Protein AF-0000000070379034 (afdb_homodimer)

Secondary structure (DSSP, 8-state):
--TTTGGGGGGGGGG----------STHHHHHHHHHHHHHHHHHHHHHHHHHHHHHHHHHH-----HHHHHHHHHTT-EEEE-TTBSEEEEEEEETTEEEEEEEE------GGGS-------------S--------SEEEEEEEEE-TTS-EEEEEEEEETTEEEEEEEEEES-HHHHHHS-HHHHHHHS----BGGGS-HHHHHHHHHHHHHTT-SHHHHHHHHHHHHHHHHHHHHHHHHHHHHHH-/-GGGG--------------------HHHHHHHHHHHHHHHHHHHHHHHHHHHHHHHHHHHH-----HHHHHHHHHTTPEEEE-TT-SEEEEEEEETTEEEEEEEE------TT-S-----------------------EEEEEEEEE-TTS-EEEEEEEEETTEEEEEEEEEES-HHHHHHS-HHHHHHHB----BGGGS-HHHHHHHHHHHHHTT-SHHHHHHHHHHHHHHHHHHHHHHHHHHHHHH-

Solvent-accessible surface area (backbone atoms only — not comparable to full-atom values): 28304 Å² total; per-residue (Å²): 116,65,44,79,60,59,67,74,72,68,75,72,73,70,75,74,80,79,76,82,71,85,72,82,67,78,76,55,67,69,56,57,60,52,56,44,40,52,45,32,50,51,28,45,51,50,29,46,51,38,43,50,52,52,46,53,52,51,60,73,69,54,76,84,79,54,62,66,58,57,51,49,30,61,78,67,54,43,43,81,47,73,49,87,67,39,42,52,38,35,38,34,35,76,43,86,77,28,41,37,37,38,40,36,49,44,39,75,69,52,60,81,73,75,55,74,80,70,77,77,85,76,87,70,81,80,79,73,89,67,78,77,68,64,51,64,61,48,47,41,60,34,36,38,34,47,27,41,83,86,48,43,25,44,35,37,38,33,35,26,48,76,26,37,79,43,73,54,29,46,34,79,35,74,47,62,72,63,55,71,69,43,50,70,65,58,48,62,71,75,40,90,51,55,62,56,39,86,74,47,57,67,68,57,45,52,52,52,54,50,51,44,39,73,61,66,56,41,45,66,49,32,41,49,50,29,51,49,18,40,50,48,31,52,53,44,48,51,49,48,45,51,51,51,47,59,71,70,103,126,82,71,67,70,75,62,75,87,76,79,81,74,81,75,80,77,77,77,82,66,81,65,81,53,68,70,57,54,59,56,54,54,48,55,50,46,48,50,51,50,53,52,48,52,52,51,44,53,51,45,50,51,50,46,52,52,41,59,72,52,51,76,83,80,53,62,67,56,59,50,50,30,63,76,66,54,44,44,80,47,72,49,88,86,47,59,51,38,35,38,36,35,75,44,77,79,28,39,36,37,37,41,35,47,45,40,74,70,53,59,78,68,79,55,77,77,76,75,78,87,74,85,70,76,82,82,68,81,70,72,74,72,52,54,66,62,46,47,40,60,35,37,37,34,48,26,41,83,89,48,42,26,43,35,38,38,34,36,26,50,75,28,37,78,44,72,56,29,48,32,80,36,76,48,61,71,62,54,70,71,45,50,69,65,60,49,63,69,55,38,64,48,54,59,59,39,87,74,47,56,67,66,44,47,51,28,52,52,45,36,45,38,37,61,64,57,41,44,67,50,32,41,49,51,30,50,48,18,39,52,47,32,47,52,44,50,52,50,48,44,52,50,50,48,59,70,69,100

Organism: Tetrahymena thermophila (strain SB210) (NCBI:txid312017)

Radius of gyration: 31.01 Å; Cα contacts (8 Å, |Δi|>4): 616; chains: 2; bounding box: 99×69×65 Å

Structure (mmCIF, N/CA/C/O backbone):
data_AF-0000000070379034-model_v1
#
loop_
_entity.id
_entity.type
_entity.pdbx_description
1 polymer Glycoprotein
#
loop_
_atom_site.group_PDB
_atom_site.id
_atom_site.type_symbol
_atom_site.label_atom_id
_atom_site.label_alt_id
_atom_site.label_comp_id
_atom_site.label_asym_id
_atom_site.label_entity_id
_atom_site.label_seq_id
_atom_site.pdbx_PDB_ins_code
_atom_site.Cartn_x
_atom_site.Cartn_y
_atom_site.Cartn_z
_atom_site.occupancy
_atom_site.B_iso_or_equiv
_atom_site.auth_seq_id
_atom_site.auth_comp_id
_atom_site.auth_asym_id
_atom_site.auth_atom_id
_atom_site.pdbx_PDB_model_num
ATOM 1 N N . MET A 1 1 ? -13.336 20.688 19.938 1 31.77 1 MET A N 1
ATOM 2 C CA . MET A 1 1 ? -12.781 19.406 20.406 1 31.77 1 MET A CA 1
ATOM 3 C C . MET A 1 1 ? -11.273 19.359 20.172 1 31.77 1 MET A C 1
ATOM 5 O O . MET A 1 1 ? -10.531 18.875 21.031 1 31.77 1 MET A O 1
ATOM 9 N N . ILE A 1 2 ? -10.852 19.969 18.969 1 40.72 2 ILE A N 1
ATOM 10 C CA . ILE A 1 2 ? -9.43 19.891 18.656 1 40.72 2 ILE A CA 1
ATOM 11 C C . ILE A 1 2 ? -8.664 20.922 19.484 1 40.72 2 ILE A C 1
ATOM 13 O O . ILE A 1 2 ? -7.59 20.625 20.016 1 40.72 2 ILE A O 1
ATOM 17 N N . SER A 1 3 ? -9.109 22.25 19.719 1 46.12 3 SER A N 1
ATOM 18 C CA . SER A 1 3 ? -8.438 23.281 20.516 1 46.12 3 SER A CA 1
ATOM 19 C C . SER A 1 3 ? -8.367 22.875 21.984 1 46.12 3 SER A C 1
ATOM 21 O O . SER A 1 3 ? -7.5 23.344 22.734 1 46.12 3 SER A O 1
ATOM 23 N N . LYS A 1 4 ? -9.289 22.219 22.547 1 44.69 4 LYS A N 1
ATOM 24 C CA . LYS A 1 4 ? -9.234 21.844 23.969 1 44.69 4 LYS A CA 1
ATOM 25 C C . LYS A 1 4 ? -8.07 20.891 24.234 1 44.69 4 LYS A C 1
ATOM 27 O O . LYS A 1 4 ? -7.633 20.75 25.375 1 44.69 4 LYS A O 1
ATOM 32 N N . ILE A 1 5 ? -7.758 20.219 23.188 1 41.56 5 ILE A N 1
ATOM 33 C CA . ILE A 1 5 ? -6.723 19.203 23.375 1 41.56 5 ILE A CA 1
ATOM 34 C C . ILE A 1 5 ? -5.344 19.828 23.172 1 41.56 5 ILE A C 1
ATOM 36 O O . ILE A 1 5 ? -4.344 19.328 23.688 1 41.56 5 ILE A O 1
ATOM 40 N N . ALA A 1 6 ? -5.137 21.016 22.516 1 39.44 6 ALA A N 1
ATOM 41 C CA . ALA A 1 6 ? -3.84 21.547 22.094 1 39.44 6 ALA A CA 1
ATOM 42 C C . ALA A 1 6 ? -3.146 22.266 23.25 1 39.44 6 ALA A C 1
ATOM 44 O O . ALA A 1 6 ? -2.047 22.797 23.078 1 39.44 6 ALA A O 1
ATOM 45 N N . LYS A 1 7 ? -3.654 22.609 24.422 1 36.44 7 LYS A N 1
ATOM 46 C CA . LYS A 1 7 ? -2.922 23.5 25.312 1 36.44 7 LYS A CA 1
ATOM 47 C C . LYS A 1 7 ? -1.653 22.844 25.844 1 36.44 7 LYS A C 1
ATOM 49 O O . LYS A 1 7 ? -0.78 23.516 26.406 1 36.44 7 LYS A O 1
ATOM 54 N N . SER A 1 8 ? -1.613 21.547 26.078 1 32.91 8 SER A N 1
ATOM 55 C CA . SER A 1 8 ? -0.533 21.172 26.969 1 32.91 8 SER A CA 1
ATOM 56 C C . SER A 1 8 ? 0.808 21.141 26.25 1 32.91 8 SER A C 1
ATOM 58 O O . SER A 1 8 ? 1.825 20.766 26.828 1 32.91 8 SER A O 1
ATOM 60 N N . ALA A 1 9 ? 0.907 21.203 24.938 1 32.06 9 ALA A N 1
ATOM 61 C CA . ALA A 1 9 ? 2.221 20.891 24.375 1 32.06 9 ALA A CA 1
ATOM 62 C C . ALA A 1 9 ? 3.166 22.078 24.516 1 32.06 9 ALA A C 1
ATOM 64 O O . ALA A 1 9 ? 4.227 22.109 23.891 1 32.06 9 ALA A O 1
ATOM 65 N N . SER A 1 10 ? 2.869 23.25 25.266 1 30.36 10 SER A N 1
ATOM 66 C CA . SER A 1 10 ? 3.734 24.422 25.125 1 30.36 10 SER A CA 1
ATOM 67 C C . SER A 1 10 ? 5.133 24.141 25.672 1 30.36 10 SER A C 1
ATOM 69 O O . SER A 1 10 ? 6.074 24.891 25.391 1 30.36 10 SER A O 1
ATOM 71 N N . ASN A 1 11 ? 5.297 23.359 26.734 1 30.5 11 ASN A N 1
ATOM 72 C CA . ASN A 1 11 ? 6.41 23.703 27.625 1 30.5 11 ASN A CA 1
ATOM 73 C C . ASN A 1 11 ? 7.75 23.328 27 1 30.5 11 ASN A C 1
ATOM 75 O O . ASN A 1 11 ? 8.789 23.391 27.656 1 30.5 11 ASN A O 1
ATOM 79 N N . ILE A 1 12 ? 7.824 22.656 25.938 1 30.64 12 ILE A N 1
ATOM 80 C CA . ILE A 1 12 ? 9.094 21.938 25.828 1 30.64 12 ILE A CA 1
ATOM 81 C C . ILE A 1 12 ? 10.203 22.922 25.438 1 30.64 12 ILE A C 1
ATOM 83 O O . ILE A 1 12 ? 11.383 22.656 25.688 1 30.64 12 ILE A O 1
ATOM 87 N N . PHE A 1 13 ? 9.93 24.047 24.672 1 28.86 13 PHE A N 1
ATOM 88 C CA . PHE A 1 13 ? 11.07 24.484 23.875 1 28.86 13 PHE A CA 1
ATOM 89 C C . PHE A 1 13 ? 12.047 25.281 24.734 1 28.86 13 PHE A C 1
ATOM 91 O O . PHE A 1 13 ? 13.055 25.797 24.219 1 28.86 13 PHE A O 1
ATOM 98 N N . LEU A 1 14 ? 11.758 25.812 25.984 1 28.25 14 LEU A N 1
ATOM 99 C CA . LEU A 1 14 ? 12.477 27.047 26.281 1 28.25 14 LEU A CA 1
ATOM 100 C C . LEU A 1 14 ? 13.961 26.766 26.531 1 28.25 14 LEU A C 1
ATOM 102 O O . LEU A 1 14 ? 14.703 27.656 26.922 1 28.25 14 LEU A O 1
ATOM 106 N N . ARG A 1 15 ? 14.531 25.641 26.703 1 30.02 15 ARG A N 1
ATOM 107 C CA . ARG A 1 15 ? 15.727 25.812 27.516 1 30.02 15 ARG A CA 1
ATOM 108 C C . ARG A 1 15 ? 16.875 26.406 26.703 1 30.02 15 ARG A C 1
ATOM 110 O O . ARG A 1 15 ? 18.047 26.25 27.062 1 30.02 15 ARG A O 1
ATOM 117 N N . SER A 1 16 ? 16.75 26.922 25.438 1 25.8 16 SER A N 1
ATOM 118 C CA . SER A 1 16 ? 18.031 27.141 24.781 1 25.8 16 SER A CA 1
ATOM 119 C C . SER A 1 16 ? 18.766 28.344 25.375 1 25.8 16 SER A C 1
ATOM 121 O O . SER A 1 16 ? 18.203 29.438 25.453 1 25.8 16 SER A O 1
ATOM 123 N N . LYS A 1 17 ? 19.641 28.203 26.406 1 30.34 17 LYS A N 1
ATOM 124 C CA . LYS A 1 17 ? 20.594 29.219 26.844 1 30.34 17 LYS A CA 1
ATOM 125 C C . LYS A 1 17 ? 21.406 29.75 25.656 1 30.34 17 LYS A C 1
ATOM 127 O O . LYS A 1 17 ? 22.016 28.969 24.922 1 30.34 17 LYS A O 1
ATOM 132 N N . ALA A 1 18 ? 21.234 31.016 25.156 1 30.17 18 ALA A N 1
ATOM 133 C CA . ALA A 1 18 ? 21.719 31.938 24.125 1 30.17 18 ALA A CA 1
ATOM 134 C C . ALA A 1 18 ? 23.219 32.188 24.297 1 30.17 18 ALA A C 1
ATOM 136 O O . ALA A 1 18 ? 23.656 32.969 25.141 1 30.17 18 ALA A O 1
ATOM 137 N N . VAL A 1 19 ? 24.109 31.203 24.344 1 29.89 19 VAL A N 1
ATOM 138 C CA . VAL A 1 19 ? 25.469 31.734 24.375 1 29.89 19 VAL A CA 1
ATOM 139 C C . VAL A 1 19 ? 25.766 32.469 23.078 1 29.89 19 VAL A C 1
ATOM 141 O O . VAL A 1 19 ? 25.547 31.938 21.984 1 29.89 19 VAL A O 1
ATOM 144 N N . ALA A 1 20 ? 25.891 33.812 22.969 1 28.97 20 ALA A N 1
ATOM 145 C CA . ALA A 1 20 ? 26.172 34.906 22.031 1 28.97 20 ALA A CA 1
ATOM 146 C C . ALA A 1 20 ? 27.5 34.656 21.312 1 28.97 20 ALA A C 1
ATOM 148 O O . ALA A 1 20 ? 28.562 35.062 21.812 1 28.97 20 ALA A O 1
ATOM 149 N N . GLN A 1 21 ? 28.031 33.469 20.922 1 32.16 21 GLN A N 1
ATOM 150 C CA . GLN A 1 21 ? 29.344 33.594 20.297 1 32.16 21 GLN A CA 1
ATOM 151 C C . GLN A 1 21 ? 29.25 34.375 18.984 1 32.16 21 GLN A C 1
ATOM 153 O O . GLN A 1 21 ? 28.25 34.281 18.281 1 32.16 21 GLN A O 1
ATOM 158 N N . THR A 1 22 ? 30.031 35.344 18.641 1 30.55 22 THR A N 1
ATOM 159 C CA . THR A 1 22 ? 30.344 36.281 17.562 1 30.55 22 THR A CA 1
ATOM 160 C C . THR A 1 22 ? 30.547 35.531 16.25 1 30.55 22 THR A C 1
ATOM 162 O O . THR A 1 22 ? 31.484 34.719 16.125 1 30.55 22 THR A O 1
ATOM 165 N N . PHE A 1 23 ? 29.453 35.031 15.578 1 31.28 23 PHE A N 1
ATOM 166 C CA . PHE A 1 23 ? 29.578 34.281 14.328 1 31.28 23 PHE A CA 1
ATOM 167 C C . PHE A 1 23 ? 30.078 35.188 13.203 1 31.28 23 PHE A C 1
ATOM 169 O O . PHE A 1 23 ? 29.469 36.219 12.914 1 31.28 23 PHE A O 1
ATOM 176 N N . ASN A 1 24 ? 31.391 35.312 12.992 1 35.88 24 ASN A N 1
ATOM 177 C CA . ASN A 1 24 ? 31.984 35.812 11.75 1 35.88 24 ASN A CA 1
ATOM 178 C C . ASN A 1 24 ? 31.266 35.25 10.531 1 35.88 24 ASN A C 1
ATOM 180 O O . ASN A 1 24 ? 31.266 34.031 10.305 1 35.88 24 ASN A O 1
ATOM 184 N N . GLY A 1 25 ? 30.25 35.812 9.953 1 32.25 25 GLY A N 1
ATOM 185 C CA . GLY A 1 25 ? 29.062 35.594 9.148 1 32.25 25 GLY A CA 1
ATOM 186 C C . GLY A 1 25 ? 29.391 35.156 7.723 1 32.25 25 GLY A C 1
ATOM 187 O O . GLY A 1 25 ? 28.5 34.75 6.977 1 32.25 25 GLY A O 1
ATOM 188 N N . ALA A 1 26 ? 30.406 35.75 7.066 1 37.97 26 ALA A N 1
ATOM 189 C CA . ALA A 1 26 ? 30.469 35.688 5.605 1 37.97 26 ALA A CA 1
ATOM 190 C C . ALA A 1 26 ? 30.766 34.281 5.121 1 37.97 26 ALA A C 1
ATOM 192 O O . ALA A 1 26 ? 30.328 33.875 4.047 1 37.97 26 ALA A O 1
ATOM 193 N N . ARG A 1 27 ? 31.797 33.594 5.555 1 40 27 ARG A N 1
ATOM 194 C CA . ARG A 1 27 ? 32.312 32.344 5.004 1 40 27 ARG A CA 1
ATOM 195 C C . ARG A 1 27 ? 31.328 31.219 5.199 1 40 27 ARG A C 1
ATOM 197 O O . ARG A 1 27 ? 31.594 30.078 4.84 1 40 27 ARG A O 1
ATOM 204 N N . ALA A 1 28 ? 30.344 31.297 6.008 1 38.84 28 ALA A N 1
ATOM 205 C CA . ALA A 1 28 ? 29.531 30.219 6.562 1 38.84 28 ALA A CA 1
ATOM 206 C C . ALA A 1 28 ? 28.5 29.75 5.551 1 38.84 28 ALA A C 1
ATOM 208 O O . ALA A 1 28 ? 27.938 28.656 5.695 1 38.84 28 ALA A O 1
ATOM 209 N N . LEU A 1 29 ? 28.078 30.484 4.574 1 41.53 29 LEU A N 1
ATOM 210 C CA . LEU A 1 29 ? 27.031 30.062 3.648 1 41.53 29 LEU A CA 1
ATOM 211 C C . LEU A 1 29 ? 27.531 28.938 2.736 1 41.53 29 LEU A C 1
ATOM 213 O O . LEU A 1 29 ? 26.766 28.062 2.33 1 41.53 29 LEU A O 1
ATOM 217 N N . ALA A 1 30 ? 28.75 29.047 2.193 1 42.5 30 ALA A N 1
ATOM 218 C CA . ALA A 1 30 ? 29.281 28.125 1.202 1 42.5 30 ALA A CA 1
ATOM 219 C C . ALA A 1 30 ? 29.547 26.75 1.822 1 42.5 30 ALA A C 1
ATOM 221 O O . ALA A 1 30 ? 29.547 25.734 1.122 1 42.5 30 ALA A O 1
ATOM 222 N N . ALA A 1 31 ? 30 26.656 2.982 1 43.81 31 ALA A N 1
ATOM 223 C CA . ALA A 1 31 ? 30.469 25.453 3.68 1 43.81 31 ALA A CA 1
ATOM 224 C C . ALA A 1 31 ? 29.312 24.531 4.012 1 43.81 31 ALA A C 1
ATOM 226 O O . ALA A 1 31 ? 29.484 23.297 4.035 1 43.81 31 ALA A O 1
ATOM 227 N N . PHE A 1 32 ? 28.109 24.984 4.352 1 46.91 32 PHE A N 1
ATOM 228 C CA . PHE A 1 32 ? 26.953 24.188 4.766 1 46.91 32 PHE A CA 1
ATOM 229 C C . PHE A 1 32 ? 26.469 23.312 3.623 1 46.91 32 PHE A C 1
ATOM 231 O O . PHE A 1 32 ? 26.078 22.156 3.84 1 46.91 32 PHE A O 1
ATOM 238 N N . ASN A 1 33 ? 26.469 23.875 2.256 1 54.59 33 ASN A N 1
ATOM 239 C CA . ASN A 1 33 ? 25.969 23.141 1.101 1 54.59 33 ASN A CA 1
ATOM 240 C C . ASN A 1 33 ? 26.891 21.969 0.75 1 54.59 33 ASN A C 1
ATOM 242 O O . ASN A 1 33 ? 26.422 20.906 0.327 1 54.59 33 ASN A O 1
ATOM 246 N N . PHE A 1 34 ? 28.188 22.266 0.954 1 54.06 34 PHE A N 1
ATOM 247 C CA . PHE A 1 34 ? 29.172 21.266 0.569 1 54.06 34 PHE A CA 1
ATOM 248 C C . PHE A 1 34 ? 29.062 20.031 1.474 1 54.06 34 PHE A C 1
ATOM 250 O O . PHE A 1 34 ? 29.156 18.906 1.004 1 54.06 34 PHE A O 1
ATOM 257 N N . SER A 1 35 ? 28.922 20.203 2.848 1 60.06 35 SER A N 1
ATOM 258 C CA . SER A 1 35 ? 28.859 19.125 3.822 1 60.06 35 SER A CA 1
ATOM 259 C C . SER A 1 35 ? 27.609 18.266 3.617 1 60.06 35 SER A C 1
ATOM 261 O O . SER A 1 35 ? 27.672 17.031 3.707 1 60.06 35 SER A O 1
ATOM 263 N N . SER A 1 36 ? 26.578 18.906 3.086 1 77 36 SER A N 1
ATOM 264 C CA . SER A 1 36 ? 25.328 18.188 2.881 1 77 36 SER A CA 1
ATOM 265 C C . SER A 1 36 ? 25.406 17.281 1.649 1 77 36 SER A C 1
ATOM 267 O O . SER A 1 36 ? 24.969 16.141 1.689 1 77 36 SER A O 1
ATOM 269 N N . LEU A 1 37 ? 26.203 17.797 0.725 1 85.62 37 LEU A N 1
ATOM 270 C CA . LEU A 1 37 ? 26.328 17.031 -0.508 1 85.62 37 LEU A CA 1
ATOM 271 C C . LEU A 1 37 ? 27.234 15.82 -0.301 1 85.62 37 LEU A C 1
ATOM 273 O O . LEU A 1 37 ? 26.969 14.734 -0.824 1 85.62 37 LEU A O 1
ATOM 277 N N . GLU A 1 38 ? 28.281 16.078 0.484 1 88.81 38 GLU A N 1
ATOM 278 C CA . GLU A 1 38 ? 29.203 14.977 0.774 1 88.81 38 GLU A CA 1
ATOM 279 C C . GLU A 1 38 ? 28.5 13.867 1.562 1 88.81 38 GLU A C 1
ATOM 281 O O . GLU A 1 38 ? 28.734 12.688 1.313 1 88.81 38 GLU A O 1
ATOM 286 N N . LYS A 1 39 ? 27.703 14.289 2.492 1 89.81 39 LYS A N 1
ATOM 287 C CA . LYS A 1 39 ? 26.969 13.32 3.289 1 89.81 39 LYS A CA 1
ATOM 288 C C . LYS A 1 39 ? 26.016 12.5 2.418 1 89.81 39 LYS A C 1
ATOM 290 O O . LYS A 1 39 ? 25.906 11.281 2.578 1 89.81 39 LYS A O 1
ATOM 295 N N . VAL A 1 40 ? 25.406 13.141 1.482 1 92.5 40 VAL A N 1
ATOM 296 C CA . VAL A 1 40 ? 24.469 12.477 0.58 1 92.5 40 VAL A CA 1
ATOM 297 C C . VAL A 1 40 ? 25.234 11.492 -0.312 1 92.5 40 VAL A C 1
ATOM 299 O O . VAL A 1 40 ? 24.812 10.344 -0.475 1 92.5 40 VAL A O 1
ATOM 302 N N . ASN A 1 41 ? 26.312 11.945 -0.799 1 93.5 41 ASN A N 1
ATOM 303 C CA . ASN A 1 41 ? 27.094 11.102 -1.687 1 93.5 41 ASN A CA 1
ATOM 304 C C . ASN A 1 41 ? 27.609 9.859 -0.964 1 93.5 41 ASN A C 1
ATOM 306 O O . ASN A 1 41 ? 27.609 8.766 -1.527 1 93.5 41 ASN A O 1
ATOM 310 N N . LYS A 1 42 ? 28.078 10.07 0.245 1 94.25 42 LYS A N 1
ATOM 311 C CA . LYS A 1 42 ? 28.578 8.953 1.031 1 94.25 42 LYS A CA 1
ATOM 312 C C . LYS A 1 42 ? 27.469 7.938 1.317 1 94.25 42 LYS A C 1
ATOM 314 O O . LYS A 1 42 ? 27.688 6.73 1.188 1 94.25 42 LYS A O 1
ATOM 319 N N . ALA A 1 43 ? 26.359 8.438 1.736 1 94.69 43 ALA A N 1
ATOM 320 C CA . ALA A 1 43 ? 25.234 7.559 2.025 1 94.69 43 ALA A CA 1
ATOM 321 C C . ALA A 1 43 ? 24.781 6.812 0.773 1 94.69 43 ALA A C 1
ATOM 323 O O . ALA A 1 43 ? 24.453 5.625 0.834 1 94.69 43 ALA A O 1
ATOM 324 N N . GLN A 1 44 ? 24.734 7.516 -0.319 1 95.31 44 GLN A N 1
ATOM 325 C CA . GLN A 1 44 ? 24.359 6.898 -1.586 1 95.31 44 GLN A CA 1
ATOM 326 C C . GLN A 1 44 ? 25.328 5.785 -1.968 1 95.31 44 GLN A C 1
ATOM 328 O O . GLN A 1 44 ? 24.922 4.727 -2.439 1 95.31 44 GLN A O 1
ATOM 333 N N . SER A 1 45 ? 26.594 6.07 -1.778 1 96.31 45 SER A N 1
ATOM 334 C CA . SER A 1 45 ? 27.609 5.078 -2.096 1 96.31 45 SER A CA 1
ATOM 335 C C . SER A 1 45 ? 27.453 3.834 -1.225 1 96.31 45 SER A C 1
ATOM 337 O O . SER A 1 45 ? 27.594 2.709 -1.712 1 96.31 45 SER A O 1
ATOM 339 N N . ARG A 1 46 ? 27.203 4.07 0.025 1 96.44 46 ARG A N 1
ATOM 340 C CA . ARG A 1 46 ? 26.984 2.955 0.939 1 96.44 46 ARG A CA 1
ATOM 341 C C . ARG A 1 46 ? 25.766 2.135 0.52 1 96.44 46 ARG A C 1
ATOM 343 O O . ARG A 1 46 ? 25.797 0.902 0.557 1 96.44 46 ARG A O 1
ATOM 350 N N . LEU A 1 47 ? 24.766 2.809 0.175 1 97.5 47 LEU A N 1
ATOM 351 C CA . LEU A 1 47 ? 23.531 2.135 -0.26 1 97.5 47 LEU A CA 1
ATOM 352 C C . LEU A 1 47 ? 23.781 1.343 -1.54 1 97.5 47 LEU A C 1
ATOM 354 O O . LEU A 1 47 ? 23.328 0.203 -1.665 1 97.5 47 LEU A O 1
ATOM 358 N N . LEU A 1 48 ? 24.484 1.986 -2.418 1 97.5 48 LEU A N 1
ATOM 359 C CA . LEU A 1 48 ? 24.812 1.318 -3.674 1 97.5 48 LEU A CA 1
ATOM 360 C C . LEU A 1 48 ? 25.562 0.016 -3.418 1 97.5 48 LEU A C 1
ATOM 362 O O . LEU A 1 48 ? 25.25 -1.018 -4.008 1 97.5 48 LEU A O 1
ATOM 366 N N . LYS A 1 49 ? 26.5 0.037 -2.543 1 97.38 49 LYS A N 1
ATOM 367 C CA . LYS A 1 49 ? 27.281 -1.151 -2.215 1 97.38 49 LYS A CA 1
ATOM 368 C C . LYS A 1 49 ? 26.406 -2.227 -1.578 1 97.38 49 LYS A C 1
ATOM 370 O O . LYS A 1 49 ? 26.562 -3.412 -1.884 1 97.38 49 LYS A O 1
ATOM 375 N N . ALA A 1 50 ? 25.578 -1.793 -0.679 1 97.5 50 ALA A N 1
ATOM 376 C CA . ALA A 1 50 ? 24.688 -2.734 -0.022 1 97.5 50 ALA A CA 1
ATOM 377 C C . ALA A 1 50 ? 23.766 -3.418 -1.036 1 97.5 50 ALA A C 1
ATOM 379 O O . ALA A 1 50 ? 23.531 -4.625 -0.956 1 97.5 50 ALA A O 1
ATOM 380 N N . VAL A 1 51 ? 23.25 -2.67 -1.987 1 97.81 51 VAL A N 1
ATOM 381 C CA . VAL A 1 51 ? 22.359 -3.189 -3.018 1 97.81 51 VAL A CA 1
ATOM 382 C C . VAL A 1 51 ? 23.125 -4.172 -3.908 1 97.81 51 VAL A C 1
ATOM 384 O O . VAL A 1 51 ? 22.609 -5.246 -4.234 1 97.81 51 VAL A O 1
ATOM 387 N N . GLU A 1 52 ? 24.312 -3.803 -4.246 1 97.44 52 GLU A N 1
ATOM 388 C CA . GLU A 1 52 ? 25.141 -4.664 -5.09 1 97.44 52 GLU A CA 1
ATOM 389 C C . GLU A 1 52 ? 25.406 -6.004 -4.41 1 97.44 52 GLU A C 1
ATOM 391 O O . GLU A 1 52 ? 25.312 -7.059 -5.047 1 97.44 52 GLU A O 1
ATOM 396 N N . LYS A 1 53 ? 25.75 -5.91 -3.209 1 96.75 53 LYS A N 1
ATOM 397 C CA . LYS A 1 53 ? 26 -7.133 -2.451 1 96.75 53 LYS A CA 1
ATOM 398 C C . LYS A 1 53 ? 24.766 -8.016 -2.393 1 96.75 53 LYS A C 1
ATOM 400 O O . LYS A 1 53 ? 24.844 -9.234 -2.592 1 96.75 53 LYS A O 1
ATOM 405 N N . GLU A 1 54 ? 23.641 -7.395 -2.025 1 96.25 54 GLU A N 1
ATOM 406 C CA . GLU A 1 54 ? 22.391 -8.148 -1.938 1 96.25 54 GLU A CA 1
ATOM 407 C C . GLU A 1 54 ? 22.016 -8.75 -3.289 1 96.25 54 GLU A C 1
ATOM 409 O O . GLU A 1 54 ? 21.609 -9.906 -3.365 1 96.25 54 GLU A O 1
ATOM 414 N N . LEU A 1 55 ? 22.141 -7.969 -4.336 1 96.38 55 LEU A N 1
ATOM 415 C CA . LEU A 1 55 ? 21.812 -8.438 -5.68 1 96.38 55 LEU A CA 1
ATOM 416 C C . LEU A 1 55 ? 22.688 -9.633 -6.059 1 96.38 55 LEU A C 1
ATOM 418 O O . LEU A 1 55 ? 22.172 -10.641 -6.566 1 96.38 55 LEU A O 1
ATOM 422 N N . LYS A 1 56 ? 23.953 -9.547 -5.82 1 96.38 56 LYS A N 1
ATOM 423 C CA . LYS A 1 56 ? 24.875 -10.641 -6.113 1 96.38 56 LYS A CA 1
ATOM 424 C C . LYS A 1 56 ? 24.5 -11.898 -5.34 1 96.38 56 LYS A C 1
ATOM 426 O O . LYS A 1 56 ? 24.484 -13 -5.902 1 96.38 56 LYS A O 1
ATOM 431 N N . TYR A 1 57 ? 24.172 -11.719 -4.105 1 95 57 TYR A N 1
ATOM 432 C CA . TYR A 1 57 ? 23.766 -12.836 -3.26 1 95 57 TYR A CA 1
ATOM 433 C C . TYR A 1 57 ? 22.531 -13.523 -3.828 1 95 57 TYR A C 1
ATOM 435 O O . TYR A 1 57 ? 22.484 -14.75 -3.941 1 95 57 TYR A O 1
ATOM 443 N N . GLU A 1 58 ? 21.5 -12.727 -4.125 1 93.5 58 GLU A N 1
ATOM 444 C CA . GLU A 1 58 ? 20.25 -13.273 -4.641 1 93.5 58 GLU A CA 1
ATOM 445 C C . GLU A 1 58 ? 20.453 -13.969 -5.98 1 93.5 58 GLU A C 1
ATOM 447 O O . GLU A 1 58 ? 19.875 -15.023 -6.234 1 93.5 58 GLU A O 1
ATOM 452 N N . GLU A 1 59 ? 21.281 -13.414 -6.824 1 93.31 59 GLU A N 1
ATOM 453 C CA . GLU A 1 59 ? 21.547 -13.992 -8.141 1 93.31 59 GLU A CA 1
ATOM 454 C C . GLU A 1 59 ? 22.297 -15.312 -8.023 1 93.31 59 GLU A C 1
ATOM 456 O O . GLU A 1 59 ? 22.016 -16.266 -8.766 1 93.31 59 GLU A O 1
ATOM 461 N N . GLU A 1 60 ? 23.188 -15.398 -7.125 1 93.44 60 GLU A N 1
ATOM 462 C CA . GLU A 1 60 ? 23.984 -16.609 -6.934 1 93.44 60 GLU A CA 1
ATOM 463 C C . GLU A 1 60 ? 23.141 -17.734 -6.328 1 93.44 60 GLU A C 1
ATOM 465 O O . GLU A 1 60 ? 23.422 -18.906 -6.551 1 93.44 60 GLU A O 1
ATOM 470 N N . ASN A 1 61 ? 22.094 -17.344 -5.609 1 90.56 61 ASN A N 1
ATOM 471 C CA . ASN A 1 61 ? 21.312 -18.359 -4.895 1 90.56 61 ASN A CA 1
ATOM 472 C C . ASN A 1 61 ? 19.984 -18.641 -5.594 1 90.56 61 ASN A C 1
ATOM 474 O O . ASN A 1 61 ? 19.203 -19.469 -5.141 1 90.56 61 ASN A O 1
ATOM 478 N N . TYR A 1 62 ? 19.703 -17.875 -6.582 1 88.94 62 TYR A N 1
ATOM 479 C CA . TYR A 1 62 ? 18.469 -18.094 -7.316 1 88.94 62 TYR A CA 1
ATOM 480 C C . TYR A 1 62 ? 18.625 -19.219 -8.336 1 88.94 62 TYR A C 1
ATOM 482 O O . TYR A 1 62 ? 19.547 -19.203 -9.148 1 88.94 62 TYR A O 1
ATOM 490 N N . ASP A 1 63 ? 17.812 -20.266 -8.109 1 79.31 63 ASP A N 1
ATOM 491 C CA . ASP A 1 63 ? 17.766 -21.359 -9.086 1 79.31 63 ASP A CA 1
ATOM 492 C C . ASP A 1 63 ? 16.594 -21.172 -10.055 1 79.31 63 ASP A C 1
ATOM 494 O O . ASP A 1 63 ? 15.461 -21.531 -9.742 1 79.31 63 ASP A O 1
ATOM 498 N N . ALA A 1 64 ? 16.766 -20.438 -11.156 1 68.5 64 ALA A N 1
ATOM 499 C CA . ALA A 1 64 ? 15.75 -20.078 -12.141 1 68.5 64 ALA A CA 1
ATOM 500 C C . ALA A 1 64 ? 15.188 -21.312 -12.82 1 68.5 64 ALA A C 1
ATOM 502 O O . ALA A 1 64 ? 14.023 -21.344 -13.227 1 68.5 64 ALA A O 1
ATOM 503 N N . THR A 1 65 ? 16.016 -22.281 -13.039 1 64.25 65 THR A N 1
ATOM 504 C CA . THR A 1 65 ? 15.703 -23.297 -14.039 1 64.25 65 THR A CA 1
ATOM 505 C C . THR A 1 65 ? 15.086 -24.531 -13.383 1 64.25 65 THR A C 1
ATOM 507 O O . THR A 1 65 ? 15.758 -25.547 -13.203 1 64.25 65 THR A O 1
ATOM 510 N N . ASP A 1 66 ? 14.047 -24.219 -12.656 1 73.25 66 ASP A N 1
ATOM 511 C CA . ASP A 1 66 ? 13.422 -25.469 -12.219 1 73.25 66 ASP A CA 1
ATOM 512 C C . ASP A 1 66 ? 12.641 -26.109 -13.359 1 73.25 66 ASP A C 1
ATOM 514 O O . ASP A 1 66 ? 11.508 -25.719 -13.648 1 73.25 66 ASP A O 1
ATOM 518 N N . PRO A 1 67 ? 13.234 -27.031 -14.18 1 80.44 67 PRO A N 1
ATOM 519 C CA . PRO A 1 67 ? 12.586 -27.703 -15.305 1 80.44 67 PRO A CA 1
ATOM 520 C C . PRO A 1 67 ? 11.258 -28.359 -14.922 1 80.44 67 PRO A C 1
ATOM 522 O O . PRO A 1 67 ? 10.398 -28.547 -15.781 1 80.44 67 PRO A O 1
ATOM 525 N N . SER A 1 68 ? 11.172 -28.594 -13.633 1 85.25 68 SER A N 1
ATOM 526 C CA . SER A 1 68 ? 9.969 -29.281 -13.164 1 85.25 68 SER A CA 1
ATOM 527 C C . SER A 1 68 ? 8.727 -28.438 -13.375 1 85.25 68 SER A C 1
ATOM 529 O O . SER A 1 68 ? 7.645 -28.953 -13.641 1 85.25 68 SER A O 1
ATOM 531 N N . LEU A 1 69 ? 8.898 -27.172 -13.398 1 87.69 69 LEU A N 1
ATOM 532 C CA . LEU A 1 69 ? 7.746 -26.297 -13.555 1 87.69 69 LEU A CA 1
ATOM 533 C C . LEU A 1 69 ? 7.258 -26.281 -15 1 87.69 69 LEU A C 1
ATOM 535 O O . LEU A 1 69 ? 6.055 -26.359 -15.258 1 87.69 69 LEU A O 1
ATOM 539 N N . LYS A 1 70 ? 8.188 -26.266 -15.898 1 88.12 70 LYS A N 1
ATOM 540 C CA . LYS A 1 70 ? 7.84 -26.297 -17.312 1 88.12 70 LYS A CA 1
ATOM 541 C C . LYS A 1 70 ? 7.188 -27.625 -17.703 1 88.12 70 LYS A C 1
ATOM 543 O O . LYS A 1 70 ? 6.211 -27.656 -18.438 1 88.12 70 LYS A O 1
ATOM 548 N N . GLU A 1 71 ? 7.73 -28.656 -17.203 1 92.88 71 GLU A N 1
ATOM 549 C CA . GLU A 1 71 ? 7.18 -29.984 -17.453 1 92.88 71 GLU A CA 1
ATOM 550 C C . GLU A 1 71 ? 5.75 -30.094 -16.922 1 92.88 71 GLU A C 1
ATOM 552 O O . GLU A 1 71 ? 4.879 -30.672 -17.578 1 92.88 71 GLU A O 1
ATOM 557 N N . PHE A 1 72 ? 5.52 -29.578 -15.836 1 95.31 72 PHE A N 1
ATOM 558 C CA . PHE A 1 72 ? 4.191 -29.609 -15.234 1 95.31 72 PHE A CA 1
ATOM 559 C C . PHE A 1 72 ? 3.18 -28.891 -16.125 1 95.31 72 PHE A C 1
ATOM 561 O O . PHE A 1 72 ? 2.08 -29.391 -16.359 1 95.31 72 PHE A O 1
ATOM 568 N N . LEU A 1 73 ? 3.541 -27.734 -16.594 1 96 73 LEU A N 1
ATOM 569 C CA . LEU A 1 73 ? 2.646 -26.953 -17.438 1 96 73 LEU A CA 1
ATOM 570 C C . LEU A 1 73 ? 2.289 -27.719 -18.703 1 96 73 LEU A C 1
ATOM 572 O O . LEU A 1 73 ? 1.121 -27.781 -19.094 1 96 73 LEU A O 1
ATOM 576 N N . GLU A 1 74 ? 3.277 -28.375 -19.297 1 95.25 74 GLU A N 1
ATOM 577 C CA . GLU A 1 74 ? 3.064 -29.125 -20.531 1 95.25 74 GLU A CA 1
ATOM 578 C C . GLU A 1 74 ? 2.191 -30.359 -20.281 1 95.25 74 GLU A C 1
ATOM 580 O O . GLU A 1 74 ? 1.247 -30.609 -21.031 1 95.25 74 GLU A O 1
ATOM 585 N N . GLU A 1 75 ? 2.477 -31.016 -19.219 1 95.38 75 GLU A N 1
ATOM 586 C CA . GLU A 1 75 ? 1.755 -32.25 -18.891 1 95.38 75 GLU A CA 1
ATOM 587 C C . GLU A 1 75 ? 0.285 -31.953 -18.609 1 95.38 75 GLU A C 1
ATOM 589 O O . GLU A 1 75 ? -0.582 -32.781 -18.891 1 95.38 75 GLU A O 1
ATOM 594 N N . ASN A 1 76 ? -0.002 -30.797 -18.109 1 95.5 76 ASN A N 1
ATOM 595 C CA . ASN A 1 76 ? -1.363 -30.484 -17.688 1 95.5 76 ASN A CA 1
ATOM 596 C C . ASN A 1 76 ? -2.043 -29.531 -18.672 1 95.5 76 ASN A C 1
ATOM 598 O O . ASN A 1 76 ? -3.141 -29.031 -18.406 1 95.5 76 ASN A O 1
ATOM 602 N N . LYS A 1 77 ? -1.299 -29.234 -19.766 1 96.38 77 LYS A N 1
ATOM 603 C CA . LYS A 1 77 ? -1.811 -28.375 -20.844 1 96.38 77 LYS A CA 1
ATOM 604 C C . LYS A 1 77 ? -2.209 -27 -20.312 1 96.38 77 LYS A C 1
ATOM 606 O O . LYS A 1 77 ? -3.287 -26.5 -20.625 1 96.38 77 LYS A O 1
ATOM 611 N N . LEU A 1 78 ? -1.36 -26.516 -19.453 1 97.62 78 LEU A N 1
ATOM 612 C CA . LEU A 1 78 ? -1.557 -25.203 -18.875 1 97.62 78 LEU A CA 1
ATOM 613 C C . LEU A 1 78 ? -0.724 -24.156 -19.609 1 97.62 78 LEU A C 1
ATOM 615 O O . LEU A 1 78 ? 0.438 -24.391 -19.938 1 97.62 78 LEU A O 1
ATOM 619 N N . ILE A 1 79 ? -1.393 -23.047 -19.828 1 97.44 79 ILE A N 1
ATOM 620 C CA . ILE A 1 79 ? -0.7 -21.906 -20.422 1 97.44 79 ILE A CA 1
ATOM 621 C C . ILE A 1 79 ? -0.479 -20.844 -19.359 1 97.44 79 ILE A C 1
ATOM 623 O O . ILE A 1 79 ? -1.434 -20.375 -18.719 1 97.44 79 ILE A O 1
ATOM 627 N N . LEU A 1 80 ? 0.761 -20.5 -19.219 1 97 80 LEU A N 1
ATOM 628 C CA . LEU A 1 80 ? 1.138 -19.5 -18.219 1 97 80 LEU A CA 1
ATOM 629 C C . LEU A 1 80 ? 1.191 -18.109 -18.828 1 97 80 LEU A C 1
ATOM 631 O O . LEU A 1 80 ? 1.848 -17.906 -19.859 1 97 80 LEU A O 1
ATOM 635 N N . LYS A 1 81 ? 0.479 -17.203 -18.234 1 96 81 LYS A N 1
ATOM 636 C CA . LYS A 1 81 ? 0.51 -15.797 -18.641 1 96 81 LYS A CA 1
ATOM 637 C C . LYS A 1 81 ? 0.93 -14.906 -17.484 1 96 81 LYS A C 1
ATOM 639 O O . LYS A 1 81 ? 0.291 -14.906 -16.422 1 96 81 LYS A O 1
ATOM 644 N N . GLU A 1 82 ? 2.096 -14.172 -17.656 1 91.75 82 GLU A N 1
ATOM 645 C CA . GLU A 1 82 ? 2.508 -13.227 -16.625 1 91.75 82 GLU A CA 1
ATOM 646 C C . GLU A 1 82 ? 3.295 -12.062 -17.234 1 91.75 82 GLU A C 1
ATOM 648 O O . GLU A 1 82 ? 3.83 -12.172 -18.328 1 91.75 82 GLU A O 1
ATOM 653 N N . ASP A 1 83 ? 3.186 -10.945 -16.547 1 88.06 83 ASP A N 1
ATOM 654 C CA . ASP A 1 83 ? 4.012 -9.773 -16.828 1 88.06 83 ASP A CA 1
ATOM 655 C C . ASP A 1 83 ? 5.145 -9.641 -15.805 1 88.06 83 ASP A C 1
ATOM 657 O O . ASP A 1 83 ? 4.934 -9.836 -14.602 1 88.06 83 ASP A O 1
ATOM 661 N N . GLU A 1 84 ? 6.262 -9.258 -16.281 1 87.38 84 GLU A N 1
ATOM 662 C CA . GLU A 1 84 ? 7.461 -9.219 -15.445 1 87.38 84 GLU A CA 1
ATOM 663 C C . GLU A 1 84 ? 7.336 -8.164 -14.352 1 87.38 84 GLU A C 1
ATOM 665 O O . GLU A 1 84 ? 8.008 -8.242 -13.32 1 87.38 84 GLU A O 1
ATOM 670 N N . ASN A 1 85 ? 6.496 -7.203 -14.516 1 86.31 85 ASN A N 1
ATOM 671 C CA . ASN A 1 85 ? 6.402 -6.113 -13.547 1 86.31 85 ASN A CA 1
ATOM 672 C C . ASN A 1 85 ? 5.16 -6.25 -12.672 1 86.31 85 AS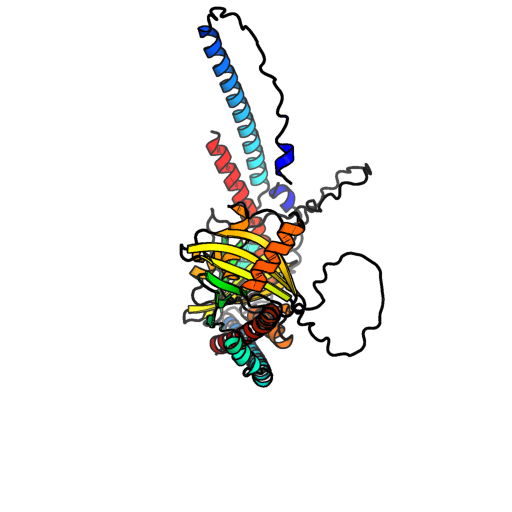N A C 1
ATOM 674 O O . ASN A 1 85 ? 4.949 -5.445 -11.766 1 86.31 85 ASN A O 1
ATOM 678 N N . SER A 1 86 ? 4.41 -7.184 -13 1 88.12 86 SER A N 1
ATOM 679 C CA . SER A 1 86 ? 3.15 -7.348 -12.281 1 88.12 86 SER A CA 1
ATOM 6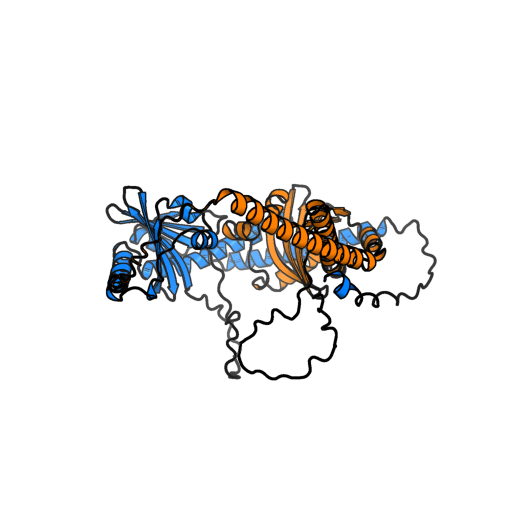80 C C . SER A 1 86 ? 3.25 -8.445 -11.227 1 88.12 86 SER A C 1
ATOM 682 O O . SER A 1 86 ? 4.008 -9.406 -11.398 1 88.12 86 SER A O 1
ATOM 684 N N . ILE A 1 87 ? 2.447 -8.297 -10.188 1 91.44 87 ILE A N 1
ATOM 685 C CA . ILE A 1 87 ? 2.416 -9.328 -9.164 1 91.44 87 ILE A CA 1
ATOM 686 C C . ILE A 1 87 ? 1.443 -10.43 -9.57 1 91.44 87 ILE A C 1
ATOM 688 O O . ILE A 1 87 ? 1.406 -11.5 -8.953 1 91.44 87 ILE A O 1
ATOM 692 N N . PHE A 1 88 ? 0.686 -10.273 -10.648 1 92.69 88 PHE A N 1
ATOM 693 C CA . PHE A 1 88 ? -0.371 -11.203 -11.031 1 92.69 88 PHE A CA 1
ATOM 694 C C . PHE A 1 88 ? 0.159 -12.258 -11.984 1 92.69 88 PHE A C 1
ATOM 696 O O . PHE A 1 88 ? 0.961 -11.961 -12.875 1 92.69 88 PHE A O 1
ATOM 703 N N . ILE A 1 89 ? -0.361 -13.461 -11.742 1 95.25 89 ILE A N 1
ATOM 704 C CA . ILE A 1 89 ? -0.065 -14.609 -12.594 1 95.25 89 ILE A CA 1
ATOM 705 C C . ILE A 1 89 ? -1.366 -15.297 -13.008 1 95.25 89 ILE A C 1
ATOM 707 O O . ILE A 1 89 ? -2.293 -15.422 -12.203 1 95.25 89 ILE A O 1
ATOM 711 N N . GLU A 1 90 ? -1.381 -15.719 -14.273 1 97.12 90 GLU A N 1
ATOM 712 C CA . GLU A 1 90 ? -2.568 -16.422 -14.742 1 97.12 90 GLU A CA 1
ATOM 713 C C . GLU A 1 90 ? -2.193 -17.75 -15.406 1 97.12 90 GLU A C 1
ATOM 715 O O . GLU A 1 90 ? -1.216 -17.812 -16.156 1 97.12 90 GLU A O 1
ATOM 720 N N . LEU A 1 91 ? -3.02 -18.75 -15.125 1 98.19 91 LEU A N 1
ATOM 721 C CA . LEU A 1 91 ? -2.992 -20 -15.852 1 98.19 91 LEU A CA 1
ATOM 722 C C . LEU A 1 91 ? -4.273 -20.203 -16.656 1 98.19 91 LEU A C 1
ATOM 724 O O . LEU A 1 91 ? -5.363 -19.891 -16.188 1 98.19 91 LEU A O 1
ATOM 728 N N . HIS A 1 92 ? -4.07 -20.703 -17.828 1 98.25 92 HIS A N 1
ATOM 729 C CA . HIS A 1 92 ? -5.211 -20.953 -18.688 1 98.25 92 HIS A CA 1
ATOM 730 C C . HIS A 1 92 ? -5.207 -22.406 -19.188 1 98.25 92 HIS A C 1
ATOM 732 O O . HIS A 1 92 ? -4.148 -22.969 -19.469 1 98.25 92 HIS A O 1
ATOM 738 N N . LYS A 1 93 ? -6.328 -22.984 -19.312 1 97.5 93 LYS A N 1
ATOM 739 C CA . LYS A 1 93 ? -6.465 -24.297 -19.938 1 97.5 93 LYS A CA 1
ATOM 740 C C . LYS A 1 93 ? -7.879 -24.516 -20.453 1 97.5 93 LYS A C 1
ATOM 742 O O . LYS A 1 93 ? -8.828 -23.891 -19.969 1 97.5 93 LYS A O 1
ATOM 747 N N . ASP A 1 94 ? -7.98 -25.359 -21.375 1 97.69 94 ASP A N 1
ATOM 748 C CA . ASP A 1 94 ? -9.281 -25.766 -21.891 1 97.69 94 ASP A CA 1
ATOM 749 C C . ASP A 1 94 ? -9.805 -27 -21.172 1 97.69 94 ASP A C 1
ATOM 751 O O . ASP A 1 94 ? -9.047 -27.906 -20.859 1 97.69 94 ASP A O 1
ATOM 755 N N . ALA A 1 95 ? -11.062 -26.984 -20.844 1 96.88 95 ALA A N 1
ATOM 756 C CA . ALA A 1 95 ? -11.773 -28.141 -20.297 1 96.88 95 ALA A CA 1
ATOM 757 C C . ALA A 1 95 ? -13.07 -28.391 -21.062 1 96.88 95 ALA A C 1
ATOM 759 O O . ALA A 1 95 ? -14.133 -27.906 -20.656 1 96.88 95 ALA A O 1
ATOM 760 N N . GLY A 1 96 ? -13 -29.219 -22.047 1 96.19 96 GLY A N 1
ATOM 761 C CA . GLY A 1 96 ? -14.141 -29.328 -22.938 1 96.19 96 GLY A CA 1
ATOM 762 C C . GLY A 1 96 ? -14.492 -28.031 -23.641 1 96.19 96 GLY A C 1
ATOM 763 O O . GLY A 1 96 ? -13.648 -27.422 -24.297 1 96.19 96 GLY A O 1
ATOM 764 N N . GLU A 1 97 ? -15.703 -27.609 -23.453 1 97.19 97 GLU A N 1
ATOM 765 C CA . GLU A 1 97 ? -16.156 -26.375 -24.078 1 97.19 97 GLU A CA 1
ATOM 766 C C . GLU A 1 97 ? -15.859 -25.172 -23.188 1 97.19 97 GLU A C 1
ATOM 768 O O . GLU A 1 97 ? -15.977 -24.031 -23.641 1 97.19 97 GLU A O 1
ATOM 773 N N . ASN A 1 98 ? -15.461 -25.438 -22 1 97.88 98 ASN A N 1
ATOM 774 C CA . ASN A 1 98 ? -15.203 -24.359 -21.062 1 97.88 98 ASN A CA 1
ATOM 775 C C . ASN A 1 98 ? -13.734 -23.953 -21.062 1 97.88 98 ASN A C 1
ATOM 777 O O . ASN A 1 98 ? -12.867 -24.734 -21.422 1 97.88 98 ASN A O 1
ATOM 781 N N . LYS A 1 99 ? -13.539 -22.688 -20.703 1 98.06 99 LYS A N 1
ATOM 782 C CA . LYS A 1 99 ? -12.195 -22.188 -20.469 1 98.06 99 LYS A CA 1
ATOM 783 C C . LYS A 1 99 ? -11.945 -21.984 -18.969 1 98.06 99 LYS A C 1
ATOM 785 O O . LYS A 1 99 ? -12.781 -21.406 -18.266 1 98.06 99 LYS A O 1
ATOM 790 N N . VAL A 1 100 ? -10.844 -22.469 -18.562 1 98.69 100 VAL A N 1
ATOM 791 C CA . VAL A 1 100 ? -10.492 -22.344 -17.141 1 98.69 100 VAL A CA 1
ATOM 792 C C . VAL A 1 100 ? -9.352 -21.344 -16.984 1 98.69 100 VAL A C 1
ATOM 794 O O . VAL A 1 100 ? -8.336 -21.422 -17.688 1 98.69 100 VAL A O 1
ATOM 797 N N . GLN A 1 101 ? -9.555 -20.375 -16.141 1 98.31 101 GLN A N 1
ATOM 798 C CA . GLN A 1 101 ? -8.539 -19.391 -15.828 1 98.31 101 GLN A CA 1
ATOM 799 C C . GLN A 1 101 ? -8.266 -19.344 -14.328 1 98.31 101 GLN A C 1
ATOM 801 O O . GLN A 1 101 ? -9.195 -19.219 -13.523 1 98.31 101 GLN A O 1
ATOM 806 N N . ILE A 1 102 ? -7.047 -19.453 -13.984 1 98.5 102 ILE A N 1
ATOM 807 C CA . ILE A 1 102 ? -6.637 -19.375 -12.586 1 98.5 102 ILE A CA 1
ATOM 808 C C . ILE A 1 102 ? -5.797 -18.125 -12.352 1 98.5 102 ILE A C 1
ATOM 810 O O . ILE A 1 102 ? -4.773 -17.922 -13.008 1 98.5 102 ILE A O 1
ATOM 814 N N . LEU A 1 103 ? -6.246 -17.312 -11.461 1 96.94 103 LEU A N 1
ATOM 815 C CA . LEU A 1 103 ? -5.562 -16.062 -11.148 1 96.94 103 LEU A CA 1
ATOM 816 C C . LEU A 1 103 ? -4.973 -16.109 -9.75 1 96.94 103 LEU A C 1
ATOM 818 O O . LEU A 1 103 ? -5.672 -16.422 -8.781 1 96.94 103 LEU A O 1
ATOM 822 N N . PHE A 1 104 ? -3.707 -15.836 -9.609 1 95.12 104 PHE A N 1
ATOM 823 C CA . PHE A 1 104 ? -3.062 -15.719 -8.312 1 95.12 104 PHE A CA 1
ATOM 824 C C . PHE A 1 104 ? -1.947 -14.68 -8.344 1 95.12 104 PHE A C 1
ATOM 826 O O . PHE A 1 104 ? -1.735 -14.023 -9.367 1 95.12 104 PHE A O 1
ATOM 833 N N . GLN A 1 105 ? -1.322 -14.461 -7.156 1 92.69 105 GLN A N 1
ATOM 834 C CA . GLN A 1 105 ? -0.362 -13.367 -7.055 1 92.69 105 GLN A CA 1
ATOM 835 C C . GLN A 1 105 ? 0.938 -13.844 -6.406 1 92.69 105 GLN A C 1
ATOM 837 O O . GLN A 1 105 ? 0.963 -14.867 -5.727 1 92.69 105 GLN A O 1
ATOM 842 N N . SER A 1 106 ? 1.955 -13.023 -6.645 1 92.56 106 SER A N 1
ATOM 843 C CA . SER A 1 106 ? 3.205 -13.266 -5.934 1 92.56 106 SER A CA 1
ATOM 844 C C . SER A 1 106 ? 3.014 -13.156 -4.426 1 92.56 106 SER A C 1
ATOM 846 O O . SER A 1 106 ? 2.141 -12.422 -3.959 1 92.56 106 SER A O 1
ATOM 848 N N . ARG A 1 107 ? 3.846 -13.93 -3.666 1 88.38 107 ARG A N 1
ATOM 849 C CA . ARG A 1 107 ? 3.719 -13.914 -2.211 1 88.38 107 ARG A CA 1
ATOM 850 C C . ARG A 1 107 ? 5.086 -13.945 -1.541 1 88.38 107 ARG A C 1
ATOM 852 O O . ARG A 1 107 ? 6 -14.625 -2.016 1 88.38 107 ARG A O 1
ATOM 859 N N . SER A 1 108 ? 5.152 -13.117 -0.46 1 80.88 108 SER A N 1
ATOM 860 C CA . SER A 1 108 ? 6.359 -13.172 0.359 1 80.88 108 SER A CA 1
ATOM 861 C C . SER A 1 108 ? 6.32 -14.352 1.322 1 80.88 108 SER A C 1
ATOM 863 O O . SER A 1 108 ? 5.25 -14.734 1.796 1 80.88 108 SER A O 1
ATOM 865 N N . PRO A 1 109 ? 7.406 -14.938 1.538 1 70.12 109 PRO A N 1
ATOM 866 C CA . PRO A 1 109 ? 7.422 -16.031 2.51 1 70.12 109 PRO A CA 1
ATOM 867 C C . PRO A 1 109 ? 7.008 -15.586 3.91 1 70.12 109 PRO A C 1
ATOM 869 O O . PRO A 1 109 ? 7.285 -14.445 4.305 1 70.12 109 PRO A O 1
ATOM 872 N N . GLN A 1 110 ? 5.828 -16.016 4.496 1 58.59 110 GLN A N 1
ATOM 873 C CA . GLN A 1 110 ? 5.363 -15.641 5.824 1 58.59 110 GLN A CA 1
ATOM 874 C C . GLN A 1 110 ? 6.43 -15.914 6.879 1 58.59 110 GLN A C 1
ATOM 876 O O . GLN A 1 110 ? 7.07 -16.969 6.863 1 58.59 110 GLN A O 1
ATOM 881 N N . THR A 1 111 ? 7.09 -14.938 7.48 1 48.69 111 THR A N 1
ATOM 882 C CA . THR A 1 111 ? 7.867 -15.172 8.695 1 48.69 111 THR A CA 1
ATOM 883 C C . THR A 1 111 ? 6.949 -15.453 9.875 1 48.69 111 THR A C 1
ATOM 885 O O . THR A 1 111 ? 5.777 -15.062 9.875 1 48.69 111 THR A O 1
ATOM 888 N N . ASP A 1 112 ? 7.184 -16.531 10.812 1 39.03 112 ASP A N 1
ATOM 889 C CA . ASP A 1 112 ? 6.488 -16.969 12.016 1 39.03 112 ASP A CA 1
ATOM 890 C C . ASP A 1 112 ? 5.879 -15.781 12.758 1 39.03 112 ASP A C 1
ATOM 892 O O . ASP A 1 112 ? 5.035 -15.961 13.641 1 39.03 112 ASP A O 1
ATOM 896 N N . ASP A 1 113 ? 6.406 -14.625 12.648 1 38.66 113 ASP A N 1
ATOM 897 C CA . ASP A 1 113 ? 6.074 -13.656 13.695 1 38.66 113 ASP A CA 1
ATOM 898 C C . ASP A 1 113 ? 4.633 -13.172 13.547 1 38.66 113 ASP A C 1
ATOM 900 O O . ASP A 1 113 ? 4.102 -12.508 14.445 1 38.66 113 ASP A O 1
ATOM 904 N N . TYR A 1 114 ? 4.133 -13.086 12.477 1 36.5 114 TYR A N 1
ATOM 905 C CA . TYR A 1 114 ? 2.785 -12.531 12.539 1 36.5 114 TYR A CA 1
ATOM 906 C C . TYR A 1 114 ? 1.792 -13.555 13.07 1 36.5 114 TYR A C 1
ATOM 908 O O . TYR A 1 114 ? 0.841 -13.93 12.375 1 36.5 114 TYR A O 1
ATOM 916 N N . GLN A 1 115 ? 2.201 -14.664 13.789 1 32.62 115 GLN A N 1
ATOM 917 C CA . GLN A 1 115 ? 1.107 -15.297 14.516 1 32.62 115 GLN A CA 1
ATOM 918 C C . GLN A 1 115 ? 0.295 -14.273 15.297 1 32.62 115 GLN A C 1
ATOM 920 O O . GLN A 1 115 ? 0.855 -13.477 16.062 1 32.62 115 GLN A O 1
ATOM 925 N N . GLY A 1 116 ? -0.687 -13.789 14.859 1 30.59 116 GLY A N 1
ATOM 926 C CA . GLY A 1 116 ? -1.582 -13.102 15.773 1 30.59 116 GLY A CA 1
ATOM 927 C C . GLY A 1 116 ? -1.46 -13.578 17.203 1 30.59 116 GLY A C 1
ATOM 928 O O . GLY A 1 116 ? -1.211 -14.758 17.453 1 30.59 116 GLY A O 1
ATOM 929 N N . GLU A 1 117 ? -0.905 -12.766 18.203 1 29.78 117 GLU A N 1
ATOM 930 C CA . GLU A 1 117 ? -1.03 -12.852 19.656 1 29.78 117 GLU A CA 1
ATOM 931 C C . GLU A 1 117 ? -2.387 -13.422 20.062 1 29.78 117 GLU A C 1
ATOM 933 O O . GLU A 1 117 ? -3.369 -12.68 20.172 1 29.78 117 GLU A O 1
ATOM 938 N N . GLU A 1 118 ? -2.994 -14.461 19.625 1 27.8 118 GLU A N 1
ATOM 939 C CA . GLU A 1 118 ? -3.805 -15 20.719 1 27.8 118 GLU A CA 1
ATOM 940 C C . GLU A 1 118 ? -2.963 -15.242 21.969 1 27.8 118 GLU A C 1
ATOM 942 O O . GLU A 1 118 ? -1.839 -15.734 21.875 1 27.8 118 GLU A O 1
ATOM 947 N N . GLU A 1 119 ? -3.143 -14.562 23.188 1 27 119 GLU A N 1
ATOM 948 C CA . GLU A 1 119 ? -2.678 -14.625 24.578 1 27 119 GLU A CA 1
ATOM 949 C C . GLU A 1 119 ? -2.416 -16.062 25 1 27 119 GLU A C 1
ATOM 951 O O . GLU A 1 119 ? -2.223 -16.344 26.188 1 27 119 GLU A O 1
ATOM 956 N N . GLY A 1 120 ? -2.756 -17.219 24.531 1 26.5 120 GLY A N 1
ATOM 957 C CA . GLY A 1 120 ? -2.445 -18.188 25.578 1 26.5 120 GLY A CA 1
ATOM 958 C C . GLY A 1 120 ? -1.013 -18.094 26.062 1 26.5 120 GLY A C 1
ATOM 959 O O . GLY A 1 120 ? -0.201 -17.359 25.5 1 26.5 120 GLY A O 1
ATOM 960 N N . GLN A 1 121 ? -0.563 -19.172 27.031 1 24.3 121 GLN A N 1
ATOM 961 C CA . GLN A 1 121 ? 0.471 -19.594 27.969 1 24.3 121 GLN A CA 1
ATOM 962 C C . GLN A 1 121 ? 1.854 -19.547 27.312 1 24.3 121 GLN A C 1
ATOM 964 O O . GLN A 1 121 ? 1.979 -19.625 26.094 1 24.3 121 GLN A O 1
ATOM 969 N N . GLU A 1 122 ? 3.004 -19.344 28.25 1 26.36 122 GLU A N 1
ATOM 970 C CA . GLU A 1 122 ? 4.426 -19.172 28.516 1 26.36 122 GLU A CA 1
ATOM 971 C C . GLU A 1 122 ? 5.258 -20.219 27.781 1 26.36 122 GLU A C 1
ATOM 973 O O . GLU A 1 122 ? 6.41 -20.469 28.141 1 26.36 122 GLU A O 1
ATOM 978 N N . GLN A 1 123 ? 4.828 -21.234 27 1 24.11 123 GLN A N 1
ATOM 979 C CA . GLN A 1 123 ? 5.887 -22.25 26.953 1 24.11 123 GLN A CA 1
ATOM 980 C C . GLN A 1 123 ? 7.184 -21.656 26.406 1 24.11 123 GLN A C 1
ATOM 982 O O . GLN A 1 123 ? 7.191 -21.016 25.359 1 24.11 123 GLN A O 1
ATOM 987 N N . GLN A 1 124 ? 8.312 -21.484 27.266 1 25.78 124 GLN A N 1
ATOM 988 C CA . GLN A 1 124 ? 9.75 -21.266 27.391 1 25.78 124 GLN A CA 1
ATOM 989 C C . GLN A 1 124 ? 10.516 -21.984 26.297 1 25.78 124 GLN A C 1
ATOM 991 O O . GLN A 1 124 ? 11.727 -22.172 26.406 1 25.78 124 GLN A O 1
ATOM 996 N N . GLN A 1 125 ? 10.031 -22.906 25.422 1 25.77 125 GLN A N 1
ATOM 997 C CA . GLN A 1 125 ? 11.102 -23.766 24.938 1 25.77 125 GLN A CA 1
ATOM 998 C C . GLN A 1 125 ? 12.227 -22.953 24.312 1 25.77 125 GLN A C 1
ATOM 1000 O O . GLN A 1 125 ? 11.984 -21.938 23.656 1 25.77 125 GLN A O 1
ATOM 1005 N N . GLN A 1 126 ? 13.523 -23.109 24.719 1 26.3 126 GLN A N 1
ATOM 1006 C CA . GLN A 1 126 ? 14.945 -22.922 24.438 1 26.3 126 GLN A CA 1
ATOM 1007 C C . GLN A 1 126 ? 15.25 -23.062 22.953 1 26.3 126 GLN A C 1
ATOM 1009 O O . GLN A 1 126 ? 15.359 -24.172 22.438 1 26.3 126 GLN A O 1
ATOM 1014 N N . GLN A 1 127 ? 14.547 -22.359 22.016 1 26 127 GLN A N 1
ATOM 1015 C CA . GLN A 1 127 ? 14.789 -22.641 20.594 1 26 127 GLN A CA 1
ATOM 1016 C C . GLN A 1 127 ? 16.266 -22.422 20.234 1 26 127 GLN A C 1
ATOM 1018 O O . GLN A 1 127 ? 16.797 -21.328 20.422 1 26 127 GLN A O 1
ATOM 1023 N N . GLU A 1 128 ? 17.125 -23.453 20.156 1 28.38 128 GLU A N 1
ATOM 1024 C CA . GLU A 1 128 ? 18.438 -23.781 19.594 1 28.38 128 GLU A CA 1
ATOM 1025 C C . GLU A 1 128 ? 18.688 -23 18.312 1 28.38 128 GLU A C 1
ATOM 1027 O O . GLU A 1 128 ? 17.75 -22.5 17.688 1 28.38 128 GLU A O 1
ATOM 1032 N N . GLY A 1 129 ? 20 -22.906 17.75 1 30.39 129 GLY A N 1
ATOM 1033 C CA . GLY A 1 129 ? 20.828 -22.359 16.688 1 30.39 129 GLY A CA 1
ATOM 1034 C C . GLY A 1 129 ? 20.203 -22.484 15.312 1 30.39 129 GLY A C 1
ATOM 1035 O O . GLY A 1 129 ? 20.891 -22.312 14.297 1 30.39 129 GLY A O 1
ATOM 1036 N N . GLU A 1 130 ? 19.281 -23.406 15.078 1 30.08 130 GLU A N 1
ATOM 1037 C CA . GLU A 1 130 ? 18.859 -23.828 13.742 1 30.08 130 GLU A CA 1
ATOM 1038 C C . GLU A 1 130 ? 18.422 -22.641 12.898 1 30.08 130 GLU A C 1
ATOM 1040 O O . GLU A 1 130 ? 17.828 -21.688 13.414 1 30.08 130 GLU A O 1
ATOM 1045 N N . GLU A 1 131 ? 19.078 -22.312 11.719 1 34.03 131 GLU A N 1
ATOM 1046 C CA . GLU A 1 131 ? 18.719 -21.484 10.57 1 34.03 131 GLU A CA 1
ATOM 1047 C C . GLU A 1 131 ? 17.203 -21.328 10.461 1 34.03 131 GLU A C 1
ATOM 1049 O O . GLU A 1 131 ? 16.469 -22.328 10.359 1 34.03 131 GLU A O 1
ATOM 1054 N N . GLU A 1 132 ? 16.578 -20.594 11.172 1 34.66 132 GLU A N 1
ATOM 1055 C CA . GLU A 1 132 ? 15.141 -20.312 11.188 1 34.66 132 GLU A CA 1
ATOM 1056 C C . GLU A 1 132 ? 14.539 -20.438 9.789 1 34.66 132 GLU A C 1
ATOM 1058 O O . GLU A 1 132 ? 14.797 -19.594 8.922 1 34.66 132 GLU A O 1
ATOM 1063 N N . GLN A 1 133 ? 14.516 -21.578 9.141 1 36.25 133 GLN A N 1
ATOM 1064 C CA . GLN A 1 133 ? 13.828 -21.922 7.898 1 36.25 133 GLN A CA 1
ATOM 1065 C C . GLN A 1 133 ? 12.547 -21.109 7.742 1 36.25 133 GLN A C 1
ATOM 1067 O O . GLN A 1 133 ? 11.617 -21.219 8.547 1 36.25 133 GLN A O 1
ATOM 1072 N N . GLN A 1 134 ? 12.578 -19.812 7.258 1 43.16 134 GLN A N 1
ATOM 1073 C CA . GLN A 1 134 ? 11.398 -19.141 6.723 1 43.16 134 GLN A CA 1
ATOM 1074 C C . GLN A 1 134 ? 10.344 -20.141 6.285 1 43.16 134 GLN A C 1
ATOM 1076 O O . GLN A 1 134 ? 10.578 -20.953 5.383 1 43.16 134 GLN A O 1
ATOM 1081 N N . ASN A 1 135 ? 9.711 -20.703 7.109 1 44.25 135 ASN A N 1
ATOM 1082 C CA . ASN A 1 135 ? 8.609 -21.609 6.793 1 44.25 135 ASN A CA 1
ATOM 1083 C C . ASN A 1 135 ? 7.801 -21.125 5.598 1 44.25 135 ASN A C 1
ATOM 1085 O O . ASN A 1 135 ? 7.164 -20.062 5.672 1 44.25 135 ASN A O 1
ATOM 1089 N N . MET A 1 136 ? 8.438 -21.156 4.324 1 57.69 136 MET A N 1
ATOM 1090 C CA . MET A 1 136 ? 7.621 -21.031 3.117 1 57.69 136 MET A CA 1
ATOM 1091 C C . MET A 1 136 ? 6.281 -21.734 3.287 1 57.69 136 MET A C 1
ATOM 1093 O O . MET A 1 136 ? 6.191 -22.953 3.137 1 57.69 136 MET A O 1
ATOM 1097 N N . GLN A 1 137 ? 5.453 -21.109 4.113 1 65.75 137 GLN A N 1
ATOM 1098 C CA . GLN A 1 137 ? 4.156 -21.766 4.273 1 65.75 137 GLN A CA 1
ATOM 1099 C C . GLN A 1 137 ? 3.516 -22.047 2.92 1 65.75 137 GLN A C 1
ATOM 1101 O O . GLN A 1 137 ? 3.459 -21.172 2.055 1 65.75 137 GLN A O 1
ATOM 1106 N N . ASP A 1 138 ? 3.365 -23.25 2.555 1 86.25 138 ASP A N 1
ATOM 1107 C CA . ASP A 1 138 ? 2.641 -23.766 1.393 1 86.25 138 ASP A CA 1
ATOM 1108 C C . ASP A 1 138 ? 1.197 -23.266 1.385 1 86.25 138 ASP A C 1
ATOM 1110 O O . ASP A 1 138 ? 0.274 -24.016 1.708 1 86.25 138 ASP A O 1
ATOM 1114 N N . TYR A 1 139 ? 1.126 -21.922 1.161 1 92.5 139 TYR A N 1
ATOM 1115 C CA . TYR A 1 139 ? -0.167 -21.25 1.118 1 92.5 139 TYR A CA 1
ATOM 1116 C C . TYR A 1 139 ? -0.243 -20.297 -0.062 1 92.5 139 TYR A C 1
ATOM 1118 O O . TYR A 1 139 ? 0.75 -19.656 -0.41 1 92.5 139 TYR A O 1
ATOM 1126 N N . CYS A 1 140 ? -1.443 -20.172 -0.662 1 95.5 140 CYS A N 1
ATOM 1127 C CA . CYS A 1 140 ? -1.666 -19.141 -1.664 1 95.5 140 CYS A CA 1
ATOM 1128 C C . CYS A 1 140 ? -3.152 -18.953 -1.943 1 95.5 140 CYS A C 1
ATOM 1130 O O . CYS A 1 140 ? -3.881 -19.938 -2.109 1 95.5 140 CYS A O 1
ATOM 1132 N N . ASP A 1 141 ? -3.564 -17.734 -1.977 1 94.44 141 ASP A N 1
ATOM 1133 C CA . ASP A 1 141 ? -4.914 -17.438 -2.439 1 94.44 141 ASP A CA 1
ATOM 1134 C C . ASP A 1 141 ? -4.977 -17.375 -3.965 1 94.44 141 ASP A C 1
ATOM 1136 O O . ASP A 1 141 ? -4.051 -16.891 -4.609 1 94.44 141 ASP A O 1
ATOM 1140 N N . PHE A 1 142 ? -6.098 -17.828 -4.488 1 96.25 142 PHE A N 1
ATOM 1141 C CA . PHE A 1 142 ? -6.266 -17.75 -5.938 1 96.25 142 PHE A CA 1
ATOM 1142 C C . PHE A 1 142 ? -7.742 -17.797 -6.312 1 96.25 142 PHE A C 1
ATOM 1144 O O . PHE A 1 142 ? -8.586 -18.188 -5.5 1 96.25 142 PHE A O 1
ATOM 1151 N N . ILE A 1 143 ? -8.031 -17.375 -7.512 1 96.12 143 ILE A N 1
ATOM 1152 C CA . ILE A 1 143 ? -9.391 -17.406 -8.055 1 96.12 143 ILE A CA 1
ATOM 1153 C C . ILE A 1 143 ? -9.422 -18.25 -9.32 1 96.12 143 ILE A C 1
ATOM 1155 O O . ILE A 1 143 ? -8.523 -18.156 -10.164 1 96.12 143 ILE A O 1
ATOM 1159 N N . VAL A 1 144 ? -10.453 -19.062 -9.391 1 98.44 144 VAL A N 1
ATOM 1160 C CA . VAL A 1 144 ? -10.633 -19.875 -10.586 1 98.44 144 VAL A CA 1
ATOM 1161 C C . VAL A 1 144 ? -11.906 -19.453 -11.32 1 98.44 144 VAL A C 1
ATOM 1163 O O . VAL A 1 144 ? -12.992 -19.438 -10.742 1 98.44 144 VAL A O 1
ATOM 1166 N N . TYR A 1 145 ? -11.727 -19.141 -12.562 1 98 145 TYR A N 1
ATOM 1167 C CA . TYR A 1 145 ? -12.859 -18.844 -13.422 1 98 145 TYR A CA 1
ATOM 1168 C C . TYR A 1 145 ? -13.133 -20.016 -14.375 1 98 145 TYR A C 1
ATOM 1170 O O . TYR A 1 145 ? -12.242 -20.453 -15.094 1 98 145 TYR A O 1
ATOM 1178 N N . ILE A 1 146 ? -14.289 -20.562 -14.312 1 98.62 146 ILE A N 1
ATOM 1179 C CA . ILE A 1 146 ? -14.766 -21.484 -15.336 1 98.62 146 ILE A CA 1
ATOM 1180 C C . ILE A 1 146 ? -15.734 -20.766 -16.266 1 98.62 146 ILE A C 1
ATOM 1182 O O . ILE A 1 146 ? -16.859 -20.453 -15.898 1 98.62 146 ILE A O 1
ATOM 1186 N N . VAL A 1 147 ? -15.266 -20.547 -17.469 1 98.31 147 VAL A N 1
ATOM 1187 C CA . VAL A 1 147 ? -15.961 -19.672 -18.406 1 98.31 147 VAL A CA 1
ATOM 1188 C C . VAL A 1 147 ? -16.656 -20.5 -19.484 1 98.31 147 VAL A C 1
ATOM 1190 O O . VAL A 1 147 ? -16.016 -21.312 -20.172 1 98.31 147 VAL A O 1
ATOM 1193 N N . LYS A 1 148 ? -17.906 -20.281 -19.625 1 97.62 148 LYS A N 1
ATOM 1194 C CA . LYS A 1 148 ? -18.672 -20.938 -20.672 1 97.62 148 LYS A CA 1
ATOM 1195 C C . LYS A 1 148 ? -18.484 -20.25 -22.016 1 97.62 148 LYS A C 1
ATOM 1197 O O . LYS A 1 148 ? -18.016 -19.109 -22.078 1 97.62 148 LYS A O 1
ATOM 1202 N N . PRO A 1 149 ? -18.906 -20.891 -23.031 1 96.5 149 PRO A N 1
ATOM 1203 C CA . PRO A 1 149 ? -18.75 -20.312 -24.359 1 96.5 149 PRO A CA 1
ATOM 1204 C C . PRO A 1 149 ? -19.484 -18.984 -24.516 1 96.5 149 PRO A C 1
ATOM 1206 O O . PRO A 1 149 ? -19.062 -18.125 -25.297 1 96.5 149 PRO A O 1
ATOM 1209 N N . ASN A 1 150 ? -20.5 -18.766 -23.797 1 94.75 150 ASN A N 1
ATOM 1210 C CA . ASN A 1 150 ? -21.281 -17.547 -23.922 1 94.75 150 ASN A CA 1
ATOM 1211 C C . ASN A 1 150 ? -20.672 -16.406 -23.109 1 94.75 150 ASN A C 1
ATOM 1213 O O . ASN A 1 150 ? -21.219 -15.305 -23.062 1 94.75 150 ASN A O 1
ATOM 1217 N N . GLY A 1 151 ? -19.656 -16.656 -22.391 1 94 151 GLY A N 1
ATOM 1218 C CA . GLY A 1 151 ? -18.922 -15.617 -21.688 1 94 151 GLY A CA 1
ATOM 1219 C C . GLY A 1 151 ? -19.234 -15.57 -20.203 1 94 151 GLY A C 1
ATOM 1220 O O . GLY A 1 151 ? -18.5 -14.953 -19.438 1 94 151 GLY A O 1
ATOM 1221 N N . LYS A 1 152 ? -20.297 -16.203 -19.812 1 95.31 152 LYS A N 1
ATOM 1222 C CA . LYS A 1 152 ? -20.641 -16.25 -18.391 1 95.31 152 LYS A CA 1
ATOM 1223 C C . LYS A 1 152 ? -19.688 -17.188 -17.641 1 95.31 152 LYS A C 1
ATOM 1225 O O . LYS A 1 152 ? -19.219 -18.172 -18.188 1 95.31 152 LYS A O 1
ATOM 1230 N N . ALA A 1 153 ? -19.438 -16.797 -16.359 1 97.06 153 ALA A N 1
ATOM 1231 C CA . ALA A 1 153 ? -18.453 -17.594 -15.633 1 97.06 153 ALA A CA 1
ATOM 1232 C C . ALA A 1 153 ? -18.859 -17.797 -14.172 1 97.06 153 ALA A C 1
ATOM 1234 O O . ALA A 1 153 ? -19.625 -17 -13.625 1 97.06 153 ALA A O 1
ATOM 1235 N N . ILE A 1 154 ? -18.453 -18.891 -13.672 1 96.62 154 ILE A N 1
ATOM 1236 C CA . ILE A 1 154 ? -18.453 -19.094 -12.227 1 96.62 154 ILE A CA 1
ATOM 1237 C C . ILE A 1 154 ? -17.047 -18.859 -11.672 1 96.62 154 ILE A C 1
ATOM 1239 O O . ILE A 1 154 ? -16.062 -19.344 -12.234 1 96.62 154 ILE A O 1
ATOM 1243 N N . ALA A 1 155 ? -16.984 -18.062 -10.641 1 95.62 155 ALA A N 1
ATOM 1244 C CA . ALA A 1 155 ? -15.695 -17.75 -10.008 1 95.62 155 ALA A CA 1
ATOM 1245 C C . ALA A 1 155 ? -15.586 -18.422 -8.641 1 95.62 155 ALA A C 1
ATOM 1247 O O . ALA A 1 155 ? -16.438 -18.203 -7.766 1 95.62 155 ALA A O 1
ATOM 1248 N N . TYR A 1 156 ? -14.555 -19.219 -8.469 1 96.25 156 TYR A N 1
ATOM 1249 C CA . TYR A 1 156 ? -14.234 -19.844 -7.191 1 96.25 156 TYR A CA 1
ATOM 1250 C C . TYR A 1 156 ? -13.172 -19.047 -6.453 1 96.25 156 TYR A C 1
ATOM 1252 O O . TYR A 1 156 ? -12.047 -18.906 -6.938 1 96.25 156 TYR A O 1
ATOM 1260 N N . ASP A 1 157 ? -13.445 -18.484 -5.363 1 94.06 157 ASP A N 1
ATOM 1261 C CA . ASP A 1 157 ? -12.438 -17.953 -4.457 1 94.06 157 ASP A CA 1
ATOM 1262 C C . ASP A 1 157 ? -11.805 -19.047 -3.619 1 94.06 157 ASP A C 1
ATOM 1264 O O . ASP A 1 157 ? -12.484 -19.703 -2.826 1 94.06 157 ASP A O 1
ATOM 1268 N N . CYS A 1 158 ? -10.523 -19.172 -3.793 1 96.44 158 CYS A N 1
ATOM 1269 C CA . CYS A 1 158 ? -9.898 -20.344 -3.188 1 96.44 158 CYS A CA 1
ATOM 1270 C C . CYS A 1 158 ? -8.625 -19.969 -2.449 1 96.44 158 CYS A C 1
ATOM 1272 O O . CYS A 1 158 ? -8.07 -18.891 -2.674 1 96.44 158 CYS A O 1
ATOM 1274 N N . SER A 1 159 ? -8.227 -20.844 -1.562 1 96 159 SER A N 1
ATOM 1275 C CA . SER A 1 159 ? -6.91 -20.828 -0.928 1 96 159 SER A CA 1
ATOM 1276 C C . SER A 1 159 ? -6.289 -22.219 -0.899 1 96 159 SER A C 1
ATOM 1278 O O . SER A 1 159 ? -7.004 -23.234 -0.812 1 96 159 SER A O 1
ATOM 1280 N N . SER A 1 160 ? -5.043 -22.234 -1.027 1 96.44 160 SER A N 1
ATOM 1281 C CA . SER A 1 160 ? -4.332 -23.5 -0.896 1 96.44 160 SER A CA 1
ATOM 1282 C C . SER A 1 160 ? -3.486 -23.531 0.373 1 96.44 160 SER A C 1
ATOM 1284 O O . SER A 1 160 ? -2.98 -22.5 0.813 1 96.44 160 SER A O 1
ATOM 1286 N N . PHE A 1 161 ? -3.396 -24.703 0.962 1 92.94 161 PHE A N 1
ATOM 1287 C CA . PHE A 1 161 ? -2.52 -24.984 2.092 1 92.94 161 PHE A CA 1
ATOM 1288 C C . PHE A 1 161 ? -1.948 -26.406 1.99 1 92.94 161 PHE A C 1
ATOM 1290 O O . PHE A 1 161 ? -2.693 -27.375 2.025 1 92.94 161 PHE A O 1
ATOM 1297 N N . ASP A 1 162 ? -0.714 -26.469 1.904 1 94.06 162 ASP A N 1
ATOM 1298 C CA . ASP A 1 162 ? -0.064 -27.766 1.733 1 94.06 162 ASP A CA 1
ATOM 1299 C C . ASP A 1 162 ? -0.704 -28.547 0.593 1 94.06 162 ASP A C 1
ATOM 1301 O O . ASP A 1 162 ? -1.073 -29.719 0.767 1 94.06 162 ASP A O 1
ATOM 1305 N N . SER A 1 163 ? -0.975 -27.797 -0.436 1 94.5 163 SER A N 1
ATOM 1306 C CA . SER A 1 163 ? -1.418 -28.344 -1.716 1 94.5 163 SER A CA 1
ATOM 1307 C C . SER A 1 163 ? -2.881 -28.766 -1.657 1 94.5 163 SER A C 1
ATOM 1309 O O . SER A 1 163 ? -3.4 -29.359 -2.607 1 94.5 163 SER A O 1
ATOM 1311 N N . GLU A 1 164 ? -3.471 -28.469 -0.562 1 96.19 164 GLU A N 1
ATOM 1312 C CA . GLU A 1 164 ? -4.91 -28.688 -0.487 1 96.19 164 GLU A CA 1
ATOM 1313 C C . GLU A 1 164 ? -5.688 -27.422 -0.851 1 96.19 164 GLU A C 1
ATOM 1315 O O . GLU A 1 164 ? -5.301 -26.328 -0.467 1 96.19 164 GLU A O 1
ATOM 1320 N N . ILE A 1 165 ? -6.824 -27.609 -1.485 1 97.81 165 ILE A N 1
ATOM 1321 C CA . ILE A 1 165 ? -7.598 -26.469 -1.946 1 97.81 165 ILE A CA 1
ATOM 1322 C C . ILE A 1 165 ? -8.805 -26.25 -1.031 1 97.81 165 ILE A C 1
ATOM 1324 O O . ILE A 1 165 ? -9.547 -27.203 -0.74 1 97.81 165 ILE A O 1
ATOM 1328 N N . GLN A 1 166 ? -8.914 -25.125 -0.562 1 96.62 166 GLN A N 1
ATOM 1329 C CA . GLN A 1 166 ? -10.086 -24.703 0.19 1 96.62 166 GLN A CA 1
ATOM 1330 C C . GLN A 1 166 ? -10.914 -23.703 -0.609 1 96.62 166 GLN A C 1
ATOM 1332 O O . GLN A 1 166 ? -10.406 -22.656 -1.037 1 96.62 166 GLN A O 1
ATOM 1337 N N . VAL A 1 167 ? -12.164 -24 -0.751 1 96.62 167 VAL A N 1
ATOM 1338 C CA . VAL A 1 167 ? -13.07 -23.078 -1.425 1 96.62 167 VAL A CA 1
ATOM 1339 C C . VAL A 1 167 ? -13.711 -22.141 -0.4 1 96.62 167 VAL A C 1
ATOM 1341 O O . VAL A 1 167 ? -14.328 -22.609 0.565 1 96.62 167 VAL A O 1
ATOM 1344 N N . ASN A 1 168 ? -13.609 -20.891 -0.622 1 92.62 168 ASN A N 1
ATOM 1345 C CA . ASN A 1 168 ? -14.117 -19.906 0.327 1 92.62 168 ASN A CA 1
ATOM 1346 C C . ASN A 1 168 ? -15.469 -19.344 -0.109 1 92.62 168 ASN A C 1
ATOM 1348 O O . ASN A 1 168 ? -16.297 -18.984 0.729 1 92.62 168 ASN A O 1
ATOM 1352 N N . GLY A 1 169 ? -15.586 -19.219 -1.379 1 91.12 169 GLY A N 1
ATOM 1353 C CA . GLY A 1 169 ? -16.812 -18.672 -1.916 1 91.12 169 GLY A CA 1
ATOM 1354 C C . GLY A 1 169 ? -16.938 -18.828 -3.418 1 91.12 169 GLY A C 1
ATOM 1355 O O . GLY A 1 169 ? -15.961 -19.141 -4.098 1 91.12 169 GLY A O 1
ATOM 1356 N N . ILE A 1 170 ? -18.156 -18.688 -3.824 1 93.56 170 ILE A N 1
ATOM 1357 C CA . ILE A 1 170 ? -18.453 -18.828 -5.246 1 93.56 170 ILE A CA 1
ATOM 1358 C C . ILE A 1 170 ? -19.344 -17.656 -5.703 1 93.56 170 ILE A C 1
ATOM 1360 O O . ILE A 1 170 ? -20.297 -17.281 -5.012 1 93.56 170 ILE A O 1
ATOM 1364 N N . THR A 1 171 ? -18.969 -17.141 -6.863 1 90.25 171 THR A N 1
ATOM 1365 C CA . THR A 1 171 ? -19.75 -16.031 -7.414 1 90.25 171 THR A CA 1
ATOM 1366 C C . THR A 1 171 ? -19.969 -16.219 -8.914 1 90.25 171 THR A C 1
ATOM 1368 O O . THR A 1 171 ? -19.094 -16.75 -9.609 1 90.25 171 THR A O 1
ATOM 1371 N N . LEU A 1 172 ? -21.094 -15.82 -9.367 1 92 172 LEU A N 1
ATOM 1372 C CA . LEU A 1 172 ? -21.328 -15.789 -10.805 1 92 172 LEU A CA 1
ATOM 1373 C C . LEU A 1 172 ? -20.875 -14.461 -11.398 1 92 172 LEU A C 1
ATOM 1375 O O . LEU A 1 172 ? -21.109 -13.398 -10.812 1 92 172 LEU A O 1
ATOM 1379 N N . VAL A 1 173 ? -20.234 -14.586 -12.492 1 90.94 173 VAL A N 1
ATOM 1380 C CA . VAL A 1 173 ? -19.609 -13.406 -13.086 1 90.94 173 VAL A CA 1
ATOM 1381 C C . VAL A 1 173 ? -20.031 -13.258 -14.539 1 90.94 173 VAL A C 1
ATOM 1383 O O . VAL A 1 173 ? -19.953 -14.211 -15.32 1 90.94 173 VAL A O 1
ATOM 1386 N N . ASP A 1 174 ? -20.391 -12.039 -14.867 1 90.25 174 ASP A N 1
ATOM 1387 C CA . ASP A 1 174 ? -20.797 -11.773 -16.25 1 90.25 174 ASP A CA 1
ATOM 1388 C C . ASP A 1 174 ? -19.609 -11.359 -17.094 1 90.25 174 ASP A C 1
ATOM 1390 O O . ASP A 1 174 ? -19.578 -11.617 -18.297 1 90.25 174 ASP A O 1
ATOM 1394 N N . ASP A 1 175 ? -18.672 -10.719 -16.438 1 91.25 175 ASP A N 1
ATOM 1395 C CA . ASP A 1 175 ? -17.469 -10.227 -17.125 1 91.25 175 ASP A CA 1
ATOM 1396 C C . ASP A 1 175 ? -16.219 -10.531 -16.328 1 91.25 175 ASP A C 1
ATOM 1398 O O . ASP A 1 175 ? -15.875 -9.812 -15.383 1 91.25 175 ASP A O 1
ATOM 1402 N N . VAL A 1 176 ? -15.484 -11.484 -16.812 1 92.88 176 VAL A N 1
ATOM 1403 C CA . VAL A 1 176 ? -14.328 -12 -16.094 1 92.88 176 VAL A CA 1
ATOM 1404 C C . VAL A 1 176 ? -13.258 -10.914 -16 1 92.88 176 VAL A C 1
ATOM 1406 O O . VAL A 1 176 ? -12.648 -10.727 -14.953 1 92.88 176 VAL A O 1
ATOM 1409 N N . GLU A 1 177 ? -13.047 -10.203 -17.078 1 90.31 177 GLU A N 1
ATOM 1410 C CA . GLU A 1 177 ? -12 -9.188 -17.109 1 90.31 177 GLU A CA 1
ATOM 1411 C C . GLU A 1 177 ? -12.273 -8.078 -16.094 1 90.31 177 GLU A C 1
ATOM 1413 O O . GLU A 1 177 ? -11.367 -7.605 -15.414 1 90.31 177 GLU A O 1
ATOM 1418 N N . SER A 1 178 ? -13.508 -7.703 -16.062 1 86.94 178 SER A N 1
ATOM 1419 C CA . SER A 1 178 ? -13.898 -6.691 -15.078 1 86.94 178 SER A CA 1
ATOM 1420 C C . SER A 1 178 ? -13.734 -7.207 -13.648 1 86.94 178 SER A C 1
ATOM 1422 O O . SER A 1 178 ? -13.312 -6.461 -12.766 1 86.94 178 SER A O 1
ATOM 1424 N N . HIS A 1 179 ? -14.023 -8.406 -13.438 1 88.81 179 HIS A N 1
ATOM 1425 C CA . HIS A 1 179 ? -13.914 -9.008 -12.117 1 88.81 179 HIS A CA 1
ATOM 1426 C C . HIS A 1 179 ? -12.461 -9.109 -11.672 1 88.81 179 HIS A C 1
ATOM 1428 O O . HIS A 1 179 ? -12.148 -8.891 -10.5 1 88.81 179 HIS A O 1
ATOM 1434 N N . LYS A 1 180 ? -11.602 -9.391 -12.586 1 88.44 180 LYS A N 1
ATOM 1435 C CA . LYS A 1 180 ? -10.172 -9.5 -12.297 1 88.44 180 LYS A CA 1
ATOM 1436 C C . LYS A 1 180 ? -9.609 -8.172 -11.797 1 88.44 180 LYS A C 1
ATOM 1438 O O . LYS A 1 180 ? -8.727 -8.148 -10.938 1 88.44 180 LYS A O 1
ATOM 1443 N N . GLN A 1 181 ? -10.117 -7.117 -12.32 1 81 181 GLN A N 1
ATOM 1444 C CA . GLN A 1 181 ? -9.578 -5.785 -12.062 1 81 181 GLN A CA 1
ATOM 1445 C C . GLN A 1 181 ? -10.117 -5.223 -10.75 1 81 181 GLN A C 1
ATOM 1447 O O . GLN A 1 181 ? -9.531 -4.301 -10.18 1 81 181 GLN A O 1
ATOM 1452 N N . SER A 1 182 ? -11.148 -5.758 -10.398 1 74.81 182 SER A N 1
ATOM 1453 C CA . SER A 1 182 ? -11.758 -5.234 -9.18 1 74.81 182 SER A CA 1
ATOM 1454 C C . SER A 1 182 ? -11.047 -5.758 -7.941 1 74.81 182 SER A C 1
ATOM 1456 O O . SER A 1 182 ? -10.711 -6.941 -7.859 1 74.81 182 SER A O 1
ATOM 1458 N N . ASN A 1 183 ? -10.703 -4.707 -7.156 1 64.94 183 ASN A N 1
ATOM 1459 C CA . ASN A 1 183 ? -10.125 -5.168 -5.898 1 64.94 183 ASN A CA 1
ATOM 1460 C C . ASN A 1 183 ? -11.133 -5.953 -5.07 1 64.94 183 ASN A C 1
ATOM 1462 O O . ASN A 1 183 ? -12.344 -5.793 -5.242 1 64.94 183 ASN A O 1
ATOM 1466 N N . ARG A 1 184 ? -10.609 -6.84 -4.355 1 62.69 184 ARG A N 1
ATOM 1467 C CA . ARG A 1 184 ? -11.43 -7.723 -3.537 1 62.69 184 ARG A CA 1
ATOM 1468 C C . ARG A 1 184 ? -12.461 -6.93 -2.736 1 62.69 184 ARG A C 1
ATOM 1470 O O . ARG A 1 184 ? -13.609 -7.348 -2.609 1 62.69 184 ARG A O 1
ATOM 1477 N N . TYR A 1 185 ? -11.984 -5.793 -2.342 1 60 185 TYR A N 1
ATOM 1478 C CA . TYR A 1 185 ? -12.859 -4.996 -1.488 1 60 185 TYR A CA 1
ATOM 1479 C C . TYR A 1 185 ? -14.016 -4.414 -2.285 1 60 185 TYR A C 1
ATOM 1481 O O . TYR A 1 185 ? -15.156 -4.383 -1.807 1 60 185 TYR A O 1
ATOM 1489 N N . ASP A 1 186 ? -13.703 -3.986 -3.418 1 64.44 186 ASP A N 1
ATOM 1490 C CA . ASP A 1 186 ? -14.75 -3.439 -4.277 1 64.44 186 ASP A CA 1
ATOM 1491 C C . ASP A 1 186 ? -15.766 -4.516 -4.652 1 64.44 186 ASP A C 1
ATOM 1493 O O . ASP A 1 186 ? -16.969 -4.242 -4.711 1 64.44 186 ASP A O 1
ATOM 1497 N N . ARG A 1 187 ? -15.328 -5.73 -4.754 1 66.31 187 ARG A N 1
ATOM 1498 C CA . ARG A 1 187 ? -16.203 -6.84 -5.133 1 66.31 187 ARG A CA 1
ATOM 1499 C C . ARG A 1 187 ? -17.156 -7.191 -4.008 1 66.31 187 ARG A C 1
ATOM 1501 O O . ARG A 1 187 ? -18.328 -7.484 -4.254 1 66.31 187 ARG A O 1
ATOM 1508 N N . LEU A 1 188 ? -16.594 -7.074 -2.877 1 62.84 188 LEU A N 1
ATOM 1509 C CA . LEU A 1 188 ? -17.375 -7.48 -1.712 1 62.84 188 LEU A CA 1
ATOM 1510 C C . LEU A 1 188 ? -18.438 -6.434 -1.378 1 62.84 188 LEU A C 1
ATOM 1512 O O . LEU A 1 188 ? -19.5 -6.77 -0.833 1 62.84 188 LEU A O 1
ATOM 1516 N N . ALA A 1 189 ? -18.156 -5.215 -1.758 1 60.34 189 ALA A N 1
ATOM 1517 C CA . ALA A 1 189 ? -19.031 -4.113 -1.353 1 60.34 189 ALA A CA 1
ATOM 1518 C C . ALA A 1 189 ? -20.219 -3.977 -2.301 1 60.34 189 ALA A C 1
ATOM 1520 O O . ALA A 1 189 ? -21.297 -3.533 -1.896 1 60.34 189 ALA A O 1
ATOM 1521 N N . ASN A 1 190 ? -20.094 -4.324 -3.512 1 61.19 190 ASN A N 1
ATOM 1522 C CA . ASN A 1 190 ? -21.094 -3.9 -4.484 1 61.19 190 ASN A CA 1
ATOM 1523 C C . ASN A 1 190 ? -21.984 -5.062 -4.922 1 61.19 190 ASN A C 1
ATOM 1525 O O . ASN A 1 190 ? -22.969 -4.859 -5.625 1 61.19 190 ASN A O 1
ATOM 1529 N N . SER A 1 191 ? -21.688 -6.254 -4.605 1 65.31 191 SER A N 1
ATOM 1530 C CA . SER A 1 191 ? -22.5 -7.344 -5.137 1 65.31 191 SER A CA 1
ATOM 1531 C C . SER A 1 191 ? -22.562 -8.516 -4.16 1 65.31 191 SER A C 1
ATOM 1533 O O . SER A 1 191 ? -21.703 -8.648 -3.287 1 65.31 191 SER A O 1
ATOM 1535 N N . TYR A 1 192 ? -23.844 -9.039 -4.203 1 74.06 192 TYR A N 1
ATOM 1536 C CA . TYR A 1 192 ? -23.906 -10.289 -3.459 1 74.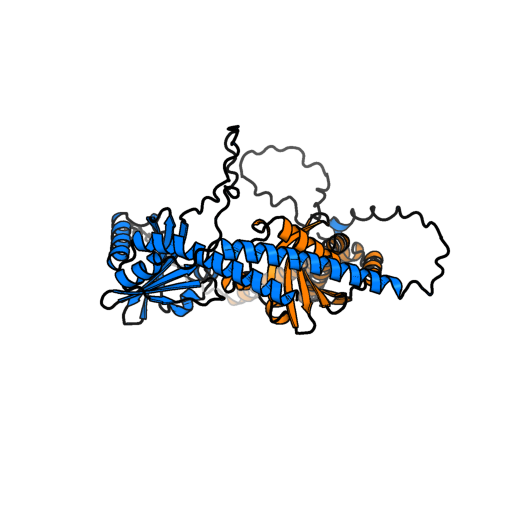06 192 TYR A CA 1
ATOM 1537 C C . TYR A 1 192 ? -22.859 -11.281 -3.965 1 74.06 192 TYR A C 1
ATOM 1539 O O . TYR A 1 192 ? -22.875 -11.672 -5.133 1 74.06 192 TYR A O 1
ATOM 1547 N N . ASN A 1 193 ? -21.922 -11.562 -3.16 1 73.06 193 ASN A N 1
ATOM 1548 C CA . ASN A 1 193 ? -20.812 -12.422 -3.543 1 73.06 193 ASN A CA 1
ATOM 1549 C C . ASN A 1 193 ? -21.078 -13.883 -3.211 1 73.06 193 ASN A C 1
ATOM 1551 O O . ASN A 1 193 ? -20.172 -14.703 -3.186 1 73.06 193 ASN A O 1
ATOM 1555 N N . GLY A 1 194 ? -22.391 -14.211 -3.102 1 75.31 194 GLY A N 1
ATOM 1556 C CA . GLY A 1 194 ? -22.734 -15.578 -2.742 1 75.31 194 GLY A CA 1
ATOM 1557 C C . GLY A 1 194 ? -22.578 -15.859 -1.259 1 75.31 194 GLY A C 1
ATOM 1558 O O . GLY A 1 194 ? -22.031 -15.039 -0.518 1 75.31 194 GLY A O 1
ATOM 1559 N N . PRO A 1 195 ? -23.219 -16.906 -0.845 1 80.38 195 PRO A N 1
ATOM 1560 C CA . PRO A 1 195 ? -23.094 -17.297 0.562 1 80.38 195 PRO A CA 1
ATOM 1561 C C . PRO A 1 195 ? -21.688 -17.797 0.916 1 80.38 195 PRO A C 1
ATOM 1563 O O . PRO A 1 195 ? -20.906 -18.109 0.024 1 80.38 195 PRO A O 1
ATOM 1566 N N . ASP A 1 196 ? -21.469 -17.766 2.133 1 86.94 196 ASP A N 1
ATOM 1567 C CA . ASP A 1 196 ? -20.25 -18.438 2.598 1 86.94 196 ASP A CA 1
ATOM 1568 C C . ASP A 1 196 ? -20.281 -19.922 2.238 1 86.94 196 ASP A C 1
ATOM 1570 O O . ASP A 1 196 ? -21.25 -20.625 2.551 1 86.94 196 ASP A O 1
ATOM 1574 N N . PHE A 1 197 ? -19.266 -20.359 1.613 1 92.69 197 PHE A N 1
ATOM 1575 C CA . PHE A 1 197 ? -19.188 -21.719 1.106 1 92.69 197 PHE A CA 1
ATOM 1576 C C . PHE A 1 197 ? -19.453 -22.734 2.219 1 92.69 197 PHE A C 1
ATOM 1578 O O . PHE A 1 197 ? -20.141 -23.734 2.006 1 92.69 197 PHE A O 1
ATOM 1585 N N . HIS A 1 198 ? -19.016 -22.391 3.451 1 91.44 198 HIS A N 1
ATOM 1586 C CA . HIS A 1 198 ? -19.094 -23.344 4.555 1 91.44 198 HIS A CA 1
ATOM 1587 C C . HIS A 1 198 ? -20.5 -23.391 5.148 1 91.44 198 HIS A C 1
ATOM 1589 O O . HIS A 1 198 ? -20.812 -24.297 5.93 1 91.44 198 HIS A O 1
ATOM 1595 N N . ASN A 1 199 ? -21.281 -22.484 4.688 1 91.25 199 ASN A N 1
ATOM 1596 C CA . ASN A 1 199 ? -22.672 -22.469 5.145 1 91.25 199 ASN A CA 1
ATOM 1597 C C . ASN A 1 199 ? -23.578 -23.25 4.203 1 91.25 199 ASN A C 1
ATOM 1599 O O . ASN A 1 199 ? -24.766 -23.469 4.504 1 91.25 199 ASN A O 1
ATOM 1603 N N . LEU A 1 200 ? -23.062 -23.672 3.158 1 93 200 LEU A N 1
ATOM 1604 C CA . LEU A 1 200 ? -23.844 -24.453 2.203 1 93 200 LEU A CA 1
ATOM 1605 C C . LEU A 1 200 ? -24.047 -25.875 2.713 1 93 200 LEU A C 1
ATOM 1607 O O . LEU A 1 200 ? -23.297 -26.359 3.551 1 93 200 LEU A O 1
ATOM 1611 N N . ASP A 1 201 ? -25.109 -26.562 2.141 1 95.44 201 ASP A N 1
ATOM 1612 C CA . ASP A 1 201 ? -25.328 -27.984 2.379 1 95.44 201 ASP A CA 1
ATOM 1613 C C . ASP A 1 201 ? -24.078 -28.797 1.998 1 95.44 201 ASP A C 1
ATOM 1615 O O . ASP A 1 201 ? -23.453 -28.531 0.973 1 95.44 201 ASP A O 1
ATOM 1619 N N . GLU A 1 202 ? -23.781 -29.781 2.814 1 95.94 202 GLU A N 1
ATOM 1620 C CA . GLU A 1 202 ? -22.578 -30.578 2.629 1 95.94 202 GLU A CA 1
ATOM 1621 C C . GLU A 1 202 ? -22.531 -31.219 1.246 1 95.94 202 GLU A C 1
ATOM 1623 O O . GLU A 1 202 ? -21.469 -31.328 0.632 1 95.94 202 GLU A O 1
ATOM 1628 N N . ARG A 1 203 ? -23.641 -31.672 0.793 1 97.31 203 ARG A N 1
ATOM 1629 C CA . ARG A 1 203 ? -23.703 -32.312 -0.52 1 97.31 203 ARG A CA 1
ATOM 1630 C C . ARG A 1 203 ? -23.359 -31.297 -1.625 1 97.31 203 ARG A C 1
ATOM 1632 O O . ARG A 1 203 ? -22.672 -31.641 -2.59 1 97.31 203 ARG A O 1
ATOM 1639 N N . LEU A 1 204 ? -23.875 -30.109 -1.482 1 96.44 204 LEU A N 1
ATOM 1640 C CA . LEU A 1 204 ? -23.594 -29.047 -2.445 1 96.44 204 LEU A CA 1
ATOM 1641 C C . LEU A 1 204 ? -22.109 -28.672 -2.416 1 96.44 204 LEU A C 1
ATOM 1643 O O . LEU A 1 204 ? -21.484 -28.5 -3.467 1 96.44 204 LEU A O 1
ATOM 1647 N N . GLN A 1 205 ? -21.531 -28.547 -1.233 1 96.62 205 GLN A N 1
ATOM 1648 C CA . GLN A 1 205 ? -20.109 -28.266 -1.103 1 96.62 205 GLN A CA 1
ATOM 1649 C C . GLN A 1 205 ? -19.281 -29.312 -1.838 1 96.62 205 GLN A C 1
ATOM 1651 O O . GLN A 1 205 ? -18.406 -28.969 -2.641 1 96.62 205 GLN A O 1
ATOM 1656 N N . THR A 1 206 ? -19.609 -30.562 -1.557 1 97.5 206 THR A N 1
ATOM 1657 C CA . THR A 1 206 ? -18.875 -31.672 -2.15 1 97.5 206 THR A CA 1
ATOM 1658 C C . THR A 1 206 ? -18.984 -31.641 -3.674 1 97.5 206 THR A C 1
ATOM 1660 O O . THR A 1 206 ? -17.969 -31.797 -4.371 1 97.5 206 THR A O 1
ATOM 1663 N N . ALA A 1 207 ? -20.172 -31.422 -4.184 1 98 207 ALA A N 1
ATOM 1664 C CA . ALA A 1 207 ? -20.406 -31.375 -5.625 1 98 207 ALA A CA 1
ATOM 1665 C C . ALA A 1 207 ? -19.625 -30.234 -6.27 1 98 207 ALA A C 1
ATOM 1667 O O . ALA A 1 207 ? -19.078 -30.391 -7.371 1 98 207 ALA A O 1
ATOM 1668 N N . LEU A 1 208 ? -19.562 -29.125 -5.582 1 97.38 208 LEU A N 1
ATOM 1669 C CA . LEU A 1 208 ? -18.859 -27.953 -6.102 1 97.38 208 LEU A CA 1
ATOM 1670 C C . LEU A 1 208 ? -17.359 -28.219 -6.152 1 97.38 208 LEU A C 1
ATOM 1672 O O . LEU A 1 208 ? -16.688 -27.859 -7.129 1 97.38 208 LEU A O 1
ATOM 1676 N N . VAL A 1 209 ? -16.828 -28.797 -5.145 1 97.56 209 VAL A N 1
ATOM 1677 C CA . VAL A 1 209 ? -15.406 -29.125 -5.102 1 97.56 209 VAL A CA 1
ATOM 1678 C C . VAL A 1 209 ? -15.078 -30.156 -6.18 1 97.56 209 VAL A C 1
ATOM 1680 O O . VAL A 1 209 ? -14.055 -30.047 -6.859 1 97.56 209 VAL A O 1
ATOM 1683 N N . GLU A 1 210 ? -15.953 -31.156 -6.348 1 98.12 210 GLU A N 1
ATOM 1684 C CA . GLU A 1 210 ? -15.758 -32.156 -7.379 1 98.12 210 GLU A CA 1
ATOM 1685 C C . GLU A 1 210 ? -15.758 -31.547 -8.773 1 98.12 210 GLU A C 1
ATOM 1687 O O . GLU A 1 210 ? -14.992 -31.953 -9.648 1 98.12 210 GLU A O 1
ATOM 1692 N N . TYR A 1 211 ? -16.609 -30.609 -8.984 1 98.12 211 TYR A N 1
ATOM 1693 C CA . TYR A 1 211 ? -16.641 -29.906 -10.266 1 98.12 211 TYR A CA 1
ATOM 1694 C C . TYR A 1 211 ? -15.328 -29.188 -10.539 1 98.12 211 TYR A C 1
ATOM 1696 O O . TYR A 1 211 ? -14.781 -29.281 -11.641 1 98.12 211 TYR A O 1
ATOM 1704 N N . LEU A 1 212 ? -14.812 -28.531 -9.555 1 98.12 212 LEU A N 1
ATOM 1705 C CA . LEU A 1 212 ? -13.539 -27.828 -9.656 1 98.12 212 LEU A CA 1
ATOM 1706 C C . LEU A 1 212 ? -12.414 -28.797 -10.031 1 98.12 212 LEU A C 1
ATOM 1708 O O . LEU A 1 212 ? -11.641 -28.531 -10.945 1 98.12 212 LEU A O 1
ATOM 1712 N N . LYS A 1 213 ? -12.383 -29.922 -9.43 1 97.56 213 LYS A N 1
ATOM 1713 C CA . LYS A 1 213 ? -11.375 -30.938 -9.711 1 97.56 213 LYS A CA 1
ATOM 1714 C C . LYS A 1 213 ? -11.539 -31.5 -11.125 1 97.56 213 LYS A C 1
ATOM 1716 O O . LYS A 1 213 ? -10.547 -31.781 -11.805 1 97.56 213 LYS A O 1
ATOM 1721 N N . SER A 1 214 ? -12.742 -31.625 -11.57 1 97.75 214 SER A N 1
ATOM 1722 C CA . SER A 1 214 ? -13.047 -32.219 -12.867 1 97.75 214 SER A CA 1
ATOM 1723 C C . SER A 1 214 ? -12.516 -31.375 -14.008 1 97.75 214 SER A C 1
ATOM 1725 O O . SER A 1 214 ? -12.266 -31.875 -15.109 1 97.75 214 SER A O 1
ATOM 1727 N N . VAL A 1 215 ? -12.344 -30.109 -13.719 1 97.62 215 VAL A N 1
ATOM 1728 C CA . VAL A 1 215 ? -11.844 -29.25 -14.781 1 97.62 215 VAL A CA 1
ATOM 1729 C C . VAL A 1 215 ? -10.336 -29.094 -14.648 1 97.62 215 VAL A C 1
ATOM 1731 O O . VAL A 1 215 ? -9.734 -28.25 -15.32 1 97.62 215 VAL A O 1
ATOM 1734 N N . GLY A 1 216 ? -9.719 -29.797 -13.766 1 97 216 GLY A N 1
ATOM 1735 C CA . GLY A 1 216 ? -8.273 -29.891 -13.711 1 97 216 GLY A CA 1
ATOM 1736 C C . GLY A 1 216 ? -7.656 -29.062 -12.602 1 97 216 GLY A C 1
ATOM 1737 O O . GLY A 1 216 ? -6.434 -28.922 -12.523 1 97 216 GLY A O 1
ATOM 1738 N N . VAL A 1 217 ? -8.422 -28.469 -11.766 1 98.44 217 VAL A N 1
ATOM 1739 C CA . VAL A 1 217 ? -7.906 -27.703 -10.633 1 98.44 217 VAL A CA 1
ATOM 1740 C C . VAL A 1 217 ? -7.867 -28.578 -9.391 1 98.44 217 VAL A C 1
ATOM 1742 O O . VAL A 1 217 ? -8.867 -28.703 -8.672 1 98.44 217 VAL A O 1
ATOM 1745 N N . ASN A 1 218 ? -6.758 -29.219 -9.195 1 97.69 218 ASN A N 1
ATOM 1746 C CA . ASN A 1 218 ? -6.578 -30.203 -8.125 1 97.69 218 ASN A CA 1
ATOM 1747 C C . ASN A 1 218 ? -5.367 -29.859 -7.262 1 97.69 218 ASN A C 1
ATOM 1749 O O . ASN A 1 218 ? -4.832 -28.75 -7.336 1 97.69 218 ASN A O 1
ATOM 1753 N N . GLU A 1 219 ? -4.938 -30.828 -6.508 1 97.19 219 GLU A N 1
ATOM 1754 C CA . GLU A 1 219 ? -3.861 -30.625 -5.547 1 97.19 219 GLU A CA 1
ATOM 1755 C C . GLU A 1 219 ? -2.539 -30.328 -6.254 1 97.19 219 GLU A C 1
ATOM 1757 O O . GLU A 1 219 ? -1.709 -29.578 -5.742 1 97.19 219 GLU A O 1
ATOM 1762 N N . ASP A 1 220 ? -2.416 -30.906 -7.402 1 96.69 220 ASP A N 1
ATOM 1763 C CA . ASP A 1 220 ? -1.2 -30.656 -8.172 1 96.69 220 ASP A CA 1
ATOM 1764 C C . ASP A 1 220 ? -1.118 -29.188 -8.609 1 96.69 220 ASP A C 1
ATOM 1766 O O . ASP A 1 220 ? -0.056 -28.578 -8.531 1 96.69 220 ASP A O 1
ATOM 1770 N N . VAL A 1 221 ? -2.209 -28.719 -9.031 1 97.62 221 VAL A N 1
ATOM 1771 C CA . VAL A 1 221 ? -2.268 -27.328 -9.438 1 97.62 221 VAL A CA 1
ATOM 1772 C C . VAL A 1 221 ? -2.045 -26.422 -8.219 1 97.62 221 VAL A C 1
ATOM 1774 O O . VAL A 1 221 ? -1.34 -25.422 -8.305 1 97.62 221 VAL A O 1
ATOM 1777 N N . ALA A 1 222 ? -2.627 -26.797 -7.121 1 97.44 222 ALA A N 1
ATOM 1778 C CA . ALA A 1 222 ? -2.418 -26.062 -5.887 1 97.44 222 ALA A CA 1
ATOM 1779 C C . ALA A 1 222 ? -0.937 -26 -5.52 1 97.44 222 ALA A C 1
ATOM 1781 O O . ALA A 1 222 ? -0.419 -24.953 -5.145 1 97.44 222 ALA A O 1
ATOM 1782 N N . ALA A 1 223 ? -0.297 -27.125 -5.633 1 95.25 223 ALA A N 1
ATOM 1783 C CA . ALA A 1 223 ? 1.135 -27.172 -5.355 1 95.25 223 ALA A CA 1
ATOM 1784 C C . ALA A 1 223 ? 1.914 -26.25 -6.277 1 95.25 223 ALA A C 1
ATOM 1786 O O . ALA A 1 223 ? 2.824 -25.547 -5.832 1 95.25 223 ALA A O 1
ATOM 1787 N N . PHE A 1 224 ? 1.574 -26.312 -7.52 1 95.88 224 PHE A N 1
ATOM 1788 C CA . PHE A 1 224 ? 2.223 -25.438 -8.5 1 95.88 224 PHE A CA 1
ATOM 1789 C C . PHE A 1 224 ? 2.059 -23.984 -8.117 1 95.88 224 PHE A C 1
ATOM 1791 O O . PHE A 1 224 ? 3.033 -23.219 -8.102 1 95.88 224 PHE A O 1
ATOM 1798 N N . ILE A 1 225 ? 0.832 -23.562 -7.785 1 96.31 225 ILE A N 1
ATOM 1799 C CA . ILE A 1 225 ? 0.489 -22.188 -7.457 1 96.31 225 ILE A CA 1
ATOM 1800 C C . ILE A 1 225 ? 1.28 -21.734 -6.23 1 96.31 225 ILE A C 1
ATOM 1802 O O . ILE A 1 225 ? 1.818 -20.625 -6.207 1 96.31 225 ILE A O 1
ATOM 1806 N N . GLU A 1 226 ? 1.332 -22.547 -5.223 1 94.06 226 GLU A N 1
ATOM 1807 C CA . GLU A 1 226 ? 2.064 -22.219 -4 1 94.06 226 GLU A CA 1
ATOM 1808 C C . GLU A 1 226 ? 3.543 -21.984 -4.289 1 94.06 226 GLU A C 1
ATOM 1810 O O . GLU A 1 226 ? 4.125 -21 -3.816 1 94.06 226 GLU A O 1
ATOM 1815 N N . HIS A 1 227 ? 4.059 -22.828 -5.109 1 92.56 227 HIS A N 1
ATOM 1816 C CA . HIS A 1 227 ? 5.48 -22.719 -5.426 1 92.56 227 HIS A CA 1
ATOM 1817 C C . HIS A 1 227 ? 5.758 -21.547 -6.348 1 92.56 227 HIS A C 1
ATOM 1819 O O . HIS A 1 227 ? 6.668 -20.75 -6.094 1 92.56 227 HIS A O 1
ATOM 1825 N N . TYR A 1 228 ? 4.988 -21.438 -7.355 1 94.12 228 TYR A N 1
ATOM 1826 C CA . TYR A 1 228 ? 5.25 -20.438 -8.383 1 94.12 228 TYR A CA 1
ATOM 1827 C C . TYR A 1 228 ? 5.016 -19.031 -7.852 1 94.12 228 TYR A C 1
ATOM 1829 O O . TYR A 1 228 ? 5.668 -18.078 -8.281 1 94.12 228 TYR A O 1
ATOM 1837 N N . SER A 1 229 ? 4.098 -18.875 -6.895 1 93.94 229 SER A N 1
ATOM 1838 C CA . SER A 1 229 ? 3.859 -17.578 -6.281 1 93.94 229 SER A CA 1
ATOM 1839 C C . SER A 1 229 ? 5.102 -17.078 -5.551 1 93.94 229 SER A C 1
ATOM 1841 O O . SER A 1 229 ? 5.406 -15.883 -5.582 1 93.94 229 SER A O 1
ATOM 1843 N N . LEU A 1 230 ? 5.801 -17.984 -4.914 1 91.44 230 LEU A N 1
ATOM 1844 C CA . LEU A 1 230 ? 7.035 -17.641 -4.215 1 91.44 230 LEU A CA 1
ATOM 1845 C C . LEU A 1 230 ? 8.148 -17.312 -5.207 1 91.44 230 LEU A C 1
ATOM 1847 O O . LEU A 1 230 ? 8.922 -16.375 -4.996 1 91.44 230 LEU A O 1
ATOM 1851 N N . ASP A 1 231 ? 8.195 -18.109 -6.23 1 92 231 ASP A N 1
ATOM 1852 C CA . ASP A 1 231 ? 9.195 -17.875 -7.27 1 92 231 ASP A CA 1
ATOM 1853 C C . ASP A 1 231 ? 9.008 -16.5 -7.91 1 92 231 ASP A C 1
ATOM 1855 O O . ASP A 1 231 ? 9.984 -15.789 -8.133 1 92 231 ASP A O 1
ATOM 1859 N N . LYS A 1 232 ? 7.758 -16.188 -8.25 1 93.06 232 LYS A N 1
ATOM 1860 C CA . LYS A 1 232 ? 7.445 -14.891 -8.828 1 93.06 232 LYS A CA 1
ATOM 1861 C C . LYS A 1 232 ? 7.898 -13.758 -7.91 1 93.06 232 LYS A C 1
ATOM 1863 O O . LYS A 1 232 ? 8.492 -12.781 -8.375 1 93.06 232 LYS A O 1
ATOM 1868 N N . GLU A 1 233 ? 7.66 -13.875 -6.645 1 92.25 233 GLU A N 1
ATOM 1869 C CA . GLU A 1 233 ? 8.094 -12.867 -5.676 1 92.25 233 GLU A CA 1
ATOM 1870 C C . GLU A 1 233 ? 9.609 -12.695 -5.707 1 92.25 233 GLU A C 1
ATOM 1872 O O . GLU A 1 233 ? 10.109 -11.57 -5.66 1 92.25 233 GLU A O 1
ATOM 1877 N N . GLN A 1 234 ? 10.266 -13.789 -5.758 1 91.44 234 GLN A N 1
ATOM 1878 C CA . GLN A 1 234 ? 11.719 -13.758 -5.789 1 91.44 234 GLN A CA 1
ATOM 1879 C C . GLN A 1 234 ? 12.227 -13.016 -7.027 1 91.44 234 GLN A C 1
ATOM 1881 O O . GLN A 1 234 ? 13.148 -12.203 -6.938 1 91.44 234 GLN A O 1
ATOM 1886 N N . ARG A 1 235 ? 11.664 -13.281 -8.086 1 93.44 235 ARG A N 1
ATOM 1887 C CA . ARG A 1 235 ? 12.055 -12.617 -9.328 1 93.44 235 ARG A CA 1
ATOM 1888 C C . ARG A 1 235 ? 11.758 -11.125 -9.266 1 93.44 235 ARG A C 1
ATOM 1890 O O . ARG A 1 235 ? 12.57 -10.305 -9.695 1 93.44 235 ARG A O 1
ATOM 1897 N N . LEU A 1 236 ? 10.586 -10.844 -8.742 1 93.56 236 LEU A N 1
ATOM 1898 C CA . LEU A 1 236 ? 10.219 -9.438 -8.594 1 93.56 236 LEU A CA 1
ATOM 1899 C C . LEU A 1 236 ? 11.172 -8.719 -7.645 1 93.56 236 LEU A C 1
ATOM 1901 O O . LEU A 1 236 ? 11.547 -7.57 -7.887 1 93.56 236 LEU A O 1
ATOM 1905 N N . TYR A 1 237 ? 11.57 -9.422 -6.613 1 94.31 237 TYR A N 1
ATOM 1906 C CA . TYR A 1 237 ? 12.516 -8.859 -5.648 1 94.31 237 TYR A CA 1
ATOM 1907 C C . TYR A 1 237 ? 13.852 -8.555 -6.309 1 94.31 237 TYR A C 1
ATOM 1909 O O . TYR A 1 237 ? 14.398 -7.461 -6.148 1 94.31 237 TYR A O 1
ATOM 1917 N N . MET A 1 238 ? 14.336 -9.422 -7.039 1 95.25 238 MET A N 1
ATOM 1918 C CA . MET A 1 238 ? 15.609 -9.227 -7.73 1 95.25 238 MET A CA 1
ATOM 1919 C C . MET A 1 238 ? 15.508 -8.086 -8.742 1 95.25 238 MET A C 1
ATOM 1921 O O . MET A 1 238 ? 16.438 -7.285 -8.875 1 95.25 238 MET A O 1
ATOM 1925 N N . LYS A 1 239 ? 14.453 -8.062 -9.445 1 95.06 239 LYS A N 1
ATOM 1926 C CA . LYS A 1 239 ? 14.234 -6.965 -10.391 1 95.06 239 LYS A CA 1
ATOM 1927 C C . LYS A 1 239 ? 14.211 -5.617 -9.672 1 95.06 239 LYS A C 1
ATOM 1929 O O . LYS A 1 239 ? 14.773 -4.637 -10.164 1 95.06 239 LYS A O 1
ATOM 1934 N N . TRP A 1 240 ? 13.539 -5.539 -8.594 1 95 240 TRP A N 1
ATOM 1935 C CA . TRP A 1 240 ? 13.5 -4.336 -7.77 1 95 240 TRP A CA 1
ATOM 1936 C C . TRP A 1 240 ? 14.906 -3.906 -7.371 1 95 240 TRP A C 1
ATOM 1938 O O . TRP A 1 240 ? 15.266 -2.732 -7.5 1 95 240 TRP A O 1
ATOM 1948 N N . LEU A 1 241 ? 15.688 -4.844 -6.898 1 96.44 241 LEU A N 1
ATOM 1949 C CA . LEU A 1 241 ? 17.062 -4.559 -6.52 1 96.44 241 LEU A CA 1
ATOM 1950 C C . LEU A 1 241 ? 17.844 -3.977 -7.695 1 96.44 241 LEU A C 1
ATOM 1952 O O . LEU A 1 241 ? 18.594 -3.018 -7.527 1 96.44 241 LEU A O 1
ATOM 1956 N N . LYS A 1 242 ? 17.641 -4.586 -8.82 1 96.5 242 LYS A N 1
ATOM 1957 C CA . LYS A 1 242 ? 18.312 -4.102 -10.023 1 96.5 242 LYS A CA 1
ATOM 1958 C C . LYS A 1 242 ? 17.891 -2.672 -10.352 1 96.5 242 LYS A C 1
ATOM 1960 O O . LYS A 1 242 ? 18.734 -1.841 -10.719 1 96.5 242 LYS A O 1
ATOM 1965 N N . ASN A 1 243 ? 16.625 -2.434 -10.289 1 95.25 243 ASN A N 1
ATOM 1966 C CA . ASN A 1 243 ? 16.125 -1.095 -10.562 1 95.25 243 ASN A CA 1
ATOM 1967 C C . ASN A 1 243 ? 16.656 -0.076 -9.562 1 95.25 243 ASN A C 1
ATOM 1969 O O . ASN A 1 243 ? 16.984 1.05 -9.938 1 95.25 243 ASN A O 1
ATOM 1973 N N . VAL A 1 244 ? 16.719 -0.439 -8.305 1 96.19 244 VAL A N 1
ATOM 1974 C CA . VAL A 1 244 ? 17.281 0.435 -7.281 1 96.19 244 VAL A CA 1
ATOM 1975 C C . VAL A 1 244 ? 18.75 0.706 -7.598 1 96.19 244 VAL A C 1
ATOM 1977 O O . VAL A 1 244 ? 19.219 1.843 -7.484 1 96.19 244 VAL A O 1
ATOM 1980 N N . HIS A 1 245 ? 19.453 -0.318 -7.934 1 96.94 245 HIS A N 1
ATOM 1981 C CA . HIS A 1 245 ? 20.859 -0.18 -8.336 1 96.94 245 HIS A CA 1
ATOM 1982 C C . HIS A 1 245 ? 21 0.849 -9.453 1 96.94 245 HIS A C 1
ATOM 1984 O O . HIS A 1 245 ? 21.859 1.735 -9.375 1 96.94 245 HIS A O 1
ATOM 1990 N N . THR A 1 246 ? 20.188 0.721 -10.438 1 96 246 THR A N 1
ATOM 1991 C CA . THR A 1 246 ? 20.219 1.628 -11.578 1 96 246 THR A CA 1
ATOM 1992 C C . THR A 1 246 ? 19.891 3.055 -11.148 1 96 246 THR A C 1
ATOM 1994 O O . THR A 1 246 ? 20.531 4.008 -11.609 1 96 246 THR A O 1
ATOM 1997 N N . PHE A 1 247 ? 18.938 3.229 -10.32 1 96.56 247 PHE A N 1
ATOM 1998 C CA . PHE A 1 247 ? 18.547 4.539 -9.812 1 96.56 247 PHE A CA 1
ATOM 1999 C C . PHE A 1 247 ? 19.703 5.215 -9.102 1 96.56 247 PHE A C 1
ATOM 2001 O O . PHE A 1 247 ? 19.906 6.422 -9.242 1 96.56 247 PHE A O 1
ATOM 2008 N N . LEU A 1 248 ? 20.469 4.453 -8.328 1 95.31 248 LEU A N 1
ATOM 2009 C CA . LEU A 1 248 ? 21.516 5 -7.469 1 95.31 248 LEU A CA 1
ATOM 2010 C C . LEU A 1 248 ? 22.766 5.32 -8.273 1 95.31 248 LEU A C 1
ATOM 2012 O O . LEU A 1 248 ? 23.641 6.055 -7.805 1 95.31 248 LEU A O 1
ATOM 2016 N N . GLN A 1 249 ? 22.844 4.746 -9.398 1 90.69 249 GLN A N 1
ATOM 2017 C CA . GLN A 1 249 ? 24 5.039 -10.242 1 90.69 249 GLN A CA 1
ATOM 2018 C C . GLN A 1 249 ? 23.891 6.43 -10.859 1 90.69 249 GLN A C 1
ATOM 2020 O O . GLN A 1 249 ? 24.891 7.141 -10.977 1 90.69 249 GLN A O 1
ATOM 2025 N N . MET B 1 1 ? -32.312 -25.781 1.341 1 24.28 1 MET B N 1
ATOM 2026 C CA . MET B 1 1 ? -32.594 -25.844 2.77 1 24.28 1 MET B CA 1
ATOM 2027 C C . MET B 1 1 ? -33.094 -24.484 3.289 1 24.28 1 MET B C 1
ATOM 2029 O O . MET B 1 1 ? -33.656 -24.406 4.383 1 24.28 1 MET B O 1
ATOM 2033 N N . ILE B 1 2 ? -32.656 -23.406 2.584 1 28.84 2 ILE B N 1
ATOM 2034 C CA . ILE B 1 2 ? -33.125 -22.047 2.811 1 28.84 2 ILE B CA 1
ATOM 2035 C C . ILE B 1 2 ? -34.562 -21.906 2.367 1 28.84 2 ILE B C 1
ATOM 2037 O O . ILE B 1 2 ? -35.188 -20.875 2.594 1 28.84 2 ILE B O 1
ATOM 2041 N N . SER B 1 3 ? -35 -23 1.607 1 29.92 3 SER B N 1
ATOM 2042 C CA . SER B 1 3 ? -36.344 -22.844 1.015 1 29.92 3 SER B CA 1
ATOM 2043 C C . SER B 1 3 ? -37.406 -22.828 2.084 1 29.92 3 SER B C 1
ATOM 2045 O O . SER B 1 3 ? -38.594 -22.625 1.778 1 29.92 3 SER B O 1
ATOM 2047 N N . LYS B 1 4 ? -37.125 -23.641 3.207 1 28.86 4 LYS B N 1
ATOM 2048 C CA . LYS B 1 4 ? -38.344 -23.953 3.912 1 28.86 4 LYS B CA 1
ATOM 2049 C C . LYS B 1 4 ? -39.031 -22.688 4.438 1 28.86 4 LYS B C 1
ATOM 2051 O O . LYS B 1 4 ? -40.094 -22.75 5.027 1 28.86 4 LYS B O 1
ATOM 2056 N N . ILE B 1 5 ? -38.156 -21.703 4.816 1 24.56 5 ILE B N 1
ATOM 2057 C CA . ILE B 1 5 ? -38.688 -20.891 5.906 1 24.56 5 ILE B CA 1
ATOM 2058 C C . ILE B 1 5 ? -39.75 -19.922 5.367 1 24.56 5 ILE B C 1
ATOM 2060 O O . ILE B 1 5 ? -40.188 -19.016 6.082 1 24.56 5 ILE B O 1
ATOM 2064 N N . ALA B 1 6 ? -39.906 -19.844 3.965 1 30.11 6 ALA B N 1
ATOM 2065 C CA . ALA B 1 6 ? -40.656 -18.641 3.6 1 30.11 6 ALA B CA 1
ATOM 2066 C C . ALA B 1 6 ? -42.094 -18.734 4.078 1 30.11 6 ALA B C 1
ATOM 2068 O O . ALA B 1 6 ? -43.031 -18.406 3.338 1 30.11 6 ALA B O 1
ATOM 2069 N N . LYS B 1 7 ? -42.375 -19.828 4.902 1 26.95 7 LYS B N 1
ATOM 2070 C CA . LYS B 1 7 ? -43.812 -20.031 4.922 1 26.95 7 LYS B CA 1
ATOM 2071 C C . LYS B 1 7 ? -44.531 -18.75 5.305 1 26.95 7 LYS B C 1
ATOM 2073 O O . LYS B 1 7 ? -45.531 -18.375 4.668 1 26.95 7 LYS B O 1
ATOM 2078 N N . SER B 1 8 ? -44.625 -18.438 6.59 1 24.72 8 SER B N 1
ATOM 2079 C CA . SER B 1 8 ? -45.875 -18.188 7.289 1 24.72 8 SER B CA 1
ATOM 2080 C C . SER B 1 8 ? -46.25 -16.703 7.242 1 24.72 8 SER B C 1
ATOM 2082 O O . SER B 1 8 ? -46.594 -16.109 8.266 1 24.72 8 SER B O 1
ATOM 2084 N N . ALA B 1 9 ? -45.656 -15.805 6.336 1 27.23 9 ALA B N 1
ATOM 2085 C CA . ALA B 1 9 ? -46.094 -14.438 6.609 1 27.23 9 ALA B CA 1
ATOM 2086 C C . ALA B 1 9 ? -47.625 -14.344 6.633 1 27.23 9 ALA B C 1
ATOM 2088 O O . ALA B 1 9 ? -48.281 -14.727 5.672 1 27.23 9 ALA B O 1
ATOM 2089 N N . SER B 1 10 ? -48.344 -14.156 7.902 1 24.92 10 SER B N 1
ATOM 2090 C CA . SER B 1 10 ? -49.656 -14.023 8.508 1 24.92 10 SER B CA 1
ATOM 2091 C C . SER B 1 10 ? -50.5 -12.961 7.797 1 24.92 10 SER B C 1
ATOM 2093 O O . SER B 1 10 ? -49.938 -12.062 7.156 1 24.92 10 SER B O 1
ATOM 2095 N N . ASN B 1 11 ? -51.875 -13.133 7.773 1 28.61 11 ASN B N 1
ATOM 2096 C CA . ASN B 1 11 ? -53.219 -12.719 7.391 1 28.61 11 ASN B CA 1
ATOM 2097 C C . ASN B 1 11 ? -53.531 -11.297 7.852 1 28.61 11 ASN B C 1
ATOM 2099 O O . ASN B 1 11 ? -54.688 -10.891 7.91 1 28.61 11 ASN B O 1
ATOM 2103 N N . ILE B 1 12 ? -52.594 -10.406 8.258 1 28.27 12 ILE B N 1
ATOM 2104 C CA . ILE B 1 12 ? -53.125 -9.328 9.07 1 28.27 12 ILE B CA 1
ATOM 2105 C C . ILE B 1 12 ? -53.969 -8.406 8.195 1 28.27 12 ILE B C 1
ATOM 2107 O O . ILE B 1 12 ? -53.438 -7.512 7.527 1 28.27 12 ILE B O 1
ATOM 2111 N N . PHE B 1 13 ? -54.812 -8.891 7.246 1 28.41 13 PHE B N 1
ATOM 2112 C CA . PHE B 1 13 ? -55.594 -7.961 6.453 1 28.41 13 PHE B CA 1
ATOM 2113 C C . PHE B 1 13 ? -56.594 -7.215 7.332 1 28.41 13 PHE B C 1
ATOM 2115 O O . PHE B 1 13 ? -57.5 -7.82 7.891 1 28.41 13 PHE B O 1
ATOM 2122 N N . LEU B 1 14 ? -56.094 -6.109 8.133 1 25.31 14 LEU B N 1
ATOM 2123 C CA . LEU B 1 14 ? -56.938 -5.258 8.953 1 25.31 14 LEU B CA 1
ATOM 2124 C C . LEU B 1 14 ? -58.062 -4.641 8.125 1 25.31 14 LEU B C 1
ATOM 2126 O O . LEU B 1 14 ? -57.812 -4.109 7.039 1 25.31 14 LEU B O 1
ATOM 2130 N N . ARG B 1 15 ? -59.375 -4.969 8.344 1 27.19 15 ARG B N 1
ATOM 2131 C CA . ARG B 1 15 ? -60.719 -4.633 7.871 1 27.19 15 ARG B CA 1
ATOM 2132 C C . ARG B 1 15 ? -61 -3.16 8.109 1 27.19 15 ARG B C 1
ATOM 2134 O O . ARG B 1 15 ? -62.156 -2.719 7.902 1 27.19 15 ARG B O 1
ATOM 2141 N N . SER B 1 16 ? -60.188 -2.242 8.539 1 25.7 16 SER B N 1
ATOM 2142 C CA . SER B 1 16 ? -60.875 -1.129 9.188 1 25.7 16 SER B CA 1
ATOM 2143 C C . SER B 1 16 ? -61.688 -0.324 8.188 1 25.7 16 SER B C 1
ATOM 2145 O O . SER B 1 16 ? -61.219 -0.035 7.082 1 25.7 16 SER B O 1
ATOM 2147 N N . LYS B 1 17 ? -63 -0.284 8.312 1 29.64 17 LYS B N 1
ATOM 2148 C CA . LYS B 1 17 ? -64.125 0.428 7.738 1 29.64 17 LYS B CA 1
ATOM 2149 C C . LYS B 1 17 ? -63.969 1.937 7.914 1 29.64 17 LYS B C 1
ATOM 2151 O O . LYS B 1 17 ? -64.25 2.471 8.992 1 29.64 17 LYS B O 1
ATOM 2156 N N . ALA B 1 18 ? -62.844 2.609 7.801 1 28.92 18 ALA B N 1
ATOM 2157 C CA . ALA B 1 18 ? -62.875 4.02 8.18 1 28.92 18 ALA B CA 1
ATOM 2158 C C . ALA B 1 18 ? -63.938 4.773 7.402 1 28.92 18 ALA B C 1
ATOM 2160 O O . ALA B 1 18 ? -64.062 4.625 6.18 1 28.92 18 ALA B O 1
ATOM 2161 N N . VAL B 1 19 ? -65 5.191 8.039 1 31.44 19 VAL B N 1
ATOM 2162 C CA . VAL B 1 19 ? -66.062 6.168 7.859 1 31.44 19 VAL B CA 1
ATOM 2163 C C . VAL B 1 19 ? -65.5 7.422 7.188 1 31.44 19 VAL B C 1
ATOM 2165 O O . VAL B 1 19 ? -64.5 7.965 7.617 1 31.44 19 VAL B O 1
ATOM 2168 N N . ALA B 1 20 ? -65.938 7.699 5.984 1 32.91 20 ALA B N 1
ATOM 2169 C CA . ALA B 1 20 ? -65.625 8.789 5.062 1 32.91 20 ALA B CA 1
ATOM 2170 C C . ALA B 1 20 ? -66 10.141 5.656 1 32.91 20 ALA B C 1
ATOM 2172 O O . ALA B 1 20 ? -67.188 10.531 5.602 1 32.91 20 ALA B O 1
ATOM 2173 N N . GLN B 1 21 ? -65.938 10.383 7.035 1 35.03 21 GLN B N 1
ATOM 2174 C CA . GLN B 1 21 ? -66.25 11.75 7.43 1 35.03 21 GLN B CA 1
ATOM 2175 C C . GLN B 1 21 ? -65.625 12.766 6.523 1 35.03 21 GLN B C 1
ATOM 2177 O O . GLN B 1 21 ? -64.438 12.578 6.125 1 35.03 21 GLN B O 1
ATOM 2182 N N . THR B 1 22 ? -66.375 13.523 5.844 1 36.66 22 THR B N 1
ATOM 2183 C CA . THR B 1 22 ? -66.062 14.656 4.988 1 36.66 22 THR B CA 1
ATOM 2184 C C . THR B 1 22 ? -65.125 15.602 5.699 1 36.66 22 THR B C 1
ATOM 2186 O O . THR B 1 22 ? -65.438 16.234 6.691 1 36.66 22 THR B O 1
ATOM 2189 N N . PHE B 1 23 ? -63.875 15.125 6.043 1 35.47 23 PHE B N 1
ATOM 2190 C CA . PHE B 1 23 ? -62.875 15.93 6.758 1 35.47 23 PHE B CA 1
ATOM 2191 C C . PHE B 1 23 ? -62.656 17.266 6.059 1 35.47 23 PHE B C 1
ATOM 2193 O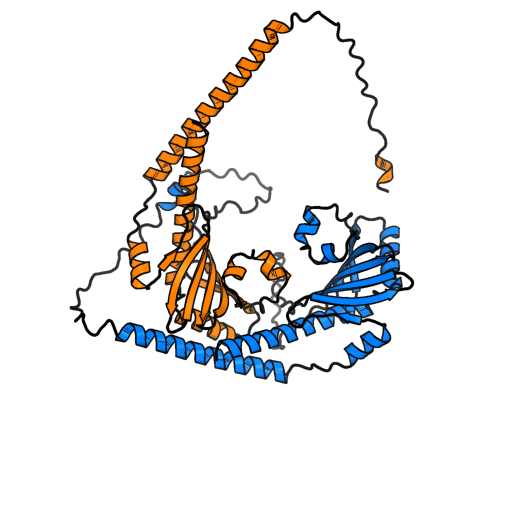 O . PHE B 1 23 ? -62.375 17.297 4.855 1 35.47 23 PHE B O 1
ATOM 2200 N N . ASN B 1 24 ? -63.531 18.266 6.48 1 40.16 24 ASN B N 1
ATOM 2201 C CA . ASN B 1 24 ? -63.188 19.656 6.273 1 40.16 24 ASN B CA 1
ATOM 2202 C C . ASN B 1 24 ? -61.656 19.875 6.395 1 40.16 24 ASN B C 1
ATOM 2204 O O . ASN B 1 24 ? -61.156 20.062 7.496 1 40.16 24 ASN B O 1
ATOM 2208 N N . GLY B 1 25 ? -61 19.062 5.738 1 37.41 25 GLY B N 1
ATOM 2209 C CA . GLY B 1 25 ? -59.562 18.828 5.703 1 37.41 25 GLY B CA 1
ATOM 2210 C C . GLY B 1 25 ? -58.75 20.031 5.273 1 37.41 25 GLY B C 1
ATOM 2211 O O . GLY B 1 25 ? -57.531 19.953 5.094 1 37.41 25 GLY B O 1
ATOM 2212 N N . ALA B 1 26 ? -59.5 21.062 4.863 1 42.09 26 ALA B N 1
ATOM 2213 C CA . ALA B 1 26 ? -58.625 22.094 4.297 1 42.09 26 ALA B CA 1
ATOM 2214 C C . ALA B 1 26 ? -57.906 22.859 5.398 1 42.09 26 ALA B C 1
ATOM 2216 O O . ALA B 1 26 ? -56.812 23.359 5.176 1 42.09 26 ALA B O 1
ATOM 2217 N N . ARG B 1 27 ? -58.562 23.141 6.465 1 45.41 27 ARG B N 1
ATOM 2218 C CA . ARG B 1 27 ? -57.906 24 7.43 1 45.41 27 ARG B CA 1
ATOM 2219 C C . ARG B 1 27 ? -56.688 23.297 8.031 1 45.41 27 ARG B C 1
ATOM 2221 O O . ARG B 1 27 ? -55.812 23.953 8.625 1 45.41 27 ARG B O 1
ATOM 2228 N N . ALA B 1 28 ? -56.844 21.969 8.172 1 44.38 28 ALA B N 1
ATOM 2229 C CA . ALA B 1 28 ? -55.812 21.297 8.945 1 44.38 28 ALA B CA 1
ATOM 2230 C C . ALA B 1 28 ? -54.5 21.219 8.156 1 44.38 28 ALA B C 1
ATOM 2232 O O . ALA B 1 28 ? -53.438 20.969 8.734 1 44.38 28 ALA B O 1
ATOM 2233 N N . LEU B 1 29 ? -54.594 21.297 6.926 1 45.69 29 LEU B N 1
ATOM 2234 C CA . LEU B 1 29 ? -53.344 21.156 6.188 1 45.69 29 LEU B CA 1
ATOM 2235 C C . LEU B 1 29 ? -52.438 22.359 6.438 1 45.69 29 LEU B C 1
ATOM 2237 O O . LEU B 1 29 ? -51.219 22.219 6.434 1 45.69 29 LEU B O 1
ATOM 2241 N N . ALA B 1 30 ? -53 23.469 6.598 1 47.81 30 ALA B N 1
ATOM 2242 C CA . ALA B 1 30 ? -52.188 24.672 6.77 1 47.81 30 ALA B CA 1
ATOM 2243 C C . ALA B 1 30 ? -51.5 24.672 8.133 1 47.81 30 ALA B C 1
ATOM 2245 O O . ALA B 1 30 ? -50.406 25.219 8.281 1 47.81 30 ALA B O 1
ATOM 2246 N N . ALA B 1 31 ? -52.125 24.188 9.117 1 51.06 31 ALA B N 1
ATOM 2247 C CA . ALA B 1 31 ? -51.562 24.172 10.469 1 51.06 31 ALA B CA 1
ATOM 2248 C C . ALA B 1 31 ? -50.406 23.172 10.578 1 51.06 31 ALA B C 1
ATOM 2250 O O . ALA B 1 31 ? -49.469 23.391 11.328 1 51.06 31 ALA B O 1
ATOM 2251 N N . PHE B 1 32 ? -50.531 22.078 9.945 1 53.41 32 PHE B N 1
ATOM 2252 C CA . PHE B 1 32 ? -49.531 21.031 10.062 1 53.41 32 PHE B CA 1
ATOM 2253 C C . PHE B 1 32 ? -48.188 21.484 9.5 1 53.41 32 PHE B C 1
ATOM 2255 O O . PHE B 1 32 ? -47.125 21.156 10.055 1 53.41 32 PHE B O 1
ATOM 2262 N N . ASN B 1 33 ? -48.312 22.266 8.359 1 57.41 33 ASN B N 1
ATOM 2263 C CA . ASN B 1 33 ? -47.094 22.641 7.691 1 57.41 33 ASN B CA 1
ATOM 2264 C C . ASN B 1 33 ? -46.344 23.719 8.469 1 57.41 33 ASN B C 1
ATOM 2266 O O . ASN B 1 33 ? -45.094 23.766 8.438 1 57.41 33 ASN B O 1
ATOM 2270 N N . PHE B 1 34 ? -47.156 24.422 9.156 1 61.16 34 PHE B N 1
ATOM 2271 C CA . PHE B 1 34 ? -46.562 25.531 9.891 1 61.16 34 PHE B CA 1
ATOM 2272 C C . PHE B 1 34 ? -45.75 25.031 11.086 1 61.16 34 PHE B C 1
ATOM 2274 O O . PHE B 1 34 ? -44.688 25.547 11.375 1 61.16 34 PHE B O 1
ATOM 2281 N N . SER B 1 35 ? -46.344 23.984 11.766 1 68 35 SER B N 1
ATOM 2282 C CA . SER B 1 35 ? -45.688 23.422 12.93 1 68 35 SER B CA 1
ATOM 2283 C C . SER B 1 35 ? -44.375 22.75 12.531 1 68 35 SER B C 1
ATOM 2285 O O . SER B 1 35 ? -43.375 22.875 13.242 1 68 35 SER B O 1
ATOM 2287 N N . SER B 1 36 ? -44.469 22.297 11.312 1 78.31 36 SER B N 1
ATOM 2288 C CA . SER B 1 36 ? -43.281 21.594 10.844 1 78.31 36 SER B CA 1
ATOM 2289 C C . SER B 1 36 ? -42.156 22.578 10.484 1 78.31 36 SER B C 1
ATOM 2291 O O . SER B 1 36 ? -41 22.359 10.812 1 78.31 36 SER B O 1
ATOM 2293 N N . LEU B 1 37 ? -42.625 23.625 9.977 1 84.5 37 LEU B N 1
ATOM 2294 C CA . LEU B 1 37 ? -41.656 24.656 9.594 1 84.5 37 LEU B CA 1
ATOM 2295 C C . LEU B 1 37 ? -41.094 25.344 10.828 1 84.5 37 LEU B C 1
ATOM 2297 O O . LEU B 1 37 ? -39.906 25.641 10.867 1 84.5 37 LEU B O 1
ATOM 2301 N N . GLU B 1 38 ? -42 25.516 11.734 1 85.88 38 GLU B N 1
ATOM 2302 C CA . GLU B 1 38 ? -41.562 26.141 12.969 1 85.88 38 GLU B CA 1
ATOM 2303 C C . GLU B 1 38 ? -40.562 25.25 13.703 1 85.88 38 GLU B C 1
ATOM 2305 O O . GLU B 1 38 ? -39.562 25.75 14.258 1 85.88 38 GLU B O 1
ATOM 2310 N N . LYS B 1 39 ? -40.812 24.062 13.664 1 88.81 39 LYS B N 1
ATOM 2311 C CA . LYS B 1 39 ? -39.875 23.109 14.297 1 88.81 39 LYS B CA 1
ATOM 2312 C C . LYS B 1 39 ? -38.531 23.109 13.617 1 88.81 39 LYS B C 1
ATOM 2314 O O . LYS B 1 39 ? -37.5 23.094 14.281 1 88.81 39 LYS B O 1
ATOM 2319 N N . VAL B 1 40 ? -38.594 23.188 12.328 1 90.06 40 VAL B N 1
ATOM 2320 C CA . VAL B 1 40 ? -37.344 23.219 11.539 1 90.06 40 VAL B CA 1
ATOM 2321 C C . VAL B 1 40 ? -36.594 24.516 11.828 1 90.06 40 VAL B C 1
ATOM 2323 O O . VAL B 1 40 ? -35.375 24.5 12.055 1 90.06 40 VAL B O 1
ATOM 2326 N N . ASN B 1 41 ? -37.344 25.531 11.922 1 91.06 41 ASN B N 1
ATOM 2327 C CA . ASN B 1 41 ? -36.719 26.828 12.148 1 91.06 41 ASN B CA 1
ATOM 2328 C C . ASN B 1 41 ? -36.094 26.906 13.547 1 91.06 41 ASN B C 1
ATOM 2330 O O . ASN B 1 41 ? -35 27.453 13.719 1 91.06 41 ASN B O 1
ATOM 2334 N N . LYS B 1 42 ? -36.844 26.438 14.43 1 91.88 42 LYS B N 1
ATOM 2335 C CA . LYS B 1 42 ? -36.312 26.438 15.797 1 91.88 42 LYS B CA 1
ATOM 2336 C C . LYS B 1 42 ? -35.062 25.578 15.914 1 91.88 42 LYS B C 1
ATOM 2338 O O . LYS B 1 42 ? -34.094 25.969 16.562 1 91.88 42 LYS B O 1
ATOM 2343 N N . ALA B 1 43 ? -35.062 24.438 15.297 1 92.94 43 ALA B N 1
ATOM 2344 C CA . ALA B 1 43 ? -33.906 23.547 15.312 1 92.94 43 ALA B CA 1
ATOM 2345 C C . ALA B 1 43 ? -32.719 24.188 14.602 1 92.94 43 ALA B C 1
ATOM 2347 O O . ALA B 1 43 ? -31.562 24.047 15.055 1 92.94 43 ALA B O 1
ATOM 2348 N N . GLN B 1 44 ? -32.969 24.844 13.57 1 94.44 44 GLN B N 1
ATOM 2349 C CA . GLN B 1 44 ? -31.922 25.516 12.828 1 94.44 44 GLN B CA 1
ATOM 2350 C C . GLN B 1 44 ? -31.281 26.625 13.664 1 94.44 44 GLN B C 1
ATOM 2352 O O . GLN B 1 44 ? -30.062 26.797 13.648 1 94.44 44 GLN B O 1
ATOM 2357 N N . SER B 1 45 ? -32.125 27.281 14.305 1 94.62 45 SER B N 1
ATOM 2358 C CA . SER B 1 45 ? -31.625 28.359 15.148 1 94.62 45 SER B CA 1
ATOM 2359 C C . SER B 1 45 ? -30.75 27.828 16.281 1 94.62 45 SER B C 1
ATOM 2361 O O . SER B 1 45 ? -29.719 28.406 16.609 1 94.62 45 SER B O 1
ATOM 2363 N N . ARG B 1 46 ? -31.125 26.734 16.781 1 95.88 46 ARG B N 1
ATOM 2364 C CA . ARG B 1 46 ? -30.344 26.094 17.828 1 95.88 46 ARG B CA 1
ATOM 2365 C C . ARG B 1 46 ? -29 25.625 17.312 1 95.88 46 ARG B C 1
ATOM 2367 O O . ARG B 1 46 ? -27.969 25.797 17.984 1 95.88 46 ARG B O 1
ATOM 2374 N N . LEU B 1 47 ? -29.016 25.078 16.156 1 96.44 47 LEU B N 1
ATOM 2375 C CA . LEU B 1 47 ? -27.797 24.609 15.523 1 96.44 47 LEU B CA 1
ATOM 2376 C C . LEU B 1 47 ? -26.859 25.781 15.242 1 96.44 47 LEU B C 1
ATOM 2378 O O . LEU B 1 47 ? -25.656 25.688 15.484 1 96.44 47 LEU B O 1
ATOM 2382 N N . LEU B 1 48 ? -27.453 26.812 14.766 1 96.81 48 LEU B N 1
ATOM 2383 C CA . LEU B 1 48 ? -26.656 28 14.445 1 96.81 48 LEU B CA 1
ATOM 2384 C C . LEU B 1 48 ? -25.953 28.531 15.688 1 96.81 48 LEU B C 1
ATOM 2386 O O . LEU B 1 48 ? -24.766 28.844 15.633 1 96.81 48 LEU B O 1
ATOM 2390 N N . LYS B 1 49 ? -26.625 28.578 16.75 1 97.06 49 LYS B N 1
ATOM 2391 C CA . LYS B 1 49 ? -26.047 29.062 18 1 97.06 49 LYS B CA 1
ATOM 2392 C C . LYS B 1 49 ? -24.922 28.141 18.484 1 97.06 49 LYS B C 1
ATOM 2394 O O . LYS B 1 49 ? -23.891 28.609 18.969 1 97.06 49 LYS B O 1
ATOM 2399 N N . ALA B 1 50 ? -25.141 26.906 18.344 1 97.25 50 ALA B N 1
ATOM 2400 C CA . ALA B 1 50 ? -24.141 25.922 18.766 1 97.25 50 ALA B CA 1
ATOM 2401 C C . ALA B 1 50 ? -22.875 26.047 17.922 1 97.25 50 ALA B C 1
ATOM 2403 O O . ALA B 1 50 ? -21.766 25.984 18.453 1 97.25 50 ALA B O 1
ATOM 2404 N N . VAL B 1 51 ? -23.016 26.25 16.688 1 97.62 51 VAL B N 1
ATOM 2405 C CA . VAL B 1 51 ? -21.891 26.375 15.766 1 97.62 51 VAL B CA 1
ATOM 2406 C C . VAL B 1 51 ? -21.109 27.656 16.078 1 97.62 51 VAL B C 1
ATOM 2408 O O . VAL B 1 51 ? -19.875 27.656 16.109 1 97.62 51 VAL B O 1
ATOM 2411 N N . GLU B 1 52 ? -21.891 28.656 16.328 1 97.12 52 GLU B N 1
ATOM 2412 C CA . GLU B 1 52 ? -21.266 29.922 16.656 1 97.12 52 GLU B CA 1
ATOM 2413 C C . GLU B 1 52 ? -20.422 29.828 17.938 1 97.12 52 GLU B C 1
ATOM 2415 O O . GLU B 1 52 ? -19.312 30.344 18 1 97.12 52 GLU B O 1
ATOM 2420 N N . LYS B 1 53 ? -20.984 29.188 18.828 1 96.88 53 LYS B N 1
ATOM 2421 C CA . LYS B 1 53 ? -20.281 29 20.094 1 96.88 53 LYS B CA 1
ATOM 2422 C C . LYS B 1 53 ? -19 28.203 19.891 1 96.88 53 LYS B C 1
ATOM 2424 O O . LYS B 1 53 ? -17.938 28.562 20.406 1 96.88 53 LYS B O 1
ATOM 2429 N N . GLU B 1 54 ? -19.109 27.125 19.172 1 96.12 54 GLU B N 1
ATOM 2430 C CA . GLU B 1 54 ? -17.953 26.281 18.922 1 96.12 54 GLU B CA 1
ATOM 2431 C C . GLU B 1 54 ? -16.891 27.016 18.125 1 96.12 54 GLU B C 1
ATOM 2433 O O . GLU B 1 54 ? -15.695 26.922 18.422 1 96.12 54 GLU B O 1
ATOM 2438 N N . LEU B 1 55 ? -17.281 27.656 17.141 1 96.19 55 LEU B N 1
ATOM 2439 C CA . LEU B 1 55 ? -16.359 28.422 16.312 1 96.19 55 LEU B CA 1
ATOM 2440 C C . LEU B 1 55 ? -15.602 29.453 17.141 1 96.19 55 LEU B C 1
ATOM 2442 O O . LEU B 1 55 ? -14.375 29.578 17.016 1 96.19 55 LEU B O 1
ATOM 2446 N N . LYS B 1 56 ? -16.328 30.125 17.938 1 95.88 56 LYS B N 1
ATOM 2447 C CA . LYS B 1 56 ? -15.703 31.125 18.797 1 95.88 56 LYS B CA 1
ATOM 2448 C C . LYS B 1 56 ? -14.688 30.484 19.75 1 95.88 56 LYS B C 1
ATOM 2450 O O . LYS B 1 56 ? -13.586 31.016 19.922 1 95.88 56 LYS B O 1
ATOM 2455 N N . TYR B 1 57 ? -15.023 29.422 20.266 1 94.38 57 TYR B N 1
ATOM 2456 C CA . TYR B 1 57 ? -14.133 28.703 21.156 1 94.38 57 TYR B CA 1
ATOM 2457 C C . TYR B 1 57 ? -12.844 28.297 20.453 1 94.38 57 TYR B C 1
ATOM 2459 O O . TYR B 1 57 ? -11.75 28.531 20.969 1 94.38 57 TYR B O 1
ATOM 2467 N N . GLU B 1 58 ? -12.977 27.719 19.297 1 92.81 58 GLU B N 1
ATOM 2468 C CA . GLU B 1 58 ? -11.82 27.25 18.531 1 92.81 58 GLU B CA 1
ATOM 2469 C C . GLU B 1 58 ? -10.922 28.422 18.125 1 92.81 58 GLU B C 1
ATOM 2471 O O . GLU B 1 58 ? -9.695 28.312 18.141 1 92.81 58 GLU B O 1
ATOM 2476 N N . GLU B 1 59 ? -11.523 29.469 17.781 1 91.94 59 GLU B N 1
ATOM 2477 C CA . GLU B 1 59 ? -10.758 30.641 17.359 1 91.94 59 GLU B CA 1
ATOM 2478 C C . GLU B 1 59 ? -9.984 31.25 18.531 1 91.94 59 GLU B C 1
ATOM 2480 O O . GLU B 1 59 ? -8.836 31.672 18.375 1 91.94 59 GLU B O 1
ATOM 2485 N N . GLU B 1 60 ? -10.602 31.203 19.672 1 92 60 GLU B N 1
ATOM 2486 C CA . GLU B 1 60 ? -9.977 31.781 20.859 1 92 60 GLU B CA 1
ATOM 2487 C C . GLU B 1 60 ? -8.828 30.906 21.359 1 92 60 GLU B C 1
ATOM 2489 O O . GLU B 1 60 ? -7.875 31.422 21.953 1 92 60 GLU B O 1
ATOM 2494 N N . ASN B 1 61 ? -8.836 29.688 21 1 88.44 61 ASN B N 1
ATOM 2495 C CA . ASN B 1 61 ? -7.84 28.781 21.531 1 88.44 61 ASN B CA 1
ATOM 2496 C C . ASN B 1 61 ? -6.824 28.375 20.469 1 88.44 61 ASN B C 1
ATOM 2498 O O . ASN B 1 61 ? -5.887 27.625 20.766 1 88.44 61 ASN B O 1
ATOM 2502 N N . TYR B 1 62 ? -7.07 28.812 19.297 1 87.12 62 TYR B N 1
ATOM 2503 C CA . TYR B 1 62 ? -6.133 28.484 18.234 1 87.12 62 TYR B CA 1
ATOM 2504 C C . TYR B 1 62 ? -4.957 29.453 18.219 1 87.12 62 TYR B C 1
ATOM 2506 O O . TYR B 1 62 ? -5.145 30.672 18.203 1 87.12 62 TYR B O 1
ATOM 2514 N N . ASP B 1 63 ? -3.783 28.828 18.484 1 76.38 63 ASP B N 1
ATOM 2515 C CA . ASP B 1 63 ? -2.57 29.625 18.359 1 76.38 63 ASP B CA 1
ATOM 2516 C C . ASP B 1 63 ? -1.938 29.453 16.984 1 76.38 63 ASP B C 1
ATOM 2518 O O . ASP B 1 63 ? -1.247 28.469 16.734 1 76.38 63 ASP B O 1
ATOM 2522 N N . ALA B 1 64 ? -2.326 30.281 15.992 1 66.56 64 ALA B N 1
ATOM 2523 C CA . ALA B 1 64 ? -1.909 30.203 14.594 1 66.56 64 ALA B CA 1
ATOM 2524 C C . ALA B 1 64 ? -0.406 30.422 14.453 1 66.56 64 ALA B C 1
ATOM 2526 O O . ALA B 1 64 ? 0.228 29.891 13.539 1 66.56 64 ALA B O 1
ATOM 2527 N N . THR B 1 65 ? 0.094 31.344 15.312 1 62.97 65 THR B N 1
ATOM 2528 C CA . THR B 1 65 ? 1.406 31.891 14.984 1 62.97 65 THR B CA 1
ATOM 2529 C C . THR B 1 65 ? 2.506 31.141 15.734 1 62.97 65 THR B C 1
ATOM 2531 O O . THR B 1 65 ? 3.018 31.625 16.75 1 62.97 65 THR B O 1
ATOM 2534 N N . ASP B 1 66 ? 2.525 29.844 15.516 1 70.88 66 ASP B N 1
ATOM 2535 C CA . ASP B 1 66 ? 3.709 29.25 16.109 1 70.88 66 ASP B CA 1
ATOM 2536 C C . ASP B 1 66 ? 4.965 29.578 15.312 1 70.88 66 ASP B C 1
ATOM 2538 O O . ASP B 1 66 ? 5.227 28.953 14.281 1 70.88 66 ASP B O 1
ATOM 2542 N N . PRO B 1 67 ? 5.699 30.734 15.625 1 78.94 67 PRO B N 1
ATOM 2543 C CA . PRO B 1 67 ? 6.914 31.156 14.922 1 78.94 67 PRO B CA 1
ATOM 2544 C C . PRO B 1 67 ? 7.926 30.016 14.766 1 78.94 67 PRO B C 1
ATOM 2546 O O . PRO B 1 67 ? 8.742 30.047 13.844 1 78.94 67 P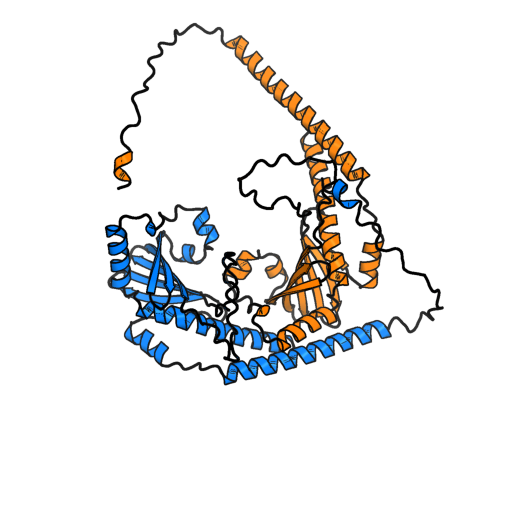RO B O 1
ATOM 2549 N N . SER B 1 68 ? 7.785 29.078 15.641 1 83.19 68 SER B N 1
ATOM 2550 C CA . SER B 1 68 ? 8.742 27.969 15.633 1 83.19 68 SER B CA 1
ATOM 2551 C C . SER B 1 68 ? 8.617 27.141 14.352 1 83.19 68 SER B C 1
ATOM 2553 O O . SER B 1 68 ? 9.617 26.625 13.844 1 83.19 68 SER B O 1
ATOM 2555 N N . LEU B 1 69 ? 7.473 27.156 13.781 1 86.75 69 LEU B N 1
ATOM 2556 C CA . LEU B 1 69 ? 7.273 26.359 12.57 1 86.75 69 LEU B CA 1
ATOM 2557 C C . LEU B 1 69 ? 7.906 27.047 11.359 1 86.75 69 LEU B C 1
ATOM 2559 O O . LEU B 1 69 ? 8.562 26.391 10.547 1 86.75 69 LEU B O 1
ATOM 2563 N N . LYS B 1 70 ? 7.68 28.344 11.32 1 87.44 70 LYS B N 1
ATOM 2564 C CA . LYS B 1 70 ? 8.281 29.109 10.234 1 87.44 70 LYS B CA 1
ATOM 2565 C C . LYS B 1 70 ? 9.805 29.078 10.305 1 87.44 70 LYS B C 1
ATOM 2567 O O . LYS B 1 70 ? 10.477 28.922 9.289 1 87.44 70 LYS B O 1
ATOM 2572 N N . GLU B 1 71 ? 10.312 29.203 11.484 1 91.94 71 GLU B N 1
ATOM 2573 C CA . GLU B 1 71 ? 11.758 29.156 11.695 1 91.94 71 GLU B CA 1
ATOM 2574 C C . GLU B 1 71 ? 12.328 27.797 11.281 1 91.94 71 GLU B C 1
ATOM 2576 O O . GLU B 1 71 ? 13.391 27.719 10.664 1 91.94 71 GLU B O 1
ATOM 2581 N N . PHE B 1 72 ? 11.664 26.812 11.602 1 94.81 72 PHE B N 1
ATOM 2582 C CA . PHE B 1 72 ? 12.094 25.469 11.25 1 94.81 72 PHE B CA 1
ATOM 2583 C C . PHE B 1 72 ? 12.195 25.312 9.734 1 94.81 72 PHE B C 1
ATOM 2585 O O . PHE B 1 72 ? 13.18 24.766 9.227 1 94.81 72 PHE B O 1
ATOM 2592 N N . LEU B 1 73 ? 11.164 25.766 9.039 1 95.62 73 LEU B N 1
ATOM 2593 C CA . LEU B 1 73 ? 11.141 25.656 7.586 1 95.62 73 LEU B CA 1
ATOM 2594 C C . LEU B 1 73 ? 12.32 26.391 6.961 1 95.62 73 LEU B C 1
ATOM 2596 O O . LEU B 1 73 ? 12.992 25.844 6.078 1 95.62 73 LEU B O 1
ATOM 2600 N N . GLU B 1 74 ? 12.586 27.594 7.465 1 94.44 74 GLU B N 1
ATOM 2601 C CA . GLU B 1 74 ? 13.672 28.406 6.938 1 94.44 74 GLU B CA 1
ATOM 2602 C C . GLU B 1 74 ? 15.031 27.766 7.238 1 94.44 74 GLU B C 1
ATOM 2604 O O . GLU B 1 74 ? 15.883 27.672 6.355 1 94.44 74 GLU B O 1
ATOM 2609 N N . GLU B 1 75 ? 15.164 27.25 8.43 1 93.88 75 GLU B N 1
ATOM 2610 C CA . GLU B 1 75 ? 16.422 26.656 8.859 1 93.88 75 GLU B CA 1
ATOM 2611 C C . GLU B 1 75 ? 16.75 25.391 8.07 1 93.88 75 GLU B C 1
ATOM 2613 O O . GLU B 1 75 ? 17.906 25.078 7.832 1 93.88 75 GLU B O 1
ATOM 2618 N N . ASN B 1 76 ? 15.742 24.734 7.641 1 94.06 76 ASN B N 1
ATOM 2619 C CA . ASN B 1 76 ? 15.945 23.453 6.969 1 94.06 76 ASN B CA 1
ATOM 2620 C C . ASN B 1 76 ? 15.727 23.578 5.465 1 94.06 76 ASN B C 1
ATOM 2622 O O . ASN B 1 76 ? 15.719 22.562 4.754 1 94.06 76 ASN B O 1
ATOM 2626 N N . LYS B 1 77 ? 15.438 24.859 5.039 1 94.94 77 LYS B N 1
ATOM 2627 C CA . LYS B 1 77 ? 15.258 25.172 3.625 1 94.94 77 LYS B CA 1
ATOM 2628 C C . LYS B 1 77 ? 14.117 24.359 3.027 1 94.94 77 LYS B C 1
ATOM 2630 O O . LYS B 1 77 ? 14.258 23.781 1.948 1 94.94 77 LYS B O 1
ATOM 2635 N N . LEU B 1 78 ? 13.102 24.234 3.785 1 97.25 78 LEU B N 1
ATOM 2636 C CA . LEU B 1 78 ? 11.898 23.531 3.359 1 97.25 78 LEU B CA 1
ATOM 2637 C C . LEU B 1 78 ? 10.852 24.5 2.824 1 97.25 78 LEU B C 1
ATOM 2639 O O . LEU B 1 78 ? 10.656 25.578 3.395 1 97.25 78 LEU B O 1
ATOM 2643 N N . ILE B 1 79 ? 10.305 24.125 1.722 1 97.62 79 ILE B N 1
ATOM 2644 C CA . ILE B 1 79 ? 9.195 24.875 1.152 1 97.62 79 ILE B CA 1
ATOM 2645 C C . ILE B 1 79 ? 7.883 24.156 1.411 1 97.62 79 ILE B C 1
ATOM 2647 O O . ILE B 1 79 ? 7.73 22.984 1.042 1 97.62 79 ILE B O 1
ATOM 2651 N N . LEU B 1 80 ? 7.012 24.828 2.031 1 97.25 80 LEU B N 1
ATOM 2652 C CA . LEU B 1 80 ? 5.711 24.266 2.375 1 97.25 80 LEU B CA 1
ATOM 2653 C C . LEU B 1 80 ? 4.684 24.578 1.291 1 97.25 80 LEU B C 1
ATOM 2655 O O . LEU B 1 80 ? 4.527 25.719 0.885 1 97.25 80 LEU B O 1
ATOM 2659 N N . LYS B 1 81 ? 4.023 23.562 0.783 1 96.5 81 LYS B N 1
ATOM 2660 C CA . LYS B 1 81 ? 2.932 23.703 -0.175 1 96.5 81 LYS B CA 1
ATOM 2661 C C . LYS B 1 81 ? 1.654 23.047 0.351 1 96.5 81 LYS B C 1
ATOM 2663 O O . LYS B 1 81 ? 1.64 21.859 0.667 1 96.5 81 LYS B O 1
ATOM 2668 N N . GLU B 1 82 ? 0.633 23.859 0.53 1 93.25 82 GLU B N 1
ATOM 2669 C CA . GLU B 1 82 ? -0.656 23.312 0.936 1 93.25 82 GLU B CA 1
ATOM 2670 C C . GLU B 1 82 ? -1.811 24.141 0.395 1 93.25 82 GLU B C 1
ATOM 2672 O O . GLU B 1 82 ? -1.619 25.297 0.019 1 93.25 82 GLU B O 1
ATOM 2677 N N . ASP B 1 83 ? -2.918 23.469 0.213 1 90.81 83 ASP B N 1
ATOM 2678 C CA . ASP B 1 83 ? -4.184 24.109 -0.113 1 90.81 83 ASP B CA 1
ATOM 2679 C C . ASP B 1 83 ? -5.109 24.156 1.102 1 90.81 83 ASP B C 1
ATOM 2681 O O . ASP B 1 83 ? -5.207 23.172 1.849 1 90.81 83 ASP B O 1
ATOM 2685 N N . GLU B 1 84 ? -5.762 25.219 1.212 1 90.44 84 GLU B N 1
ATOM 2686 C CA . GLU B 1 84 ? -6.59 25.453 2.393 1 90.44 84 GLU B CA 1
ATOM 2687 C C . GLU B 1 84 ? -7.727 24.438 2.475 1 90.44 84 GLU B C 1
ATOM 2689 O O . GLU B 1 84 ? -8.242 24.172 3.561 1 90.44 84 GLU B O 1
ATOM 2694 N N . ASN B 1 85 ? -8.078 23.891 1.384 1 93.06 85 ASN B N 1
ATOM 2695 C CA . ASN B 1 85 ? -9.227 23 1.38 1 93.06 85 ASN B CA 1
ATOM 2696 C C . ASN B 1 85 ? -8.789 21.531 1.287 1 93.06 85 ASN B C 1
ATOM 2698 O O . ASN B 1 85 ? -9.633 20.625 1.301 1 93.06 85 ASN B O 1
ATOM 2702 N N . SER B 1 86 ? -7.594 21.344 1.199 1 93.81 86 SER B N 1
ATOM 2703 C CA . SER B 1 86 ? -7.094 19.984 1.018 1 93.81 86 SER B CA 1
ATOM 2704 C C . SER B 1 86 ? -6.516 19.438 2.316 1 93.81 86 SER B C 1
ATOM 2706 O O . SER B 1 86 ? -5.949 20.172 3.117 1 93.81 86 SER B O 1
ATOM 2708 N N . ILE B 1 87 ? -6.695 18.156 2.48 1 94.88 87 ILE B N 1
ATOM 2709 C CA . ILE B 1 87 ? -6.102 17.5 3.643 1 94.88 87 ILE B CA 1
ATOM 2710 C C . ILE B 1 87 ? -4.617 17.25 3.391 1 94.88 87 ILE B C 1
ATOM 2712 O O . ILE B 1 87 ? -3.875 16.891 4.312 1 94.88 87 ILE B O 1
ATOM 2716 N N . PHE B 1 88 ? -4.156 17.422 2.16 1 94.62 88 PHE B N 1
ATOM 2717 C CA . PHE B 1 88 ? -2.797 17.062 1.775 1 94.62 88 PHE B CA 1
ATOM 2718 C C . PHE B 1 88 ? -1.846 18.234 2.008 1 94.62 88 PHE B C 1
ATOM 2720 O O . PHE B 1 88 ? -2.195 19.391 1.747 1 94.62 88 PHE B O 1
ATOM 2727 N N . ILE B 1 89 ? -0.654 17.906 2.543 1 96.62 89 ILE B N 1
ATOM 2728 C CA . ILE B 1 89 ? 0.432 18.844 2.754 1 96.62 89 ILE B CA 1
ATOM 2729 C C . ILE B 1 89 ? 1.71 18.328 2.102 1 96.62 89 ILE B C 1
ATOM 2731 O O . ILE B 1 89 ? 1.997 17.125 2.158 1 96.62 89 ILE B O 1
ATOM 2735 N N . GLU B 1 90 ? 2.459 19.25 1.49 1 97.62 90 GLU B N 1
ATOM 2736 C CA . GLU B 1 90 ? 3.723 18.844 0.881 1 97.62 90 GLU B CA 1
ATOM 2737 C C . GLU B 1 90 ? 4.871 19.734 1.349 1 97.62 90 GLU B C 1
ATOM 2739 O O . GLU B 1 90 ? 4.715 20.953 1.46 1 97.62 90 GLU B O 1
ATOM 2744 N N . LEU B 1 91 ? 5.988 19.109 1.609 1 98.31 91 LEU B N 1
ATOM 2745 C CA . LEU B 1 91 ? 7.258 19.797 1.813 1 98.31 91 LEU B CA 1
ATOM 2746 C C . LEU B 1 91 ? 8.227 19.516 0.67 1 98.31 91 LEU B C 1
ATOM 2748 O O . LEU B 1 91 ? 8.305 18.375 0.197 1 98.31 91 LEU B O 1
ATOM 2752 N N . HIS B 1 92 ? 8.875 20.562 0.271 1 98.19 92 HIS B N 1
ATOM 2753 C CA . HIS B 1 92 ? 9.859 20.422 -0.798 1 98.19 92 HIS B CA 1
ATOM 2754 C C . HIS B 1 92 ? 11.227 20.938 -0.368 1 98.19 92 HIS B C 1
ATOM 2756 O O . HIS B 1 92 ? 11.312 21.953 0.336 1 98.19 92 HIS B O 1
ATOM 2762 N N . LYS B 1 93 ? 12.273 20.328 -0.788 1 96.69 93 LYS B N 1
ATOM 2763 C CA . LYS B 1 93 ? 13.625 20.828 -0.579 1 96.69 93 LYS B CA 1
ATOM 2764 C C . LYS B 1 93 ? 14.602 20.25 -1.602 1 96.69 93 LYS B C 1
ATOM 2766 O O . LYS B 1 93 ? 14.352 19.188 -2.162 1 96.69 93 LYS B O 1
ATOM 2771 N N . ASP B 1 94 ? 15.609 20.938 -1.803 1 95.81 94 ASP B N 1
ATOM 2772 C CA . ASP B 1 94 ? 16.688 20.453 -2.668 1 95.81 94 ASP B CA 1
ATOM 2773 C C . ASP B 1 94 ? 17.766 19.734 -1.861 1 95.81 94 ASP B C 1
ATOM 2775 O O . ASP B 1 94 ? 18.109 20.156 -0.755 1 95.81 94 ASP B O 1
ATOM 2779 N N . ALA B 1 95 ? 18.234 18.672 -2.342 1 93.62 95 ALA B N 1
ATOM 2780 C CA . ALA B 1 95 ? 19.375 17.922 -1.799 1 93.62 95 ALA B CA 1
ATOM 2781 C C . ALA B 1 95 ? 20.375 17.594 -2.891 1 93.62 95 ALA B C 1
ATOM 2783 O O . ALA B 1 95 ? 20.328 16.516 -3.484 1 93.62 95 ALA B O 1
ATOM 2784 N N . GLY B 1 96 ? 21.312 18.484 -3.078 1 89.69 96 GLY B N 1
ATOM 2785 C CA . GLY B 1 96 ? 22.188 18.344 -4.234 1 89.69 96 GLY B CA 1
ATOM 2786 C C . GLY B 1 96 ? 21.438 18.438 -5.555 1 89.69 96 GLY B C 1
ATOM 2787 O O . GLY B 1 96 ? 20.734 19.406 -5.812 1 89.69 96 GLY B O 1
ATOM 2788 N N . GLU B 1 97 ? 21.625 17.391 -6.324 1 92.06 97 GLU B N 1
ATOM 2789 C CA . GLU B 1 97 ? 20.953 17.375 -7.625 1 92.06 97 GLU B CA 1
ATOM 2790 C C . GLU B 1 97 ? 19.547 16.812 -7.52 1 92.06 97 GLU B C 1
ATOM 2792 O O . GLU B 1 97 ? 18.766 16.875 -8.477 1 92.06 97 GLU B O 1
ATOM 2797 N N . ASN B 1 98 ? 19.234 16.281 -6.367 1 95.5 98 ASN B N 1
ATOM 2798 C CA . ASN B 1 98 ? 17.922 15.648 -6.172 1 95.5 98 ASN B CA 1
ATOM 2799 C C . ASN B 1 98 ? 16.922 16.625 -5.57 1 95.5 98 ASN B C 1
ATOM 2801 O O . ASN B 1 98 ? 17.312 17.594 -4.91 1 95.5 98 ASN B O 1
ATOM 2805 N N . LYS B 1 99 ? 15.711 16.344 -5.898 1 97.38 99 LYS B N 1
ATOM 2806 C CA . LYS B 1 99 ? 14.602 17.031 -5.246 1 97.38 99 LYS B CA 1
ATOM 2807 C C . LYS B 1 99 ? 13.883 16.125 -4.262 1 97.38 99 LYS B C 1
ATOM 2809 O O . LYS B 1 99 ? 13.562 14.977 -4.59 1 97.38 99 LYS B O 1
ATOM 2814 N N . VAL B 1 100 ? 13.68 16.625 -3.1 1 98.38 100 VAL B N 1
ATOM 2815 C CA . VAL B 1 100 ? 13 15.852 -2.066 1 98.38 100 VAL B CA 1
ATOM 2816 C C . VAL B 1 100 ? 11.594 16.406 -1.846 1 98.38 100 VAL B C 1
ATOM 2818 O O . VAL B 1 100 ? 11.422 17.609 -1.668 1 98.38 100 VAL B O 1
ATOM 2821 N N . GLN B 1 101 ? 10.641 15.547 -1.938 1 98.38 101 GLN B N 1
ATOM 2822 C CA . GLN B 1 101 ? 9.25 15.906 -1.672 1 98.38 101 GLN B CA 1
ATOM 2823 C C . GLN B 1 101 ? 8.648 15.016 -0.583 1 98.38 101 GLN B C 1
ATOM 2825 O O . GLN B 1 101 ? 8.742 13.789 -0.656 1 98.38 101 GLN B O 1
ATOM 2830 N N . ILE B 1 102 ? 8.094 15.617 0.41 1 98.56 102 ILE B N 1
ATOM 2831 C CA . ILE B 1 102 ? 7.453 14.891 1.502 1 98.56 102 ILE B CA 1
ATOM 2832 C C . ILE B 1 102 ? 5.949 15.156 1.48 1 98.56 102 ILE B C 1
ATOM 2834 O O . ILE B 1 102 ? 5.512 16.312 1.534 1 98.56 102 ILE B O 1
ATOM 2838 N N . LEU B 1 103 ? 5.184 14.117 1.36 1 97.62 103 LEU B N 1
ATOM 2839 C CA . LEU B 1 103 ? 3.729 14.219 1.306 1 97.62 103 LEU B CA 1
ATOM 2840 C C . LEU B 1 103 ? 3.096 13.625 2.561 1 97.62 103 LEU B C 1
ATOM 2842 O O . LEU B 1 103 ? 3.402 12.492 2.941 1 97.62 103 LEU B O 1
ATOM 2846 N N . PHE B 1 104 ? 2.281 14.344 3.242 1 96.5 104 PHE B N 1
ATOM 2847 C CA . PHE B 1 104 ? 1.52 13.852 4.383 1 96.5 104 PHE B CA 1
ATOM 2848 C C . PHE B 1 104 ? 0.153 14.523 4.453 1 96.5 104 PHE B C 1
ATOM 2850 O O . PHE B 1 104 ? -0.199 15.312 3.578 1 96.5 104 PHE B O 1
ATOM 2857 N N . GLN B 1 105 ? -0.667 14.094 5.438 1 95.06 105 GLN B N 1
ATOM 2858 C CA . GLN B 1 105 ? -2.051 14.547 5.492 1 95.06 105 GLN B CA 1
ATOM 2859 C C . GLN B 1 105 ? -2.41 15.055 6.887 1 95.06 105 GLN B C 1
ATOM 2861 O O . GLN B 1 105 ? -1.734 14.719 7.867 1 95.06 105 GLN B O 1
ATOM 2866 N N . SER B 1 106 ? -3.441 15.805 6.906 1 94.69 106 SER B N 1
ATOM 2867 C CA . SER B 1 106 ? -3.992 16.203 8.203 1 94.69 106 SER B CA 1
ATOM 2868 C C . SER B 1 106 ? -4.453 14.984 9 1 94.69 106 SER B C 1
ATOM 2870 O O . SER B 1 106 ? -4.82 13.961 8.422 1 94.69 106 SER B O 1
ATOM 2872 N N . ARG B 1 107 ? -4.363 15.102 10.305 1 90.88 107 ARG B N 1
ATOM 2873 C CA . ARG B 1 107 ? -4.75 13.977 11.148 1 90.88 107 ARG B CA 1
ATOM 2874 C C . ARG B 1 107 ? -5.52 14.453 12.375 1 90.88 107 ARG B C 1
ATOM 2876 O O . ARG B 1 107 ? -5.215 15.516 12.93 1 90.88 107 ARG B O 1
ATOM 2883 N N . SER B 1 108 ? -6.5 13.578 12.719 1 83.25 108 SER B N 1
ATOM 2884 C CA . SER B 1 108 ? -7.238 13.852 13.953 1 83.25 108 SER B CA 1
ATOM 2885 C C . SER B 1 108 ? -6.508 13.297 15.172 1 83.25 108 SER B C 1
ATOM 2887 O O . SER B 1 108 ? -5.844 12.266 15.086 1 83.25 108 SER B O 1
ATOM 2889 N N . PRO B 1 109 ? -6.586 13.984 16.203 1 73.38 109 PRO B N 1
ATOM 2890 C CA . PRO B 1 109 ? -5.949 13.461 17.422 1 73.38 109 PRO B CA 1
ATOM 2891 C C . PRO B 1 109 ? -6.555 12.141 17.875 1 73.38 109 PRO B C 1
ATOM 2893 O O . PRO B 1 109 ? -7.754 11.906 17.703 1 73.38 109 PRO B O 1
ATOM 2896 N N . GLN B 1 110 ? -5.887 10.977 17.859 1 60.09 110 GLN B N 1
ATOM 2897 C CA . GLN B 1 110 ? -6.398 9.695 18.328 1 60.09 110 GLN B CA 1
ATOM 2898 C C . GLN B 1 110 ? -6.844 9.773 19.781 1 60.09 110 GLN B C 1
ATOM 2900 O O . GLN B 1 110 ? -6.16 10.375 20.609 1 60.09 110 GLN B O 1
ATOM 2905 N N . THR B 1 111 ? -8.211 9.703 20.078 1 50.16 111 THR B N 1
ATOM 2906 C CA . THR B 1 111 ? -8.68 9.57 21.453 1 50.16 111 THR B CA 1
ATOM 2907 C C . THR B 1 111 ? -8.453 8.156 21.969 1 50.16 111 THR B C 1
ATOM 2909 O O . THR B 1 111 ? -8.414 7.203 21.188 1 50.16 111 THR B O 1
ATOM 2912 N N . ASP B 1 112 ? -7.836 7.953 23.094 1 42.62 112 ASP B N 1
ATOM 2913 C CA . ASP B 1 112 ? -7.672 6.691 23.812 1 42.62 112 ASP B CA 1
ATOM 2914 C C . ASP B 1 112 ? -8.914 5.816 23.672 1 42.62 112 ASP B C 1
ATOM 2916 O O . ASP B 1 112 ? -8.883 4.625 24 1 42.62 112 ASP B O 1
ATOM 2920 N N . ASP B 1 113 ? -10.047 6.43 23.422 1 41.09 113 ASP B N 1
ATOM 2921 C CA . ASP B 1 113 ? -11.242 5.625 23.672 1 41.09 113 ASP B CA 1
ATOM 2922 C C . ASP B 1 113 ? -11.383 4.52 22.625 1 41.09 113 ASP B C 1
ATOM 2924 O O . ASP B 1 113 ? -12.305 3.699 22.703 1 41.09 113 ASP B O 1
ATOM 2928 N N . TYR B 1 114 ? -10.922 4.668 21.562 1 38.53 114 TYR B N 1
ATOM 2929 C CA . TYR B 1 114 ? -11.289 3.559 20.688 1 38.53 114 TYR B CA 1
ATOM 2930 C C . TYR B 1 114 ? -10.656 2.256 21.156 1 38.53 114 TYR B C 1
ATOM 2932 O O . TYR B 1 114 ? -9.852 1.655 20.453 1 38.53 114 TYR B O 1
ATOM 2940 N N . GLN B 1 115 ? -10.219 2.156 22.469 1 35.12 115 GLN B N 1
ATOM 2941 C CA . GLN B 1 115 ? -10.109 0.76 22.875 1 35.12 115 GLN B CA 1
ATOM 2942 C C . GLN B 1 115 ? -11.438 0.032 22.703 1 35.12 115 GLN B C 1
ATOM 2944 O O . GLN B 1 115 ? -12.477 0.504 23.188 1 35.12 115 GLN B O 1
ATOM 2949 N N . GLY B 1 116 ? -11.703 -0.623 21.781 1 33.44 116 GLY B N 1
ATOM 2950 C CA . GLY B 1 116 ? -12.852 -1.512 21.703 1 33.44 116 GLY B CA 1
ATOM 2951 C C . GLY B 1 116 ? -13.352 -1.978 23.047 1 33.44 116 GLY B C 1
ATOM 2952 O O . GLY B 1 116 ? -12.562 -2.369 23.906 1 33.44 116 GLY B O 1
ATOM 2953 N N . GLU B 1 117 ? -14.477 -1.419 23.656 1 31.31 117 GLU B N 1
ATOM 2954 C CA . GLU B 1 117 ? -15.328 -1.987 24.703 1 31.31 117 GLU B CA 1
ATOM 2955 C C . GLU B 1 117 ? -15.523 -3.486 24.5 1 31.31 117 GLU B C 1
ATOM 2957 O O . GLU B 1 117 ? -16.125 -3.912 23.5 1 31.31 117 GLU B O 1
ATOM 2962 N N . GLU B 1 118 ? -14.633 -4.426 24.844 1 30.47 118 GLU B N 1
ATOM 2963 C CA . GLU B 1 118 ? -15.281 -5.637 25.344 1 30.47 118 GLU B CA 1
ATOM 2964 C C . GLU B 1 118 ? -16.375 -5.305 26.359 1 30.47 118 GLU B C 1
ATOM 2966 O O . GLU B 1 118 ? -16.172 -4.449 27.219 1 30.47 118 GLU B O 1
ATOM 2971 N N . GLU B 1 119 ? -17.703 -5.566 26.203 1 28.56 119 GLU B N 1
ATOM 2972 C CA . GLU B 1 119 ? -18.938 -5.48 26.984 1 28.56 119 GLU B CA 1
ATOM 2973 C C . GLU B 1 119 ? -18.703 -5.848 28.438 1 28.56 119 GLU B C 1
ATOM 2975 O O . GLU B 1 119 ? -19.641 -5.875 29.234 1 28.56 119 GLU B O 1
ATOM 2980 N N . GLY B 1 120 ? -17.859 -6.805 28.953 1 29.66 120 GLY B N 1
ATOM 2981 C CA . GLY B 1 120 ? -18.344 -7.285 30.234 1 29.66 120 GLY B CA 1
ATOM 2982 C C . GLY B 1 120 ? -18.562 -6.176 31.25 1 29.66 120 GLY B C 1
ATOM 2983 O O . GLY B 1 120 ? -19.703 -5.828 31.562 1 29.66 120 GLY B O 1
ATOM 2984 N N . GLN B 1 121 ? -17.969 -6.316 32.594 1 27.19 121 GLN B N 1
ATOM 2985 C CA . GLN B 1 121 ? -18.344 -5.934 33.938 1 27.19 121 GLN B CA 1
ATOM 2986 C C . GLN B 1 121 ? -18.312 -4.414 34.125 1 27.19 121 GLN B C 1
ATOM 2988 O O . GLN B 1 121 ? -17.484 -3.734 33.5 1 27.19 121 GLN B O 1
ATOM 2993 N N . GLU B 1 122 ? -19.453 -3.766 34.781 1 27.92 122 GLU B N 1
ATOM 2994 C CA . GLU B 1 122 ? -20 -2.537 35.344 1 27.92 122 GLU B CA 1
ATOM 2995 C C . GLU B 1 122 ? -18.938 -1.788 36.156 1 27.92 122 GLU B C 1
ATOM 2997 O O . GLU B 1 122 ? -19.281 -0.894 36.938 1 27.92 122 GLU B O 1
ATOM 3002 N N . GLN B 1 123 ? -17.75 -2.25 36.531 1 28.31 123 GLN B N 1
ATOM 3003 C CA . GLN B 1 123 ? -17.297 -1.498 37.688 1 28.31 123 GLN B CA 1
ATOM 3004 C C . GLN B 1 123 ? -17.359 0.005 37.438 1 28.31 123 GLN B C 1
ATOM 3006 O O . GLN B 1 123 ? -16.875 0.479 36.406 1 28.31 123 GLN B O 1
ATOM 3011 N N . GLN B 1 124 ? -18.328 0.8 38.156 1 27.66 124 GLN B N 1
ATOM 3012 C CA . GLN B 1 124 ? -18.672 2.162 38.562 1 27.66 124 GLN B CA 1
ATOM 3013 C C . GLN B 1 124 ? -17.406 2.98 38.844 1 27.66 124 GLN B C 1
ATOM 3015 O O . GLN B 1 124 ? -17.422 3.891 39.656 1 27.66 124 GLN B O 1
ATOM 3020 N N . GLN B 1 125 ? -16.219 2.457 38.906 1 28.17 125 GLN B N 1
ATOM 3021 C CA . GLN B 1 125 ? -15.375 3.404 39.625 1 28.17 125 GLN B CA 1
ATOM 3022 C C . GLN B 1 125 ? -15.578 4.828 39.125 1 28.17 125 GLN B C 1
ATOM 3024 O O . GLN B 1 125 ? -15.961 5.027 37.969 1 28.17 125 GLN B O 1
ATOM 3029 N N . GLN B 1 126 ? -15.469 5.879 40.062 1 27.89 126 GLN B N 1
ATOM 3030 C CA . GLN B 1 126 ? -15.477 7.328 40.25 1 27.89 126 GLN B CA 1
ATOM 3031 C C . GLN B 1 126 ? -14.82 8.031 39.062 1 27.89 126 GLN B C 1
ATOM 3033 O O . GLN B 1 126 ? -13.68 7.715 38.688 1 27.89 126 GLN B O 1
ATOM 3038 N N . GLN B 1 127 ? -15.617 8.594 38.125 1 30.08 127 GLN B N 1
ATOM 3039 C CA . GLN B 1 127 ? -15.547 9.547 37 1 30.08 127 GLN B CA 1
ATOM 3040 C C . GLN B 1 127 ? -14.703 10.758 37.406 1 30.08 127 GLN B C 1
ATOM 3042 O O . GLN B 1 127 ? -15.227 11.852 37.594 1 30.08 127 GLN B O 1
ATOM 3047 N N . GLU B 1 128 ? -13.836 10.719 38.438 1 29.73 128 GLU B N 1
ATOM 3048 C CA . GLU B 1 128 ? -13.141 11.961 38.719 1 29.73 128 GLU B CA 1
ATOM 3049 C C . GLU B 1 128 ? -12.656 12.648 37.438 1 29.73 128 GLU B C 1
ATOM 3051 O O . GLU B 1 128 ? -12.461 11.992 36.438 1 29.73 128 GLU B O 1
ATOM 3056 N N . GLY B 1 129 ? -12.758 14.031 37.375 1 31.38 129 GLY B N 1
ATOM 3057 C CA . GLY B 1 129 ? -12.477 15.125 36.469 1 31.38 129 GLY B CA 1
ATOM 3058 C C . GLY B 1 129 ? -11.203 14.922 35.656 1 31.38 129 GLY B C 1
ATOM 3059 O O . GLY B 1 129 ? -10.648 15.875 35.094 1 31.38 129 GLY B O 1
ATOM 3060 N N . GLU B 1 130 ? -10.43 13.992 36 1 32.03 130 GLU B N 1
ATOM 3061 C CA . GLU B 1 130 ? -9.117 14.008 35.375 1 32.03 130 GLU B CA 1
ATOM 3062 C C . GLU B 1 130 ? -9.242 14.07 33.844 1 32.03 130 GLU B C 1
ATOM 3064 O O . GLU B 1 130 ? -9.984 13.289 33.25 1 32.03 130 GLU B O 1
ATOM 3069 N N . GLU B 1 131 ? -9.188 15.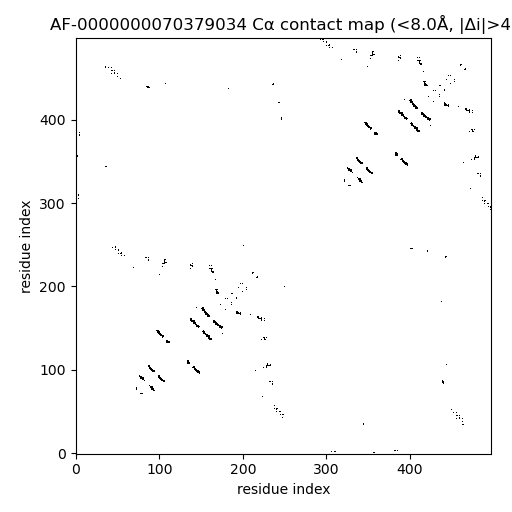336 33.25 1 33.78 131 GLU B N 1
ATOM 3070 C CA . GLU B 1 131 ? -8.961 15.672 31.844 1 33.78 131 GLU B CA 1
ATOM 3071 C C . GLU B 1 131 ? -8.25 14.539 31.109 1 33.78 131 GLU B C 1
ATOM 3073 O O . GLU B 1 131 ? -7.141 14.156 31.484 1 33.78 131 GLU B O 1
ATOM 3078 N N . GLU B 1 132 ? -8.828 13.5 30.859 1 35.81 132 GLU B N 1
ATOM 3079 C CA . GLU B 1 132 ? -8.312 12.469 29.969 1 35.81 132 GLU B CA 1
ATOM 3080 C C . GLU B 1 132 ? -7.41 13.07 28.891 1 35.81 132 GLU B C 1
ATOM 3082 O O . GLU B 1 132 ? -7.867 13.844 28.047 1 35.81 132 GLU B O 1
ATOM 3087 N N . GLN B 1 133 ? -6.219 13.578 29.188 1 36.88 133 GLN B N 1
ATOM 3088 C CA . GLN B 1 133 ? -5.156 14.023 28.297 1 36.88 133 GLN B CA 1
ATOM 3089 C C . GLN B 1 133 ? -5.176 13.25 26.984 1 36.88 133 GLN B C 1
ATOM 3091 O O . GLN B 1 133 ? -4.902 12.047 26.969 1 36.88 133 GLN B O 1
ATOM 3096 N N . GLN B 1 134 ? -6.156 13.445 26.109 1 42.28 134 GLN B N 1
ATOM 3097 C CA . GLN B 1 134 ? -6.105 12.969 24.719 1 42.28 134 GLN B CA 1
ATOM 3098 C C . GLN B 1 134 ? -4.664 12.891 24.219 1 42.28 134 GLN B C 1
ATOM 3100 O O . GLN B 1 134 ? -3.961 13.898 24.172 1 42.28 134 GLN B O 1
ATOM 3105 N N . ASN B 1 135 ? -3.912 12.039 24.578 1 45.28 135 ASN B N 1
ATOM 3106 C CA . ASN B 1 135 ? -2.553 11.781 24.109 1 45.28 135 ASN B CA 1
ATOM 3107 C C . ASN B 1 135 ? -2.426 11.992 22.609 1 45.28 135 ASN B C 1
ATOM 3109 O O . ASN B 1 135 ? -3.068 11.289 21.828 1 45.28 135 ASN B O 1
ATOM 3113 N N . MET B 1 136 ? -2.412 13.359 22.125 1 56.22 136 MET B N 1
ATOM 3114 C CA . MET B 1 136 ? -1.997 13.602 20.75 1 56.22 136 MET B CA 1
ATOM 3115 C C . MET B 1 136 ? -0.884 12.648 20.328 1 56.22 136 MET B C 1
ATOM 3117 O O . MET B 1 136 ? 0.265 12.812 20.75 1 56.22 136 MET B O 1
ATOM 3121 N N . GLN B 1 137 ? -1.27 11.461 20 1 64.81 137 GLN B N 1
ATOM 3122 C CA . GLN B 1 137 ? -0.231 10.5 19.641 1 64.81 137 GLN B CA 1
ATOM 3123 C C . GLN B 1 137 ? 0.692 11.055 18.562 1 64.81 137 GLN B C 1
ATOM 3125 O O . GLN B 1 137 ? 0.225 11.562 17.547 1 64.81 137 GLN B O 1
ATOM 3130 N N . ASP B 1 138 ? 1.904 11.383 18.859 1 86.19 138 ASP B N 1
ATOM 3131 C CA . ASP B 1 138 ? 2.99 11.773 17.969 1 86.19 138 ASP B CA 1
ATOM 3132 C C . ASP B 1 138 ? 3.223 10.719 16.891 1 86.19 138 ASP B C 1
ATOM 3134 O O . ASP B 1 138 ? 4.18 9.945 16.969 1 86.19 138 ASP B O 1
ATOM 3138 N N . TYR B 1 139 ? 2.15 10.68 16.016 1 92.56 139 TYR B N 1
ATOM 3139 C CA . TYR B 1 139 ? 2.18 9.734 14.906 1 92.56 139 TYR B CA 1
ATOM 3140 C C . TYR B 1 139 ? 1.735 10.398 13.609 1 92.56 139 TYR B C 1
ATOM 3142 O O . TYR B 1 139 ? 0.833 11.242 13.609 1 92.56 139 TYR B O 1
ATOM 3150 N N . CYS B 1 140 ? 2.338 10.039 12.492 1 95.69 140 CYS B N 1
ATOM 3151 C CA . CYS B 1 140 ? 1.851 10.477 11.188 1 95.69 140 CYS B CA 1
ATOM 3152 C C . CYS B 1 140 ? 2.441 9.633 10.07 1 95.69 140 CYS B C 1
ATOM 3154 O O . CYS B 1 140 ? 3.645 9.367 10.055 1 95.69 140 CYS B O 1
ATOM 3156 N N . ASP B 1 141 ? 1.583 9.227 9.18 1 95.31 141 ASP B N 1
ATOM 3157 C CA . ASP B 1 141 ? 2.061 8.586 7.957 1 95.31 141 ASP B CA 1
ATOM 3158 C C . ASP B 1 141 ? 2.492 9.625 6.922 1 95.31 141 ASP B C 1
ATOM 3160 O O . ASP B 1 141 ? 1.846 10.664 6.77 1 95.31 141 ASP B O 1
ATOM 3164 N N . PHE B 1 142 ? 3.539 9.289 6.211 1 96.88 142 PHE B N 1
ATOM 3165 C CA . PHE B 1 142 ? 3.963 10.195 5.148 1 96.88 142 PHE B CA 1
ATOM 3166 C C . PHE B 1 142 ? 4.773 9.453 4.094 1 96.88 142 PHE B C 1
ATOM 3168 O O . PHE B 1 142 ? 5.254 8.344 4.336 1 96.88 142 PHE B O 1
ATOM 3175 N N . ILE B 1 143 ? 4.887 10.031 2.916 1 97 143 ILE B N 1
ATOM 3176 C CA . ILE B 1 143 ? 5.676 9.484 1.818 1 97 143 ILE B CA 1
ATOM 3177 C C . ILE B 1 143 ? 6.773 10.477 1.429 1 97 143 ILE B C 1
ATOM 3179 O O . ILE B 1 143 ? 6.531 11.68 1.351 1 97 143 ILE B O 1
ATOM 3183 N N . VAL B 1 144 ? 7.953 9.969 1.21 1 98.56 144 VAL B N 1
ATOM 3184 C CA . VAL B 1 144 ? 9.07 10.797 0.769 1 98.56 144 VAL B CA 1
ATOM 3185 C C . VAL B 1 144 ? 9.484 10.391 -0.644 1 98.56 144 VAL B C 1
ATOM 3187 O O . VAL B 1 144 ? 9.789 9.227 -0.897 1 98.56 144 VAL B O 1
ATOM 3190 N N . TYR B 1 145 ? 9.539 11.359 -1.518 1 98.25 145 TYR B N 1
ATOM 3191 C CA . TYR B 1 145 ? 10.062 11.156 -2.863 1 98.25 145 TYR B CA 1
ATOM 3192 C C . TYR B 1 145 ? 11.445 11.781 -3.014 1 98.25 145 TYR B C 1
ATOM 3194 O O . TYR B 1 145 ? 11.625 12.969 -2.738 1 98.25 145 TYR B O 1
ATOM 3202 N N . ILE B 1 146 ? 12.406 11.031 -3.342 1 98.19 146 ILE B N 1
ATOM 3203 C CA . ILE B 1 146 ? 13.695 11.539 -3.787 1 98.19 146 ILE B CA 1
ATOM 3204 C C . ILE B 1 146 ? 13.789 11.453 -5.309 1 98.19 146 ILE B C 1
ATOM 3206 O O . ILE B 1 146 ? 13.922 10.359 -5.867 1 98.19 146 ILE B O 1
ATOM 3210 N N . VAL B 1 147 ? 13.742 12.602 -5.934 1 97.94 147 VAL B N 1
ATOM 3211 C CA . VAL B 1 147 ? 13.578 12.688 -7.383 1 97.94 147 VAL B CA 1
ATOM 3212 C C . VAL B 1 147 ? 14.898 13.094 -8.031 1 97.94 147 VAL B C 1
ATOM 3214 O O . VAL B 1 147 ? 15.477 14.117 -7.676 1 97.94 147 VAL B O 1
ATOM 3217 N N . LYS B 1 148 ? 15.32 12.289 -8.953 1 96.38 148 LYS B N 1
ATOM 3218 C CA . LYS B 1 148 ? 16.516 12.617 -9.719 1 96.38 148 LYS B CA 1
ATOM 3219 C C . LYS B 1 148 ? 16.203 13.617 -10.828 1 96.38 148 LYS B C 1
ATOM 3221 O O . LYS B 1 148 ? 15.039 13.836 -11.172 1 96.38 148 LYS B O 1
ATOM 3226 N N . PRO B 1 149 ? 17.25 14.141 -11.391 1 95.12 149 PRO B N 1
ATOM 3227 C CA . PRO B 1 149 ? 17.047 15.117 -12.461 1 95.12 149 PRO B CA 1
ATOM 3228 C C . PRO B 1 149 ? 16.312 14.523 -13.664 1 95.12 149 PRO B C 1
ATOM 3230 O O . PRO B 1 149 ? 15.609 15.242 -14.383 1 95.12 149 PRO B O 1
ATOM 3233 N N . ASN B 1 150 ? 16.359 13.242 -13.914 1 93.88 150 ASN B N 1
ATOM 3234 C CA . ASN B 1 150 ? 15.719 12.625 -15.062 1 93.88 150 ASN B CA 1
ATOM 3235 C C . ASN B 1 150 ? 14.25 12.312 -14.789 1 93.88 150 ASN B C 1
ATOM 3237 O O . ASN B 1 150 ? 13.555 11.75 -15.633 1 93.88 150 ASN B O 1
ATOM 3241 N N . GLY B 1 151 ? 13.836 12.594 -13.617 1 94.25 151 GLY B N 1
ATOM 3242 C CA . GLY B 1 151 ? 12.422 12.453 -13.289 1 94.25 151 GLY B CA 1
ATOM 3243 C C . GLY B 1 151 ? 12.109 11.18 -12.539 1 94.25 151 GLY B C 1
ATOM 3244 O O . GLY B 1 151 ? 11.031 11.047 -11.945 1 94.25 151 GLY B O 1
ATOM 3245 N N . LYS B 1 152 ? 13.016 10.211 -12.539 1 95.44 152 LYS B N 1
ATOM 3246 C CA . LYS B 1 152 ? 12.805 8.977 -11.781 1 95.44 152 LYS B CA 1
ATOM 3247 C C . LYS B 1 152 ? 12.938 9.219 -10.281 1 95.44 152 LYS B C 1
ATOM 3249 O O . LYS B 1 152 ? 13.695 10.086 -9.852 1 95.44 152 LYS B O 1
ATOM 3254 N N . ALA B 1 153 ? 12.148 8.445 -9.531 1 97.44 153 ALA B N 1
ATOM 3255 C CA . ALA B 1 153 ? 12.148 8.703 -8.094 1 97.44 153 ALA B CA 1
ATOM 3256 C C . ALA B 1 153 ? 12.094 7.402 -7.297 1 97.44 153 ALA B C 1
ATOM 3258 O O . ALA B 1 153 ? 11.641 6.375 -7.805 1 97.44 153 ALA B O 1
ATOM 3259 N N . ILE B 1 154 ? 12.68 7.469 -6.152 1 97.12 154 ILE B N 1
ATOM 3260 C CA . ILE B 1 154 ? 12.43 6.461 -5.133 1 97.12 154 ILE B CA 1
ATOM 3261 C C . ILE B 1 154 ? 11.453 7.012 -4.094 1 97.12 154 ILE B C 1
ATOM 3263 O O . ILE B 1 154 ? 11.602 8.148 -3.633 1 97.12 154 ILE B O 1
ATOM 3267 N N . ALA B 1 155 ? 10.438 6.266 -3.82 1 96.38 155 ALA B N 1
ATOM 3268 C CA . ALA B 1 155 ? 9.422 6.66 -2.848 1 96.38 155 ALA B CA 1
ATOM 3269 C C . ALA B 1 155 ? 9.531 5.832 -1.572 1 96.38 155 ALA B C 1
ATOM 3271 O O . ALA B 1 155 ? 9.461 4.602 -1.618 1 96.38 155 ALA B O 1
ATOM 3272 N N . TYR B 1 156 ? 9.695 6.492 -0.451 1 97.12 156 TYR B N 1
ATOM 3273 C CA . TYR B 1 156 ? 9.703 5.875 0.87 1 97.12 156 TYR B CA 1
ATOM 3274 C C . TYR B 1 156 ? 8.336 5.988 1.534 1 97.12 156 TYR B C 1
ATOM 3276 O O . TYR B 1 156 ? 7.855 7.094 1.789 1 97.12 156 TYR B O 1
ATOM 3284 N N . ASP B 1 157 ? 7.707 4.918 1.765 1 94.88 157 ASP B N 1
ATOM 3285 C CA . ASP B 1 157 ? 6.535 4.906 2.637 1 94.88 157 ASP B CA 1
ATOM 3286 C C . ASP B 1 157 ? 6.945 4.883 4.105 1 94.88 157 ASP B C 1
ATOM 3288 O O . ASP B 1 157 ? 7.578 3.932 4.566 1 94.88 157 ASP B O 1
ATOM 3292 N N . CYS B 1 158 ? 6.488 5.902 4.816 1 97.06 158 CYS B N 1
ATOM 3293 C CA . CYS B 1 158 ? 7.012 6.051 6.168 1 97.06 158 CYS B CA 1
ATOM 3294 C C . CYS B 1 158 ? 5.891 6.352 7.156 1 97.06 158 CYS B C 1
ATOM 3296 O O . CYS B 1 158 ? 4.801 6.766 6.754 1 97.06 158 CYS B O 1
ATOM 3298 N N . SER B 1 159 ? 6.203 6.109 8.43 1 96.25 159 SER B N 1
ATOM 3299 C CA . SER B 1 159 ? 5.418 6.562 9.57 1 96.25 159 SER B CA 1
ATOM 3300 C C . SER B 1 159 ? 6.312 7.137 10.664 1 96.25 159 SER B C 1
ATOM 3302 O O . SER B 1 159 ? 7.449 6.699 10.836 1 96.25 159 SER B O 1
ATOM 3304 N N . SER B 1 160 ? 5.773 8.094 11.289 1 96.31 160 SER B N 1
ATOM 3305 C CA . SER B 1 160 ? 6.488 8.648 12.43 1 96.31 160 SER B CA 1
ATOM 3306 C C . SER B 1 160 ? 5.766 8.336 13.734 1 96.31 160 SER B C 1
ATOM 3308 O O . SER B 1 160 ? 4.535 8.258 13.773 1 96.31 160 SER B O 1
ATOM 3310 N N . PHE B 1 161 ? 6.566 8.102 14.781 1 93 161 PHE B N 1
ATOM 3311 C CA . PHE B 1 161 ? 6.09 7.938 16.156 1 93 161 PHE B CA 1
ATOM 3312 C C . PHE B 1 161 ? 7.055 8.578 17.141 1 93 161 PHE B C 1
ATOM 3314 O O . PHE B 1 161 ? 8.211 8.156 17.25 1 93 161 PHE B O 1
ATOM 3321 N N . ASP B 1 162 ? 6.598 9.508 17.812 1 93.88 162 ASP B N 1
ATOM 3322 C CA . ASP B 1 162 ? 7.449 10.242 18.75 1 93.88 162 ASP B CA 1
ATOM 3323 C C . ASP B 1 162 ? 8.734 10.703 18.062 1 93.88 162 ASP B C 1
ATOM 3325 O O . ASP B 1 162 ? 9.828 10.477 18.578 1 93.88 162 ASP B O 1
ATOM 3329 N N . SER B 1 163 ? 8.547 11.141 16.875 1 94.38 163 SER B N 1
ATOM 3330 C CA . SER B 1 163 ? 9.578 11.82 16.094 1 94.38 163 SER B CA 1
ATOM 3331 C C . SER B 1 163 ? 10.562 10.812 15.5 1 94.38 163 SER B C 1
ATOM 3333 O O . SER B 1 163 ? 11.578 11.203 14.914 1 94.38 163 SER B O 1
ATOM 3335 N N . GLU B 1 164 ? 10.234 9.57 15.703 1 96.25 164 GLU B N 1
ATOM 3336 C CA . GLU B 1 164 ? 11.047 8.555 15.039 1 96.25 164 GLU B CA 1
ATOM 3337 C C . GLU B 1 164 ? 10.43 8.125 13.711 1 96.25 164 GLU B C 1
ATOM 3339 O O . GLU B 1 164 ? 9.211 7.992 13.602 1 96.25 164 GLU B O 1
ATOM 3344 N N . ILE B 1 165 ? 11.289 7.848 12.773 1 97.94 165 ILE B N 1
ATOM 3345 C CA . ILE B 1 165 ? 10.797 7.504 11.445 1 97.94 165 ILE B CA 1
ATOM 3346 C C . ILE B 1 165 ? 10.898 5.992 11.234 1 97.94 165 ILE B C 1
ATOM 3348 O O . ILE B 1 165 ? 11.945 5.395 11.492 1 97.94 165 ILE B O 1
ATOM 3352 N N . GLN B 1 166 ? 9.859 5.445 10.898 1 96.94 166 GLN B N 1
ATOM 3353 C CA . GLN B 1 166 ? 9.812 4.047 10.484 1 96.94 166 GLN B CA 1
ATOM 3354 C C . GLN B 1 166 ? 9.57 3.922 8.984 1 96.94 166 GLN B C 1
ATOM 3356 O O . GLN B 1 166 ? 8.578 4.438 8.461 1 96.94 166 GLN B O 1
ATOM 3361 N N . VAL B 1 167 ? 10.461 3.215 8.32 1 97.12 167 VAL B N 1
ATOM 3362 C CA . VAL B 1 167 ? 10.281 2.963 6.895 1 97.12 167 VAL B CA 1
ATOM 3363 C C . VAL B 1 167 ? 9.516 1.661 6.691 1 97.12 167 VAL B C 1
ATOM 3365 O O . VAL B 1 167 ? 9.914 0.608 7.191 1 97.12 167 VAL B O 1
ATOM 3368 N N . ASN B 1 168 ? 8.438 1.73 5.977 1 92.56 168 ASN B N 1
ATOM 3369 C CA . ASN B 1 168 ? 7.562 0.579 5.785 1 92.56 168 ASN B CA 1
ATOM 3370 C C . ASN B 1 168 ? 7.824 -0.109 4.445 1 92.56 168 ASN B C 1
ATOM 3372 O O . ASN B 1 168 ? 7.66 -1.323 4.324 1 92.56 168 ASN B O 1
ATOM 3376 N N . GLY B 1 169 ? 8.141 0.679 3.48 1 92.19 169 GLY B N 1
ATOM 3377 C CA . GLY B 1 169 ? 8.383 0.148 2.146 1 92.19 169 GLY B CA 1
ATOM 3378 C C . GLY B 1 169 ? 9.016 1.156 1.21 1 92.19 169 GLY B C 1
ATOM 3379 O O . GLY B 1 169 ? 9.023 2.357 1.489 1 92.19 169 GLY B O 1
ATOM 3380 N N . ILE B 1 170 ? 9.578 0.651 0.177 1 95.06 170 ILE B N 1
ATOM 3381 C CA . ILE B 1 170 ? 10.25 1.481 -0.815 1 95.06 170 ILE B CA 1
ATOM 3382 C C . ILE B 1 170 ? 9.828 1.06 -2.219 1 95.06 170 ILE B C 1
ATOM 3384 O O . ILE B 1 170 ? 9.852 -0.128 -2.551 1 95.06 170 ILE B O 1
ATOM 3388 N N . THR B 1 171 ? 9.508 2.023 -3.018 1 92.38 171 THR B N 1
ATOM 3389 C CA . THR B 1 171 ? 9.07 1.747 -4.383 1 92.38 171 THR B CA 1
ATOM 3390 C C . THR B 1 171 ? 9.75 2.691 -5.367 1 92.38 171 THR B C 1
ATOM 3392 O O . THR B 1 171 ? 10.016 3.852 -5.043 1 92.38 171 THR B O 1
ATOM 3395 N N . LEU B 1 172 ? 10.055 2.207 -6.508 1 93.25 172 LEU B N 1
ATOM 3396 C CA . LEU B 1 172 ? 10.547 3.064 -7.582 1 93.25 172 LEU B CA 1
ATOM 3397 C C . LEU B 1 172 ? 9.391 3.619 -8.406 1 93.25 172 LEU B C 1
ATOM 3399 O O . LEU B 1 172 ? 8.438 2.895 -8.719 1 93.25 172 LEU B O 1
ATOM 340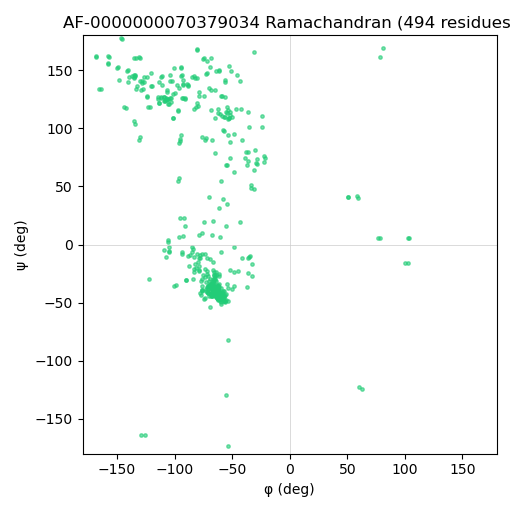3 N N . VAL B 1 173 ? 9.539 4.84 -8.68 1 92.62 173 VAL B N 1
ATOM 3404 C CA . VAL B 1 173 ? 8.422 5.547 -9.305 1 92.62 173 VAL B CA 1
ATOM 3405 C C . VAL B 1 173 ? 8.914 6.281 -10.547 1 92.62 173 VAL B C 1
ATOM 3407 O O . VAL B 1 173 ? 9.914 7.008 -10.492 1 92.62 173 VAL B O 1
ATOM 3410 N N . ASP B 1 174 ? 8.125 6.09 -11.609 1 90.5 174 ASP B N 1
ATOM 3411 C CA . ASP B 1 174 ? 8.484 6.773 -12.852 1 90.5 174 ASP B CA 1
ATOM 3412 C C . ASP B 1 174 ? 7.824 8.148 -12.93 1 90.5 174 ASP B C 1
ATOM 3414 O O . ASP B 1 174 ? 8.367 9.062 -13.555 1 90.5 174 ASP B O 1
ATOM 3418 N N . ASP B 1 175 ? 6.656 8.258 -12.328 1 92 175 ASP B N 1
ATOM 3419 C CA . ASP B 1 175 ? 5.883 9.492 -12.344 1 92 175 ASP B CA 1
ATOM 3420 C C . ASP B 1 175 ? 5.348 9.828 -10.953 1 92 175 ASP B C 1
ATOM 3422 O O . ASP B 1 175 ? 4.305 9.312 -10.547 1 92 175 ASP B O 1
ATOM 3426 N N . VAL B 1 176 ? 5.984 10.773 -10.352 1 93.88 176 VAL B N 1
ATOM 3427 C CA . VAL B 1 176 ? 5.688 11.117 -8.969 1 93.88 176 VAL B CA 1
ATOM 3428 C C . VAL B 1 176 ? 4.266 11.664 -8.859 1 93.88 176 VAL B C 1
ATOM 3430 O O . VAL B 1 176 ? 3.523 11.305 -7.945 1 93.88 176 VAL B O 1
ATOM 3433 N N . GLU B 1 177 ? 3.879 12.5 -9.789 1 92.06 177 GLU B N 1
ATOM 3434 C CA . GLU B 1 177 ? 2.559 13.117 -9.727 1 92.06 177 GLU B CA 1
ATOM 3435 C C . GLU B 1 177 ? 1.452 12.07 -9.82 1 92.06 177 GLU B C 1
ATOM 3437 O O . GLU B 1 177 ? 0.455 12.148 -9.102 1 92.06 177 GLU B O 1
ATOM 3442 N N . SER B 1 178 ? 1.658 11.117 -10.688 1 89.56 178 SER B N 1
ATOM 3443 C CA . SER B 1 178 ? 0.69 10.031 -10.797 1 89.56 178 SER B CA 1
ATOM 3444 C C . SER B 1 178 ? 0.651 9.195 -9.523 1 89.56 178 SER B C 1
ATOM 3446 O O . SER B 1 178 ? -0.42 8.773 -9.086 1 89.56 178 SER B O 1
ATOM 3448 N N . HIS B 1 179 ? 1.721 8.977 -8.969 1 91 179 HIS B N 1
ATOM 3449 C CA . HIS B 1 179 ? 1.806 8.18 -7.75 1 91 179 HIS B CA 1
ATOM 3450 C C . HIS B 1 179 ? 1.122 8.883 -6.578 1 91 179 HIS B C 1
ATOM 3452 O O . HIS B 1 179 ? 0.465 8.234 -5.762 1 91 179 HIS B O 1
ATOM 3458 N N . LYS B 1 180 ? 1.246 10.172 -6.539 1 90.44 180 LYS B N 1
ATOM 3459 C CA . LYS B 1 180 ? 0.624 10.961 -5.48 1 90.44 180 LYS B CA 1
ATOM 3460 C C . LYS B 1 180 ? -0.896 10.82 -5.516 1 90.44 180 LYS B C 1
ATOM 3462 O O . LYS B 1 180 ? -1.548 10.82 -4.469 1 90.44 180 LYS B O 1
ATOM 3467 N N . GLN B 1 181 ? -1.393 10.719 -6.688 1 84.88 181 GLN B N 1
ATOM 3468 C CA . GLN B 1 181 ? -2.838 10.727 -6.887 1 84.88 181 GLN B CA 1
ATOM 3469 C C . GLN B 1 181 ? -3.441 9.352 -6.629 1 84.88 181 GLN B C 1
ATOM 3471 O O . GLN B 1 181 ? -4.645 9.234 -6.391 1 84.88 181 GLN B O 1
ATOM 3476 N N . SER B 1 182 ? -2.598 8.453 -6.703 1 77.94 182 SER B N 1
ATOM 3477 C CA . SER B 1 182 ? -3.105 7.098 -6.52 1 77.94 182 SER B CA 1
ATOM 3478 C C . SER B 1 182 ? -3.32 6.781 -5.043 1 77.94 182 SER B C 1
ATOM 3480 O O . SER B 1 182 ? -2.486 7.125 -4.203 1 77.94 182 SER B O 1
ATOM 3482 N N . ASN B 1 183 ? -4.535 6.246 -4.859 1 67.94 183 ASN B N 1
ATOM 3483 C CA . ASN B 1 183 ? -4.73 5.828 -3.475 1 67.94 183 ASN B CA 1
ATOM 3484 C C . ASN B 1 183 ? -3.855 4.625 -3.125 1 67.94 183 ASN B C 1
ATOM 3486 O O . ASN B 1 183 ? -3.404 3.9 -4.012 1 67.94 183 ASN B O 1
ATOM 3490 N N . ARG B 1 184 ? -3.547 4.543 -1.911 1 64.75 184 ARG B N 1
ATOM 3491 C CA . ARG B 1 184 ? -2.67 3.492 -1.4 1 64.75 184 ARG B CA 1
ATOM 3492 C C . ARG B 1 184 ? -3.133 2.117 -1.868 1 64.75 184 ARG B C 1
ATOM 3494 O O . ARG B 1 184 ? -2.314 1.27 -2.23 1 64.75 184 ARG B O 1
ATOM 3501 N N . TYR B 1 185 ? -4.367 1.963 -1.895 1 61.81 185 TYR B N 1
ATOM 3502 C CA . TYR B 1 185 ? -4.91 0.65 -2.223 1 61.81 185 TYR B CA 1
ATOM 3503 C C . TYR B 1 185 ? -4.703 0.329 -3.699 1 61.81 185 TYR B C 1
ATOM 3505 O O . TYR B 1 185 ? -4.387 -0.809 -4.055 1 61.81 185 TYR B O 1
ATOM 3513 N N . ASP B 1 186 ? -4.809 1.341 -4.457 1 65.38 186 ASP B N 1
ATOM 3514 C CA . ASP B 1 186 ? -4.602 1.155 -5.891 1 65.38 186 ASP B CA 1
ATOM 3515 C C . ASP B 1 186 ? -3.139 0.843 -6.195 1 65.38 186 ASP B C 1
ATOM 3517 O O . ASP B 1 186 ? -2.844 0.017 -7.062 1 65.38 186 ASP B O 1
ATOM 3521 N N . ARG B 1 187 ? -2.287 1.424 -5.414 1 65.56 187 ARG B N 1
ATOM 3522 C CA . ARG B 1 187 ? -0.855 1.232 -5.629 1 65.56 187 ARG B CA 1
ATOM 3523 C C . ARG B 1 187 ? -0.432 -0.187 -5.266 1 65.56 187 ARG B C 1
ATOM 3525 O O . ARG B 1 187 ? 0.413 -0.78 -5.938 1 65.56 187 ARG B O 1
ATOM 3532 N N . LEU B 1 188 ? -1.079 -0.648 -4.297 1 62.56 188 LEU B N 1
ATOM 3533 C CA . LEU B 1 188 ? -0.718 -1.965 -3.783 1 62.56 188 LEU B CA 1
ATOM 3534 C C . LEU B 1 188 ? -1.296 -3.068 -4.664 1 62.56 188 LEU B C 1
ATOM 3536 O O . LEU B 1 188 ? -0.778 -4.188 -4.684 1 62.56 188 LEU B O 1
ATOM 3540 N N . ALA B 1 189 ? -2.311 -2.721 -5.395 1 61.5 189 ALA B N 1
ATOM 3541 C CA . ALA B 1 189 ? -3.104 -3.748 -6.062 1 61.5 189 ALA B CA 1
ATOM 3542 C C . ALA B 1 189 ? -2.461 -4.164 -7.387 1 61.5 189 ALA B C 1
ATOM 3544 O O . ALA B 1 189 ? -2.605 -5.305 -7.82 1 61.5 189 ALA B O 1
ATOM 3545 N N . ASN B 1 190 ? -1.657 -3.305 -7.977 1 63.47 190 ASN B N 1
ATOM 3546 C CA . ASN B 1 190 ? -1.368 -3.668 -9.359 1 63.47 190 ASN B CA 1
ATOM 3547 C C . ASN B 1 190 ? 0.131 -3.828 -9.602 1 63.47 190 ASN B C 1
ATOM 3549 O O . ASN B 1 190 ? 0.548 -4.59 -10.469 1 63.47 190 ASN B O 1
ATOM 3553 N N . SER B 1 191 ? 0.841 -3.131 -8.891 1 72.81 191 SER B N 1
ATOM 3554 C CA . SER B 1 191 ? 2.273 -3.129 -9.172 1 72.81 191 SER B CA 1
ATOM 3555 C C . SER B 1 191 ? 3.07 -3.607 -7.961 1 72.81 191 SER B C 1
ATOM 3557 O O . SER B 1 191 ? 2.578 -3.57 -6.832 1 72.81 191 SER B O 1
ATOM 3559 N N . TYR B 1 192 ? 4.137 -4.238 -8.391 1 82.5 192 TYR B N 1
ATOM 3560 C CA . TYR B 1 192 ? 5.02 -4.621 -7.293 1 82.5 192 TYR B CA 1
ATOM 3561 C C . TYR B 1 192 ? 5.547 -3.393 -6.562 1 82.5 192 TYR B C 1
ATOM 3563 O O . TYR B 1 192 ? 6.246 -2.564 -7.152 1 82.5 192 TYR B O 1
ATOM 3571 N N . ASN B 1 193 ? 5.195 -3.311 -5.402 1 78.38 193 ASN B N 1
ATOM 3572 C CA . ASN B 1 193 ? 5.543 -2.145 -4.598 1 78.38 193 ASN B CA 1
ATOM 3573 C C . ASN B 1 193 ? 6.809 -2.385 -3.777 1 78.38 193 ASN B C 1
ATOM 3575 O O . ASN B 1 193 ? 7.078 -1.659 -2.818 1 78.38 193 ASN B O 1
ATOM 3579 N N . GLY B 1 194 ? 7.59 -3.314 -4.258 1 83.94 194 GLY B N 1
ATOM 3580 C CA . GLY B 1 194 ? 8.789 -3.652 -3.506 1 83.94 194 GLY B CA 1
ATOM 3581 C C . GLY B 1 194 ? 8.516 -4.594 -2.346 1 83.94 194 GLY B C 1
ATOM 3582 O O . GLY B 1 194 ? 7.359 -4.852 -2.008 1 83.94 194 GLY B O 1
ATOM 3583 N N . PRO B 1 195 ? 9.586 -5.082 -1.808 1 85.12 195 PRO B N 1
ATOM 3584 C CA . PRO B 1 195 ? 9.453 -5.988 -0.665 1 85.12 195 PRO B CA 1
ATOM 3585 C C . PRO B 1 195 ? 9.078 -5.262 0.625 1 85.12 195 PRO B C 1
ATOM 3587 O O . PRO B 1 195 ? 9.188 -4.035 0.699 1 85.12 195 PRO B O 1
ATOM 3590 N N . ASP B 1 196 ? 8.555 -6.082 1.542 1 86.75 196 ASP B N 1
ATOM 3591 C CA . ASP B 1 196 ? 8.438 -5.527 2.887 1 86.75 196 ASP B CA 1
ATOM 3592 C C . ASP B 1 196 ? 9.797 -5.098 3.428 1 86.75 196 ASP B C 1
ATOM 3594 O O . ASP B 1 196 ? 10.75 -5.883 3.434 1 86.75 196 ASP B O 1
ATOM 3598 N N . PHE B 1 197 ? 9.844 -3.898 3.859 1 93.38 197 PHE B N 1
ATOM 3599 C CA . PHE B 1 197 ? 11.102 -3.318 4.316 1 93.38 197 PHE B CA 1
ATOM 3600 C C . PHE B 1 197 ? 11.75 -4.195 5.379 1 93.38 197 PHE B C 1
ATOM 3602 O O . PHE B 1 197 ? 12.961 -4.395 5.371 1 93.38 197 PHE B O 1
ATOM 3609 N N . HIS B 1 198 ? 10.969 -4.781 6.242 1 89.38 198 HIS B N 1
ATOM 3610 C CA . HIS B 1 198 ? 11.477 -5.52 7.395 1 89.38 198 HIS B CA 1
ATOM 3611 C C . HIS B 1 198 ? 11.984 -6.898 6.988 1 89.38 198 HIS B C 1
ATOM 3613 O O . HIS B 1 198 ? 12.664 -7.57 7.77 1 89.38 198 HIS B O 1
ATOM 3619 N N . ASN B 1 199 ? 11.719 -7.242 5.758 1 86.62 199 ASN B N 1
ATOM 3620 C CA . ASN B 1 199 ? 12.211 -8.516 5.242 1 86.62 199 ASN B CA 1
ATOM 3621 C C . ASN B 1 199 ? 13.547 -8.359 4.535 1 86.62 199 ASN B C 1
ATOM 3623 O O . ASN B 1 199 ? 14.188 -9.352 4.172 1 86.62 199 ASN B O 1
ATOM 3627 N N . LEU B 1 200 ? 13.938 -7.121 4.359 1 92.5 200 LEU B N 1
ATOM 3628 C CA . LEU B 1 200 ? 15.219 -6.867 3.711 1 92.5 200 LEU B CA 1
ATOM 3629 C C . LEU B 1 200 ? 16.375 -7.227 4.637 1 92.5 200 LEU B C 1
ATOM 3631 O O . LEU B 1 200 ? 16.203 -7.27 5.855 1 92.5 200 LEU B O 1
ATOM 3635 N N . ASP B 1 201 ? 17.531 -7.469 4.035 1 92.88 201 ASP B N 1
ATOM 3636 C CA . ASP B 1 201 ? 18.766 -7.625 4.789 1 92.88 201 ASP B CA 1
ATOM 3637 C C . ASP B 1 201 ? 19.031 -6.406 5.668 1 92.88 201 ASP B C 1
ATOM 3639 O O . ASP B 1 201 ? 18.812 -5.27 5.246 1 92.88 201 ASP B O 1
ATOM 3643 N N . GLU B 1 202 ? 19.531 -6.664 6.844 1 94.06 202 GLU B N 1
ATOM 3644 C CA . GLU B 1 202 ? 19.734 -5.605 7.828 1 94.06 202 GLU B CA 1
ATOM 3645 C C . GLU B 1 202 ? 20.656 -4.512 7.273 1 94.06 202 GLU B C 1
ATOM 3647 O O . GLU B 1 202 ? 20.438 -3.328 7.539 1 94.06 202 GLU B O 1
ATOM 3652 N N . ARG B 1 203 ? 21.656 -4.902 6.586 1 95.06 203 ARG B N 1
ATOM 3653 C CA . ARG B 1 203 ? 22.594 -3.922 6.023 1 95.06 203 ARG B CA 1
ATOM 3654 C C . ARG B 1 203 ? 21.891 -3.02 5.016 1 95.06 203 ARG B C 1
ATOM 3656 O O . ARG B 1 203 ? 22.141 -1.813 4.973 1 95.06 203 ARG B O 1
ATOM 3663 N N . LEU B 1 204 ? 21.078 -3.609 4.227 1 96.06 204 LEU B N 1
ATOM 3664 C CA . LEU B 1 204 ? 20.328 -2.85 3.242 1 96.06 204 LEU B CA 1
ATOM 3665 C C . LEU B 1 204 ? 19.328 -1.918 3.928 1 96.06 204 LEU B C 1
ATOM 3667 O O . LEU B 1 204 ? 19.188 -0.754 3.543 1 96.06 204 LEU B O 1
ATOM 3671 N N . GLN B 1 205 ? 18.625 -2.369 4.98 1 96.62 205 GLN B N 1
ATOM 3672 C CA . GLN B 1 205 ? 17.719 -1.525 5.754 1 96.62 205 GLN B CA 1
ATOM 3673 C C . GLN B 1 205 ? 18.438 -0.299 6.301 1 96.62 205 GLN B C 1
ATOM 3675 O O . GLN B 1 205 ? 17.984 0.832 6.121 1 96.62 205 GLN B O 1
ATOM 3680 N N . THR B 1 206 ? 19.562 -0.582 6.883 1 97.44 206 THR B N 1
ATOM 3681 C CA . THR B 1 206 ? 20.344 0.482 7.496 1 97.44 206 THR B CA 1
ATOM 3682 C C . THR B 1 206 ? 20.781 1.501 6.449 1 97.44 206 THR B C 1
ATOM 3684 O O . THR B 1 206 ? 20.656 2.709 6.66 1 97.44 206 THR B O 1
ATOM 3687 N N . ALA B 1 207 ? 21.281 0.999 5.352 1 97.5 207 ALA B N 1
ATOM 3688 C CA . ALA B 1 207 ? 21.75 1.884 4.293 1 97.5 207 ALA B CA 1
ATOM 3689 C C . ALA B 1 207 ? 20.609 2.732 3.734 1 97.5 207 ALA B C 1
ATOM 3691 O O . ALA B 1 207 ? 20.812 3.908 3.414 1 97.5 207 ALA B O 1
ATOM 3692 N N . LEU B 1 208 ? 19.484 2.121 3.598 1 97.81 208 LEU B N 1
ATOM 3693 C CA . LEU B 1 208 ? 18.312 2.832 3.09 1 97.81 208 LEU B CA 1
ATOM 3694 C C . LEU B 1 208 ? 17.891 3.943 4.047 1 97.81 208 LEU B C 1
ATOM 3696 O O . LEU B 1 208 ? 17.594 5.055 3.615 1 97.81 208 LEU B O 1
ATOM 3700 N N . VAL B 1 209 ? 17.891 3.684 5.309 1 97.81 209 VAL B N 1
ATOM 3701 C CA . VAL B 1 209 ? 17.516 4.676 6.312 1 97.81 209 VAL B CA 1
ATOM 3702 C C . VAL B 1 209 ? 18.547 5.797 6.34 1 97.81 209 VAL B C 1
ATOM 3704 O O . VAL B 1 209 ? 18.203 6.977 6.426 1 97.81 209 VAL B O 1
ATOM 3707 N N . GLU B 1 210 ? 19.781 5.438 6.227 1 97.62 210 GLU B N 1
ATOM 3708 C CA . GLU B 1 210 ? 20.844 6.438 6.199 1 97.62 210 GLU B CA 1
ATOM 3709 C C . GLU B 1 210 ? 20.719 7.348 4.984 1 97.62 210 GLU B C 1
ATOM 3711 O O . GLU B 1 210 ? 20.969 8.555 5.074 1 97.62 210 GLU B O 1
ATOM 3716 N N . TYR B 1 211 ? 20.406 6.82 3.877 1 97.56 211 TYR B N 1
ATOM 3717 C CA . TYR B 1 211 ? 20.203 7.621 2.674 1 97.56 211 TYR B CA 1
ATOM 3718 C C . TYR B 1 211 ? 19.078 8.625 2.871 1 97.56 211 TYR B C 1
ATOM 3720 O O . TYR B 1 211 ? 19.203 9.797 2.516 1 97.56 211 TYR B O 1
ATOM 3728 N N . LEU B 1 212 ? 18.016 8.18 3.475 1 97.94 212 LEU B N 1
ATOM 3729 C CA . LEU B 1 212 ? 16.875 9.039 3.771 1 97.94 212 LEU B CA 1
ATOM 3730 C C . LEU B 1 212 ? 17.281 10.195 4.672 1 97.94 212 LEU B C 1
ATOM 3732 O O . LEU B 1 212 ? 16.969 11.352 4.387 1 97.94 212 LEU B O 1
ATOM 3736 N N . LYS B 1 213 ? 18.031 9.938 5.664 1 97.12 213 LYS B N 1
ATOM 3737 C CA . LYS B 1 213 ? 18.5 10.961 6.594 1 97.12 213 LYS B CA 1
ATOM 3738 C C . LYS B 1 213 ? 19.469 11.922 5.91 1 97.12 213 LYS B C 1
ATOM 3740 O O . LYS B 1 213 ? 19.453 13.117 6.195 1 97.12 213 LYS B O 1
ATOM 3745 N N . SER B 1 214 ? 20.234 11.43 5.027 1 96.44 214 SER B N 1
ATOM 3746 C CA . SER B 1 214 ? 21.25 12.234 4.367 1 96.44 214 SER B CA 1
ATOM 3747 C C . SER B 1 214 ? 20.625 13.328 3.506 1 96.44 214 SER B C 1
ATOM 3749 O O . SER B 1 214 ? 21.25 14.359 3.252 1 96.44 214 SER B O 1
ATOM 3751 N N . VAL B 1 215 ? 19.406 13.062 3.068 1 96.56 215 VAL B N 1
ATOM 3752 C CA . VAL B 1 215 ? 18.766 14.07 2.23 1 96.56 215 VAL B CA 1
ATOM 3753 C C . VAL B 1 215 ? 17.922 15 3.1 1 96.56 215 VAL B C 1
ATOM 3755 O O . VAL B 1 215 ? 17.141 15.805 2.584 1 96.56 215 VAL B O 1
ATOM 3758 N N . GLY B 1 216 ? 18 14.867 4.395 1 96.06 216 GLY B N 1
ATOM 3759 C CA . GLY B 1 216 ? 17.422 15.844 5.309 1 96.06 216 GLY B CA 1
ATOM 3760 C C . GLY B 1 216 ? 16.125 15.383 5.922 1 96.06 216 GLY B C 1
ATOM 3761 O O . GLY B 1 216 ? 15.414 16.156 6.566 1 96.06 216 GLY B O 1
ATOM 3762 N N . VAL B 1 217 ? 15.719 14.141 5.68 1 98 217 VAL B N 1
ATOM 3763 C CA . VAL B 1 217 ? 14.516 13.602 6.305 1 98 217 VAL B CA 1
ATOM 3764 C C . VAL B 1 217 ? 14.891 12.852 7.578 1 98 217 VAL B C 1
ATOM 3766 O O . VAL B 1 217 ? 15.242 11.672 7.527 1 98 217 VAL B O 1
ATOM 3769 N N . ASN B 1 218 ? 14.828 13.547 8.68 1 97.25 218 ASN B N 1
ATOM 3770 C CA . ASN B 1 218 ? 15.266 13.031 9.969 1 97.25 218 ASN B CA 1
ATOM 3771 C C . ASN B 1 218 ? 14.195 13.219 11.047 1 97.25 218 ASN B C 1
ATOM 3773 O O . ASN B 1 218 ? 13.047 13.516 10.734 1 97.25 218 ASN B O 1
ATOM 3777 N N . GLU B 1 219 ? 14.609 13.094 12.273 1 97.06 219 GLU B N 1
ATOM 3778 C CA . GLU B 1 219 ? 13.672 13.133 13.398 1 97.06 219 GLU B CA 1
ATOM 3779 C C . GLU B 1 219 ? 13.039 14.523 13.539 1 97.06 219 GLU B C 1
ATOM 3781 O O . GLU B 1 219 ? 11.883 14.641 13.945 1 97.06 219 GLU B O 1
ATOM 3786 N N . ASP B 1 220 ? 13.797 15.484 13.188 1 96.5 220 ASP B N 1
ATOM 3787 C CA . ASP B 1 220 ? 13.273 16.844 13.258 1 96.5 220 ASP B CA 1
ATOM 3788 C C . ASP B 1 220 ? 12.125 17.031 12.266 1 96.5 220 ASP B C 1
ATOM 3790 O O . ASP B 1 220 ? 11.109 17.641 12.602 1 96.5 220 ASP B O 1
ATOM 3794 N N . VAL B 1 221 ? 12.344 16.531 11.133 1 97.38 221 VAL B N 1
ATOM 3795 C CA . VAL B 1 221 ? 11.297 16.609 10.125 1 97.38 221 VAL B CA 1
ATOM 3796 C C . VAL B 1 221 ? 10.086 15.789 10.562 1 97.38 221 VAL B C 1
ATOM 3798 O O . VAL B 1 221 ? 8.945 16.219 10.391 1 97.38 221 VAL B O 1
ATOM 3801 N N . ALA B 1 222 ? 10.344 14.648 11.156 1 97.31 222 ALA B N 1
ATOM 3802 C CA . ALA B 1 222 ? 9.258 13.828 11.688 1 97.31 222 ALA B CA 1
ATOM 3803 C C . ALA B 1 222 ? 8.453 14.594 12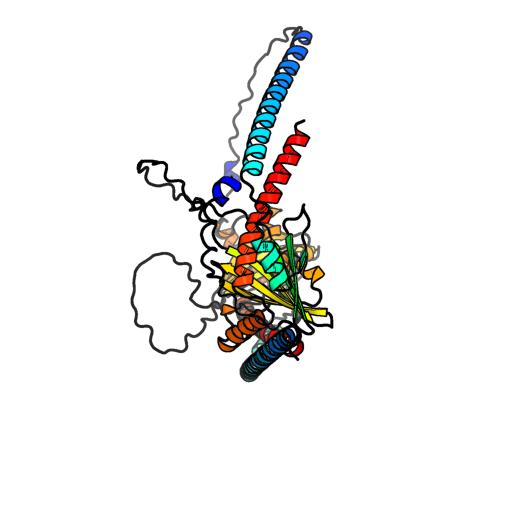.734 1 97.31 222 ALA B C 1
ATOM 3805 O O . ALA B 1 222 ? 7.219 14.562 12.711 1 97.31 222 ALA B O 1
ATOM 3806 N N . ALA B 1 223 ? 9.117 15.25 13.562 1 95 223 ALA B N 1
ATOM 3807 C CA . ALA B 1 223 ? 8.453 16.062 14.586 1 95 223 ALA B CA 1
ATOM 3808 C C . ALA B 1 223 ? 7.586 17.141 13.953 1 95 223 ALA B C 1
ATOM 3810 O O . ALA B 1 223 ? 6.457 17.375 14.383 1 95 223 ALA B O 1
ATOM 3811 N N . PHE B 1 224 ? 8.18 17.781 13.016 1 95.69 224 PHE B N 1
ATOM 3812 C CA . PHE B 1 224 ? 7.438 18.828 12.312 1 95.69 224 PHE B CA 1
ATOM 3813 C C . PHE B 1 224 ? 6.156 18.266 11.703 1 95.69 224 PHE B C 1
ATOM 3815 O O . PHE B 1 224 ? 5.082 18.844 11.875 1 95.69 224 PHE B O 1
ATOM 3822 N N . ILE B 1 225 ? 6.266 17.125 10.977 1 96.5 225 ILE B N 1
ATOM 3823 C CA . ILE B 1 225 ? 5.152 16.5 10.273 1 96.5 225 ILE B CA 1
ATOM 3824 C C . ILE B 1 225 ? 4.059 16.125 11.273 1 96.5 225 ILE B C 1
ATOM 3826 O O . ILE B 1 225 ? 2.873 16.359 11.023 1 96.5 225 ILE B O 1
ATOM 3830 N N . GLU B 1 226 ? 4.426 15.562 12.375 1 93.94 226 GLU B N 1
ATOM 3831 C CA . GLU B 1 226 ? 3.469 15.164 13.406 1 93.94 226 GLU B CA 1
ATOM 3832 C C . GLU B 1 226 ? 2.693 16.375 13.93 1 93.94 226 GLU B C 1
ATOM 3834 O O . GLU B 1 226 ? 1.468 16.328 14.055 1 93.94 226 GLU B O 1
ATOM 3839 N N . HIS B 1 227 ? 3.408 17.406 14.141 1 92.31 227 HIS B N 1
ATOM 3840 C CA . HIS B 1 227 ? 2.787 18.609 14.688 1 92.31 227 HIS B CA 1
ATOM 3841 C C . HIS B 1 227 ? 1.931 19.312 13.633 1 92.31 227 HIS B C 1
ATOM 3843 O O . HIS B 1 227 ? 0.781 19.672 13.906 1 92.31 227 HIS B O 1
ATOM 3849 N N . TYR B 1 228 ? 2.465 19.453 12.5 1 94.06 228 TYR B N 1
ATOM 3850 C CA . TYR B 1 228 ? 1.798 20.25 11.469 1 94.06 228 TYR B CA 1
ATOM 3851 C C . TYR B 1 228 ? 0.554 19.531 10.961 1 94.06 228 TYR B C 1
ATOM 3853 O O . TYR B 1 228 ? -0.415 20.172 10.547 1 94.06 228 TYR B O 1
ATOM 3861 N N . SER B 1 229 ? 0.623 18.203 10.969 1 94.31 229 SER B N 1
ATOM 3862 C CA . SER B 1 229 ? -0.555 17.453 10.547 1 94.31 229 SER B CA 1
ATOM 3863 C C . SER B 1 229 ? -1.744 17.734 11.461 1 94.31 229 SER B C 1
ATOM 3865 O O . SER B 1 229 ? -2.881 17.828 10.992 1 94.31 229 SER B O 1
ATOM 3867 N N . LEU B 1 230 ? -1.484 17.891 12.742 1 91.44 230 LEU B N 1
ATOM 3868 C CA . LEU B 1 230 ? -2.529 18.219 13.703 1 91.44 230 LEU B CA 1
ATOM 3869 C C . LEU B 1 230 ? -3.004 19.656 13.523 1 91.44 230 LEU B C 1
ATOM 3871 O O . LEU B 1 230 ? -4.203 19.938 13.594 1 91.44 230 LEU B O 1
ATOM 3875 N N . ASP B 1 231 ? -2.045 20.516 13.312 1 91.38 231 ASP B N 1
ATOM 3876 C CA . ASP B 1 231 ? -2.379 21.922 13.078 1 91.38 231 ASP B CA 1
ATOM 3877 C C . ASP B 1 231 ? -3.277 22.078 11.859 1 91.38 231 ASP B C 1
ATOM 3879 O O . ASP B 1 231 ? -4.258 22.828 11.891 1 91.38 231 ASP B O 1
ATOM 3883 N N . LYS B 1 232 ? -2.936 21.391 10.766 1 93.44 232 LYS B N 1
ATOM 3884 C CA . LYS B 1 232 ? -3.732 21.422 9.539 1 93.44 232 LYS B CA 1
ATOM 3885 C C . LYS B 1 232 ? -5.156 20.953 9.797 1 93.44 232 LYS B C 1
ATOM 3887 O O . LYS B 1 232 ? -6.117 21.562 9.328 1 93.44 232 LYS B O 1
ATOM 3892 N N . GLU B 1 233 ? -5.25 19.891 10.539 1 93 233 GLU B N 1
ATOM 3893 C CA . GLU B 1 233 ? -6.57 19.375 10.883 1 93 233 GLU B CA 1
ATOM 3894 C C . GLU B 1 233 ? -7.391 20.422 11.633 1 93 233 GLU B C 1
ATOM 3896 O O . GLU B 1 233 ? -8.578 20.609 11.367 1 93 233 GLU B O 1
ATOM 3901 N N . GLN B 1 234 ? -6.77 21.094 12.547 1 91 234 GLN B N 1
ATOM 3902 C CA . GLN B 1 234 ? -7.438 22.125 13.328 1 91 234 GLN B CA 1
ATOM 3903 C C . GLN B 1 234 ? -7.93 23.266 12.43 1 91 234 GLN B C 1
ATOM 3905 O O . GLN B 1 234 ? -9.055 23.734 12.586 1 91 234 GLN B O 1
ATOM 3910 N N . ARG B 1 235 ? -7.148 23.656 11.555 1 93.56 235 ARG B N 1
ATOM 3911 C CA . ARG B 1 235 ? -7.531 24.719 10.641 1 93.56 235 ARG B CA 1
ATOM 3912 C C . ARG B 1 235 ? -8.688 24.297 9.742 1 93.56 235 ARG B C 1
ATOM 3914 O O . ARG B 1 235 ? -9.617 25.062 9.508 1 93.56 235 ARG B O 1
ATOM 3921 N N . LEU B 1 236 ? -8.578 23.094 9.273 1 95.12 236 LEU B N 1
ATOM 3922 C CA . LEU B 1 236 ? -9.648 22.562 8.43 1 95.12 236 LEU B CA 1
ATOM 3923 C C . LEU B 1 236 ? -10.953 22.453 9.211 1 95.12 236 LEU B C 1
ATOM 3925 O O . LEU B 1 236 ? -12.023 22.734 8.672 1 95.12 236 LEU B O 1
ATOM 3929 N N . TYR B 1 237 ? -10.844 22.094 10.492 1 94.56 237 TYR B N 1
ATOM 3930 C CA . TYR B 1 237 ? -12.016 22 11.359 1 94.56 237 TYR B CA 1
ATOM 3931 C C . TYR B 1 237 ? -12.672 23.375 11.531 1 94.56 237 TYR B C 1
ATOM 3933 O O . TYR B 1 237 ? -13.891 23.5 11.359 1 94.56 237 TYR B O 1
ATOM 3941 N N . MET B 1 238 ? -11.922 24.297 11.758 1 95.81 238 MET B N 1
ATOM 3942 C CA . MET B 1 238 ? -12.453 25.656 11.922 1 95.81 238 MET B CA 1
ATOM 3943 C C . MET B 1 238 ? -13.086 26.156 10.625 1 95.81 238 MET B C 1
ATOM 3945 O O . MET B 1 238 ? -14.141 26.797 10.648 1 95.81 238 MET B O 1
ATOM 3949 N N . LYS B 1 239 ? -12.469 25.859 9.547 1 96.19 239 LYS B N 1
ATOM 3950 C CA . LYS B 1 239 ? -13.023 26.219 8.258 1 96.19 239 LYS B CA 1
ATOM 3951 C C . LYS B 1 239 ? -14.367 25.531 8.016 1 96.19 239 LYS B C 1
ATOM 3953 O O . LYS B 1 239 ? -15.305 26.156 7.504 1 96.19 239 LYS B O 1
ATOM 3958 N N . TRP B 1 240 ? -14.383 24.344 8.359 1 96.75 240 TRP B N 1
ATOM 3959 C CA . TRP B 1 240 ? -15.625 23.578 8.25 1 96.75 240 TRP B CA 1
ATOM 3960 C C . TRP B 1 240 ? -16.734 24.234 9.086 1 96.75 240 TRP B C 1
ATOM 3962 O O . TRP B 1 240 ? -17.844 24.422 8.602 1 96.75 240 TRP B O 1
ATOM 3972 N N . LEU B 1 241 ? -16.438 24.609 10.297 1 96.94 241 LEU B N 1
ATOM 3973 C CA . LEU B 1 241 ? -17.391 25.281 11.164 1 96.94 241 LEU B CA 1
ATOM 3974 C C . LEU B 1 241 ? -17.891 26.578 10.523 1 96.94 241 LEU B C 1
ATOM 3976 O O . LEU B 1 241 ? -19.094 26.875 10.57 1 96.94 241 LEU B O 1
ATOM 3980 N N . LYS B 1 242 ? -17.062 27.266 9.961 1 96.88 242 LYS B N 1
ATOM 3981 C CA . LYS B 1 242 ? -17.422 28.516 9.305 1 96.88 242 LYS B CA 1
ATOM 3982 C C . LYS B 1 242 ? -18.359 28.266 8.125 1 96.88 242 LYS B C 1
ATOM 3984 O O . LYS B 1 242 ? -19.328 28.984 7.93 1 96.88 242 LYS B O 1
ATOM 3989 N N . ASN B 1 243 ? -18.078 27.281 7.379 1 96.69 243 ASN B N 1
ATOM 3990 C CA . ASN B 1 243 ? -18.906 26.938 6.238 1 96.69 243 ASN B CA 1
ATOM 3991 C C . ASN B 1 243 ? -20.297 26.484 6.68 1 96.69 243 ASN B C 1
ATOM 3993 O O . ASN B 1 243 ? -21.297 26.844 6.051 1 96.69 243 ASN B O 1
ATOM 3997 N N . VAL B 1 244 ? -20.328 25.734 7.758 1 96.88 244 VAL B N 1
ATOM 3998 C CA . VAL B 1 244 ? -21.609 25.312 8.32 1 96.88 244 VAL B CA 1
ATOM 3999 C C . VAL B 1 244 ? -22.391 26.531 8.789 1 96.88 244 VAL B C 1
ATOM 4001 O O . VAL B 1 244 ? -23.594 26.641 8.555 1 96.88 244 VAL B O 1
ATOM 4004 N N . HIS B 1 245 ? -21.734 27.406 9.445 1 96.69 245 HIS B N 1
ATOM 4005 C CA . HIS B 1 245 ? -22.359 28.656 9.906 1 96.69 245 HIS B CA 1
ATOM 4006 C C . HIS B 1 245 ? -22.984 29.406 8.742 1 96.69 245 HIS B C 1
ATOM 4008 O O . HIS B 1 245 ? -24.141 29.844 8.82 1 96.69 245 HIS B O 1
ATOM 4014 N N . THR B 1 246 ? -22.328 29.469 7.688 1 96.81 246 THR B N 1
ATOM 4015 C CA . THR B 1 246 ? -22.797 30.188 6.5 1 96.81 246 THR B CA 1
ATOM 4016 C C . THR B 1 246 ? -23.984 29.469 5.867 1 96.81 246 THR B C 1
ATOM 4018 O O . THR B 1 246 ? -24.938 30.125 5.43 1 96.81 246 THR B O 1
ATOM 4021 N N . PHE B 1 247 ? -23.891 28.203 5.844 1 97 247 PHE B N 1
ATOM 4022 C CA . PHE B 1 247 ? -24.969 27.391 5.285 1 97 247 PHE B CA 1
ATOM 4023 C C . PHE B 1 247 ? -26.281 27.625 6.051 1 97 247 PHE B C 1
ATOM 4025 O O . PHE B 1 247 ? -27.344 27.672 5.457 1 97 247 PHE B O 1
ATOM 4032 N N . LEU B 1 248 ? -26.156 27.797 7.375 1 95.06 248 LEU B N 1
ATOM 4033 C CA . LEU B 1 248 ? -27.312 27.875 8.258 1 95.06 248 LEU B CA 1
ATOM 4034 C C . LEU B 1 248 ? -27.891 29.281 8.258 1 95.06 248 LEU B C 1
ATOM 4036 O O . LEU B 1 248 ? -29.047 29.484 8.664 1 95.06 248 LEU B O 1
ATOM 4040 N N . GLN B 1 249 ? -27.156 30.109 7.828 1 90.19 249 GLN B N 1
ATOM 4041 C CA . GLN B 1 249 ? -27.672 31.469 7.727 1 90.19 249 GLN B CA 1
ATOM 4042 C C . GLN B 1 249 ? -28.578 31.625 6.512 1 90.19 249 GLN B C 1
ATOM 4044 O O . GLN B 1 249 ? -29.594 32.312 6.574 1 90.19 249 GLN B O 1
#

pLDDT: mean 77.66, std 25.79, range [24.11, 98.69]

Sequence (498 aa):
MISKIAKSASNIFLRSKAVAQTFNGARALAAFNFSSLEKVNKAQSRLLKAVEKELKYEEENYDATDPSLKEFLEENKLILKEDENSIFIELHKDAGENKVQILFQSRSPQTDDYQGEEEGQEQQQQQEGEEEQQNMQDYCDFIVYIVKPNGKAIAYDCSSFDSEIQVNGITLVDDVESHKQSNRYDRLANSYNGPDFHNLDERLQTALVEYLKSVGVNEDVAAFIEHYSLDKEQRLYMKWLKNVHTFLQMISKIAKSASNIFLRSKAVAQTFNGARALAAFNFSSLEKVNKAQSRLLKAVEKELKYEEENYDATDPSLKEFLEENKLILKEDENSIFIELHKDAGENKVQILFQSRSPQTDDYQGEEEGQEQQQQQEGEEEQQNMQDYCDFIVYIVKPNGKAIAYDCSSFDSEIQVNGITLVDDVESHKQSNRYDRLANSYNGPDFHNLDERLQTALVEYLKSVGVNEDVAAFIEHYSLDKEQRLYMKWLKNVHTFLQ

InterPro domains:
  IPR003428 Mitochondrial glycoprotein [PF02330] (52-248)
  IPR003428 Mitochondrial glycoprotein [PTHR10826] (32-248)
  IPR036561 Mitochondrial glycoprotein superfamily [G3DSA:3.10.280.10] (35-248)
  IPR036561 Mitochondrial glycoprotein superfamily [SSF54529] (44-248)

Foldseek 3Di:
DVVVVPPPPPPPDPDPPPPPDPPPPDPPPVVVVVVVVVVVLVVLVVVLVVLVVVLVVLVVPDDPCPVVLVVLCVVLVWDWDDDLQAQKIWIWDDFVQKIKIKIWGADDQDAVPPPPPPPDDDPPPPDDPPPSPSCLFLKTWMKMWIAHPVGKTKIWTWMDGLLAIDTFFIAIDNHPVVVVPDDPVNVVPPDDRHDGLVPDDPVVSVVVVVVCVSRPRGSSVSNSRSVVSHSSVSSNVSVVSVVSSVVSD/DVPPPPPDPDDPPPPDPPDPPPPPPPVVVVVVVVVVVVVVLVVLVVVLVVLVVVLVVLVVPDDPCPVVLVVLCVVLVWDWDDDLQAQKIWIWDDQVQKIKIKIWGADDQDAPPPPPPPPDDDPPPDPPPPPSPSPSFLKTWMKMWIAHPVGKTKIWTWMDGLLAIDTFFIAIDNHPVVVVPDDPVRVVPPDDRHDGLVPDDPVVSVVVVVVCVSSPPGSSVSNSSSVVSHSSVSSNVSVVSVVSSVVSD

Nearest PDB structures (foldseek):
  3qv0-assembly1_A  TM=8.716E-01  e=1.945E-12  Saccharomyces cerevisiae
  1yqf-assembly2_E  TM=8.365E-01  e=2.240E-11  Leishmania major
  1yqf-assembly1_C  TM=7.965E-01  e=5.886E-11  Leishmania major
  1yqf-assembly1_B  TM=8.390E-01  e=2.651E-09  Leishmania major
  6sgb-assembly1_FV  TM=6.602E-01  e=3.824E-06  Trypanosoma brucei brucei